Protein AF-A0A7Z8Z854-F1 (afdb_monomer)

InterPro domains:
  IPR005814 Aminotransferase class-III [PF00202] (10-277)
  IPR005814 Aminotransferase class-III [cd00610] (8-273)
  IPR015421 Pyridoxal phosphate-dependent transferase, major domain [G3DSA:3.40.640.10] (48-280)
  IPR015422 Pyridoxal phosphate-dependent transferase, small domain [G3DSA:3.90.1150.10] (11-47)
  IPR015424 Pyridoxal phosphate-dependent transferase [SSF53383] (7-282)
  IPR049704 Aminotransferases class-III pyridoxal-phosphate attachment site [PS00600] (237-274)

Foldseek 3Di:
DDPDDDPDPVDDDFAFDDWFFQWTAGPVRDIDRNPCLVVLFQPRTPPDPVLVVVVVVCCVPPVDDDPVVDDDPVVVVLLVVVQVQDDVQWRGKDKDQAQLVQQVLQLVVLQVLCVVVPLNLADEEEAELFAARDLDQARLLRHNPCVSQVVPVVSHDDYQYAHDQDCVPPADVVRDLVNSLVVRLVRVLVSCVVVDLSHHSAYEHECFGPPGRPRHHHRQCNVVSRQVSCVVSVHFYEYEQQNVACCNVPGNGSCVVNVDDGQKYKYFRNSCSVVGRIIIMTGGCVSPVDDDDDPDPDPDDDDDDDDDDDDDDDDDDDDDDDDDDDDDDDDDDDDDDDDDPPDPPPPPPPPPPDDDPDPVVVVVVVVVVVVVVVVPDD

Radius of gyration: 27.5 Å; Cα contacts (8 Å, |Δi|>4): 515; chains: 1; bounding box: 77×75×76 Å

Sequence (378 aa):
MSQIIHRSLRTTPVVAVGAQGAYITDVSGKRYLDACGGAAVSCLGHAHPDVLAAMHRQIDQLAYAHTSFFTSDTVEQLAEQLVRTAPDSLNYAYFVSGGSEAVETALKLARQYFVEIGQPERTLFIARKQSYHGNTLGALAVGGNEWRRRQFAPLLMDVVRVSACNEYRDRAAGESQQQYTERLLGELEAAILDAGPEKIIGFCAETVVGATTGATPPTPGYLQGVRRLCDKYGILYIADEVMCGMGRTGTLYAFEQDGIVPDIVTIAKGLGGATSPLARCWPVRKSFPHYRLVVECSSMVTPISATRRQQQLHWQCNRLSSGIICWNRCSSRARICSRHCMTCWASYLMLVIHAVGVCSLVWNWYAIKRAKRHSIQL

Solvent-accessible surface area (backbone atoms only — not comparable to full-atom values): 22849 Å² total; per-residue (Å²): 130,80,94,65,88,53,101,46,91,87,56,85,78,82,55,73,73,49,52,48,46,58,33,39,25,32,79,87,67,53,76,41,78,48,88,55,25,76,93,50,16,34,73,77,27,34,76,42,66,70,59,54,53,50,51,50,55,40,50,77,73,60,72,78,75,61,72,93,82,40,86,52,71,70,60,52,50,52,41,50,56,52,34,72,73,40,62,84,50,42,66,53,74,44,81,40,55,31,43,28,55,10,37,41,49,44,54,51,50,52,41,49,50,34,44,75,76,72,41,68,69,26,74,32,38,35,20,31,48,62,31,78,41,45,79,43,58,62,14,32,32,49,22,19,49,55,87,75,35,66,86,47,50,95,72,37,60,76,52,50,71,36,81,52,67,44,64,94,80,70,48,54,92,93,53,49,75,64,57,45,36,52,49,53,50,49,50,47,51,49,52,40,61,73,71,35,47,76,28,36,36,27,42,47,45,50,61,37,34,45,95,71,68,70,62,37,59,59,59,86,66,38,68,50,47,51,53,52,51,24,63,75,53,72,28,40,35,34,33,38,27,33,67,28,16,62,42,66,69,77,35,61,47,47,49,59,82,65,74,53,82,62,41,25,42,24,34,11,34,40,74,22,34,71,78,47,72,32,11,28,25,30,55,21,44,90,82,43,85,80,73,78,88,79,80,80,81,77,79,87,81,82,84,79,92,75,82,93,84,84,89,77,85,93,79,86,82,85,82,90,78,88,84,90,89,83,90,84,84,88,83,89,88,84,88,82,90,77,92,88,86,86,78,79,82,83,75,76,88,80,82,87,84,89,88,67,85,69,69,53,58,58,52,51,53,51,50,54,55,54,54,64,63,64,75,76,74,130

Mean predicted aligned error: 13.31 Å

Secondary structure (DSSP, 8-state):
--SS--S-TT-PPP-EEEEEBTEEEETT--EEE-TTHHHHT-TT-BT-HHHHHHHHHHHHH-S---TTT---HHHHHHHHHHHHHS-TTB---EEESSHHHHHHHHHHHHHHHHHHTT-TT--EEEEESS----SSHHHHHH---HHHHTTTGGGSPPEEEE----HHHHPPTT--HHHHHHHHHHHHHHHHHHH-GGGEEEEEEESSB-TTTTSBPPPTTHHHHHHHHHHHHTPEEEEE-TTTTTTTTSSSSGGGGGT---SEEEE-GGGTTTTS--EEEEEBGGG-TT-----------------S---------------------------------SSSSSSSSS----S--SHHHHHHHHHHHHHHHHSS--

Structure (mmCIF, N/CA/C/O backbone):
data_AF-A0A7Z8Z854-F1
#
_entry.id   AF-A0A7Z8Z854-F1
#
loop_
_atom_site.group_PDB
_atom_site.id
_atom_site.type_symbol
_atom_site.label_atom_id
_atom_site.label_alt_id
_atom_site.label_comp_id
_atom_site.label_asym_id
_atom_site.label_entity_id
_atom_site.label_seq_id
_atom_site.pdbx_PDB_ins_code
_atom_site.Cartn_x
_atom_site.Cartn_y
_atom_site.Cartn_z
_atom_site.occupancy
_atom_site.B_iso_or_equiv
_atom_site.auth_seq_id
_atom_site.auth_comp_id
_atom_site.auth_asym_id
_atom_site.auth_atom_id
_atom_site.pdbx_PDB_model_num
ATOM 1 N N . MET A 1 1 ? 30.293 16.445 -11.913 1.00 65.94 1 MET A N 1
ATOM 2 C CA . MET A 1 1 ? 29.413 16.099 -10.775 1.00 65.94 1 MET A CA 1
ATOM 3 C C . MET A 1 1 ? 28.111 15.536 -11.318 1.00 65.94 1 MET A C 1
ATOM 5 O O . MET A 1 1 ? 27.686 15.982 -12.380 1.00 65.94 1 MET A O 1
ATOM 9 N N . SER A 1 2 ? 27.528 14.542 -10.641 1.00 80.38 2 SER A N 1
ATOM 10 C CA . SER A 1 2 ? 26.195 14.029 -10.986 1.00 80.38 2 SER A CA 1
ATOM 11 C C . SER A 1 2 ? 25.181 15.172 -10.930 1.00 80.38 2 SER A C 1
ATOM 13 O O . SER A 1 2 ? 25.223 15.974 -10.001 1.00 80.38 2 SER A O 1
ATOM 15 N N . GLN A 1 3 ? 24.290 15.251 -11.918 1.00 86.69 3 GLN A N 1
ATOM 16 C CA . GLN A 1 3 ? 23.145 16.173 -11.895 1.00 86.69 3 GLN A CA 1
ATOM 17 C C . GLN A 1 3 ? 21.945 15.564 -11.145 1.00 86.69 3 GLN A C 1
ATOM 19 O O . GLN A 1 3 ? 20.874 16.159 -11.088 1.00 86.69 3 GLN A O 1
ATOM 24 N N . ILE A 1 4 ? 22.112 14.358 -10.589 1.00 84.69 4 ILE A N 1
ATOM 25 C CA . ILE A 1 4 ? 21.085 13.630 -9.848 1.00 84.69 4 ILE A CA 1
ATOM 26 C C . ILE A 1 4 ? 21.336 13.802 -8.352 1.00 84.69 4 ILE A C 1
ATOM 28 O O . ILE A 1 4 ? 22.421 13.503 -7.849 1.00 84.69 4 ILE A O 1
ATOM 32 N N . ILE A 1 5 ? 20.294 14.202 -7.625 1.00 86.56 5 ILE A N 1
ATOM 33 C CA . ILE A 1 5 ? 20.265 14.131 -6.164 1.00 86.56 5 ILE A CA 1
ATOM 34 C C . ILE A 1 5 ? 20.059 12.663 -5.777 1.00 86.56 5 ILE A C 1
ATOM 36 O O . ILE A 1 5 ? 18.952 12.128 -5.834 1.00 86.56 5 ILE A O 1
ATOM 40 N N . HIS A 1 6 ? 21.146 11.979 -5.428 1.00 86.94 6 HIS A N 1
ATOM 41 C CA . HIS A 1 6 ? 21.079 10.594 -4.973 1.00 86.94 6 HIS A CA 1
ATOM 42 C C . HIS A 1 6 ? 20.424 10.494 -3.588 1.00 86.94 6 HIS A C 1
ATOM 44 O O . HIS A 1 6 ? 20.469 11.428 -2.790 1.00 86.94 6 HIS A O 1
ATOM 50 N N . ARG A 1 7 ? 19.870 9.314 -3.268 1.00 83.00 7 ARG A N 1
ATOM 51 C CA . ARG A 1 7 ? 19.255 9.036 -1.952 1.00 83.00 7 ARG A CA 1
ATOM 52 C C . ARG A 1 7 ? 20.196 9.316 -0.773 1.00 83.00 7 ARG A C 1
ATOM 54 O O . ARG A 1 7 ? 19.732 9.648 0.310 1.00 83.00 7 ARG A O 1
ATOM 61 N N . SER A 1 8 ? 21.500 9.160 -0.989 1.00 86.25 8 SER A N 1
ATOM 62 C CA . SER A 1 8 ? 22.560 9.574 -0.074 1.00 86.25 8 SER A CA 1
ATOM 63 C C . SER A 1 8 ? 23.453 10.573 -0.798 1.00 86.25 8 SER A C 1
ATOM 65 O O . SER A 1 8 ? 24.000 10.258 -1.851 1.00 86.25 8 SER A O 1
ATOM 67 N N . LEU A 1 9 ? 23.640 11.752 -0.205 1.00 88.62 9 LEU A N 1
ATOM 68 C CA . LEU A 1 9 ? 24.570 12.768 -0.713 1.00 88.62 9 LEU A CA 1
ATOM 69 C C . LEU A 1 9 ? 26.034 12.459 -0.369 1.00 88.62 9 LEU A C 1
ATOM 71 O O . LEU A 1 9 ? 26.935 13.160 -0.813 1.00 88.62 9 LEU A O 1
ATOM 75 N N . ARG A 1 10 ? 26.278 11.425 0.445 1.00 91.88 10 ARG A N 1
ATOM 76 C CA . ARG A 1 10 ? 27.617 11.057 0.935 1.00 91.88 10 ARG A CA 1
ATOM 77 C C . ARG A 1 10 ? 28.313 10.023 0.058 1.00 91.88 10 ARG A C 1
ATOM 79 O O . ARG A 1 10 ? 29.500 9.779 0.222 1.00 91.88 10 ARG A O 1
ATOM 86 N N . THR A 1 11 ? 27.567 9.372 -0.826 1.00 89.81 11 THR A N 1
ATOM 87 C CA . THR A 1 11 ? 28.033 8.208 -1.580 1.00 89.81 11 THR A CA 1
ATOM 88 C C . THR A 1 11 ? 27.540 8.303 -3.010 1.00 89.81 11 THR A C 1
ATOM 90 O O . THR A 1 11 ? 26.337 8.436 -3.232 1.00 89.81 11 THR A O 1
ATOM 93 N N . THR A 1 12 ? 28.450 8.170 -3.971 1.00 89.75 12 THR A N 1
ATOM 94 C CA . THR A 1 12 ? 28.071 8.007 -5.378 1.00 89.75 12 THR A CA 1
ATOM 95 C C . THR A 1 12 ? 27.794 6.523 -5.631 1.00 89.75 12 THR A C 1
ATOM 97 O O . THR A 1 12 ? 28.685 5.710 -5.381 1.00 89.75 12 THR A O 1
ATOM 100 N N . PRO A 1 13 ? 26.582 6.135 -6.069 1.00 91.44 13 PRO A N 1
ATOM 101 C CA . PRO A 1 13 ? 26.278 4.739 -6.370 1.00 91.44 13 PRO A CA 1
ATOM 102 C C . PRO A 1 13 ? 27.127 4.198 -7.526 1.00 91.44 13 PRO A C 1
ATOM 104 O O . PRO A 1 13 ? 27.505 4.949 -8.427 1.00 91.44 13 PRO A O 1
ATOM 107 N N . VAL A 1 14 ? 27.369 2.884 -7.535 1.00 94.06 14 VAL A N 1
ATOM 108 C CA . VAL A 1 14 ? 27.942 2.204 -8.706 1.00 94.06 14 VAL A CA 1
ATOM 109 C C . VAL A 1 14 ? 26.974 2.268 -9.888 1.00 94.06 14 VAL A C 1
ATOM 111 O O . VAL A 1 14 ? 25.754 2.228 -9.713 1.00 94.06 14 VAL A O 1
ATOM 114 N N . VAL A 1 15 ? 27.517 2.376 -11.101 1.00 95.19 15 VAL A N 1
ATOM 115 C CA . VAL A 1 15 ? 26.716 2.437 -12.328 1.00 95.19 15 VAL A CA 1
ATOM 116 C C . VAL A 1 15 ? 26.328 1.019 -12.742 1.00 95.19 15 VAL A C 1
ATOM 118 O O . VAL A 1 15 ? 27.195 0.231 -13.113 1.00 95.19 15 VAL A O 1
ATOM 121 N N . ALA A 1 16 ? 25.034 0.704 -12.693 1.00 95.38 16 ALA A N 1
ATOM 122 C CA . ALA A 1 16 ? 24.479 -0.516 -13.275 1.00 95.38 16 ALA A CA 1
ATOM 123 C C . ALA A 1 16 ? 24.358 -0.365 -14.801 1.00 95.38 16 ALA A C 1
ATOM 125 O O . ALA A 1 16 ? 23.849 0.652 -15.274 1.00 95.38 16 ALA A O 1
ATOM 126 N N . VAL A 1 17 ? 24.815 -1.362 -15.563 1.00 97.44 17 VAL A N 1
ATOM 127 C CA . VAL A 1 17 ? 24.827 -1.340 -17.044 1.00 97.44 17 VAL A CA 1
ATOM 128 C C . VAL A 1 17 ? 23.985 -2.444 -17.678 1.00 97.44 17 VAL A C 1
ATOM 130 O O . VAL A 1 17 ? 23.707 -2.396 -18.872 1.00 97.44 17 VAL A O 1
ATOM 133 N N . GLY A 1 18 ? 23.549 -3.426 -16.893 1.00 94.81 18 GLY A N 1
ATOM 134 C CA . GLY A 1 18 ? 22.660 -4.480 -17.362 1.00 94.81 18 GLY A CA 1
ATOM 135 C C . GLY A 1 18 ? 22.049 -5.256 -16.207 1.00 94.81 18 GLY A C 1
ATOM 136 O O . GLY A 1 18 ? 22.552 -5.219 -15.084 1.00 94.81 18 GLY A O 1
ATOM 137 N N . ALA A 1 19 ? 20.965 -5.969 -16.483 1.00 95.12 19 ALA A N 1
ATOM 138 C CA . ALA A 1 19 ? 20.347 -6.874 -15.531 1.00 95.12 19 ALA A CA 1
ATOM 139 C C . ALA A 1 19 ? 19.609 -7.994 -16.275 1.00 95.12 19 ALA A C 1
ATOM 141 O O . ALA A 1 19 ? 18.987 -7.744 -17.305 1.00 95.12 19 ALA A O 1
ATOM 142 N N . GLN A 1 20 ? 19.701 -9.222 -15.767 1.00 95.31 20 GLN A N 1
ATOM 143 C CA . GLN A 1 20 ? 19.049 -10.400 -16.340 1.00 95.31 20 GLN A CA 1
ATOM 144 C C . GLN A 1 20 ? 18.732 -11.412 -15.238 1.00 95.31 20 GLN A C 1
ATOM 146 O O . GLN A 1 20 ? 19.588 -11.724 -14.402 1.00 95.31 20 GLN A O 1
ATOM 151 N N . GLY A 1 21 ? 17.506 -11.941 -15.243 1.00 94.25 21 GLY A N 1
ATOM 152 C CA . GLY A 1 21 ? 17.038 -12.851 -14.201 1.00 94.25 21 GLY A CA 1
ATOM 153 C C . GLY A 1 21 ? 17.165 -12.191 -12.827 1.00 94.25 21 GLY A C 1
ATOM 154 O O . GLY A 1 21 ? 16.740 -11.057 -12.640 1.00 94.25 21 GLY A O 1
ATOM 155 N N . ALA A 1 22 ? 17.806 -12.857 -11.871 1.00 95.06 22 ALA A N 1
ATOM 156 C CA . ALA A 1 22 ? 18.022 -12.305 -10.532 1.00 95.06 22 ALA A CA 1
ATOM 157 C C . ALA A 1 22 ? 19.314 -11.472 -10.392 1.00 95.06 22 ALA A C 1
ATOM 159 O O . ALA A 1 22 ? 19.744 -11.215 -9.272 1.00 95.06 22 ALA A O 1
ATOM 160 N N . TYR A 1 23 ? 19.979 -11.083 -11.486 1.00 96.44 23 TYR A N 1
ATOM 161 C CA . TYR A 1 23 ? 21.294 -10.440 -11.417 1.00 96.44 23 TYR A CA 1
ATOM 162 C C . TYR A 1 23 ? 21.320 -9.040 -12.020 1.00 96.44 23 TYR A C 1
ATOM 164 O O . TYR A 1 23 ? 20.758 -8.805 -13.085 1.00 96.44 23 TYR A O 1
ATOM 172 N N . ILE A 1 24 ? 22.074 -8.147 -11.377 1.00 96.81 24 ILE A N 1
ATOM 173 C CA . ILE A 1 24 ? 22.463 -6.828 -11.889 1.00 96.81 24 ILE A CA 1
ATOM 174 C C . ILE A 1 24 ? 23.969 -6.846 -12.163 1.00 96.81 24 ILE A C 1
ATOM 176 O O . ILE A 1 24 ? 24.735 -7.383 -11.367 1.00 96.81 24 ILE A O 1
ATOM 180 N N . THR A 1 25 ? 24.402 -6.267 -13.279 1.00 97.88 25 THR A N 1
ATOM 181 C CA . THR A 1 25 ? 25.814 -6.139 -13.662 1.00 97.88 25 THR A CA 1
ATOM 182 C C . THR A 1 25 ? 26.208 -4.667 -13.653 1.00 97.88 25 THR A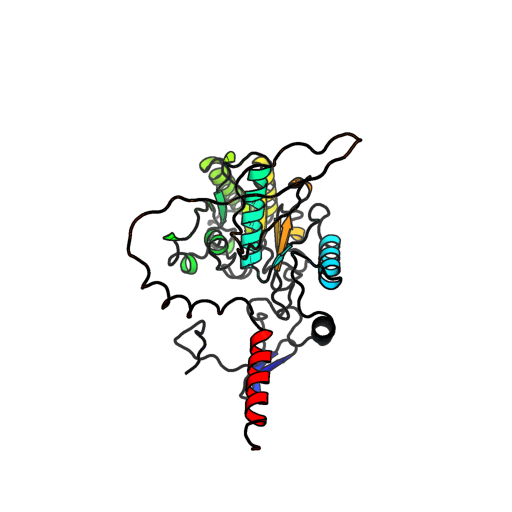 C 1
ATOM 184 O O . THR A 1 25 ? 25.513 -3.836 -14.246 1.00 97.88 25 THR A O 1
ATOM 187 N N . ASP A 1 26 ? 27.299 -4.330 -12.968 1.00 98.00 26 ASP A N 1
ATOM 188 C CA . ASP A 1 26 ? 27.839 -2.969 -12.963 1.00 98.00 26 ASP A CA 1
ATOM 189 C C . ASP A 1 26 ? 28.810 -2.705 -14.124 1.00 98.00 26 ASP A C 1
ATOM 191 O O . ASP A 1 26 ? 29.182 -3.605 -14.877 1.00 98.00 26 ASP A O 1
ATOM 195 N N . VAL A 1 27 ? 29.229 -1.448 -14.269 1.00 97.75 27 VAL A N 1
ATOM 196 C CA . VAL A 1 27 ? 30.158 -0.989 -15.315 1.00 97.75 27 VAL A CA 1
ATOM 197 C C . VAL A 1 27 ? 31.535 -1.671 -15.281 1.00 97.75 27 VAL A C 1
ATOM 199 O O . VAL A 1 27 ? 32.236 -1.662 -16.288 1.00 97.75 27 VAL A O 1
ATOM 202 N N . SER A 1 28 ? 31.929 -2.279 -14.156 1.00 97.75 28 SER A N 1
ATOM 203 C CA . SER A 1 28 ? 33.169 -3.062 -14.041 1.00 97.75 28 SER A CA 1
ATOM 204 C C . SER A 1 28 ? 32.997 -4.528 -14.460 1.00 97.75 28 SER A C 1
ATOM 206 O O . SER A 1 28 ? 33.971 -5.275 -14.504 1.00 97.75 28 SER A O 1
ATOM 208 N N . GLY A 1 29 ? 31.764 -4.951 -14.759 1.00 97.56 29 GLY A N 1
ATOM 209 C CA . GLY A 1 29 ? 31.407 -6.336 -15.056 1.00 97.56 29 GLY A CA 1
ATOM 210 C C . GLY A 1 29 ? 31.079 -7.170 -13.815 1.00 97.56 29 GLY A C 1
ATOM 211 O O . GLY A 1 29 ? 30.790 -8.363 -13.939 1.00 97.56 29 GLY A O 1
ATOM 212 N N . LYS A 1 30 ? 31.084 -6.583 -12.611 1.00 98.19 30 LYS A N 1
ATOM 213 C CA . LYS A 1 30 ? 30.727 -7.306 -11.389 1.00 98.19 30 LYS A CA 1
ATOM 214 C C . LYS A 1 30 ? 29.229 -7.591 -11.371 1.00 98.19 30 LYS A C 1
ATOM 216 O O . LYS A 1 30 ? 28.404 -6.702 -11.583 1.00 98.19 30 LYS A O 1
ATOM 221 N N . ARG A 1 31 ? 28.885 -8.845 -11.072 1.00 97.75 31 ARG A N 1
ATOM 222 C CA . ARG A 1 31 ? 27.504 -9.322 -10.961 1.00 97.75 31 ARG A CA 1
ATOM 223 C C . ARG A 1 31 ? 27.048 -9.345 -9.506 1.00 97.75 31 ARG A C 1
ATOM 225 O O . ARG A 1 31 ? 27.742 -9.862 -8.634 1.00 97.75 31 ARG A O 1
ATOM 232 N N . TYR A 1 32 ? 25.854 -8.823 -9.273 1.00 96.50 32 TYR A N 1
ATOM 233 C CA . TYR A 1 32 ? 25.183 -8.749 -7.984 1.00 96.50 32 TYR A CA 1
ATOM 234 C C . TYR A 1 32 ? 23.917 -9.587 -8.049 1.00 96.50 32 TYR A C 1
ATOM 236 O O . TYR A 1 32 ? 23.105 -9.385 -8.949 1.00 96.50 32 TYR A O 1
ATOM 244 N N . LEU A 1 33 ? 23.743 -10.508 -7.105 1.00 96.88 33 LEU A N 1
ATOM 245 C CA . LEU A 1 33 ? 22.457 -11.164 -6.897 1.00 96.88 33 LEU A CA 1
ATOM 246 C C . LEU A 1 33 ? 21.490 -10.155 -6.259 1.00 96.88 33 LEU A C 1
ATOM 248 O O . LEU A 1 33 ? 21.709 -9.713 -5.131 1.00 96.88 33 LEU A O 1
ATOM 252 N N . ASP A 1 34 ? 20.425 -9.801 -6.970 1.00 94.56 34 ASP A N 1
ATOM 253 C CA . ASP A 1 34 ? 19.329 -8.969 -6.476 1.00 94.56 34 ASP A CA 1
ATOM 254 C C . ASP A 1 34 ? 18.339 -9.831 -5.682 1.00 94.56 34 ASP A C 1
ATOM 256 O O . ASP A 1 34 ? 17.260 -10.193 -6.149 1.00 94.56 34 ASP A O 1
ATOM 260 N N . ALA A 1 35 ? 18.734 -10.192 -4.461 1.00 92.12 35 ALA A N 1
ATOM 261 C CA . ALA A 1 35 ? 17.943 -11.054 -3.584 1.00 92.12 35 ALA A CA 1
ATOM 262 C C . ALA A 1 35 ? 16.688 -10.370 -2.999 1.00 92.12 35 ALA A C 1
ATOM 264 O O . ALA A 1 35 ? 15.867 -11.037 -2.374 1.00 92.12 35 ALA A O 1
ATOM 265 N N . CYS A 1 36 ? 16.529 -9.052 -3.173 1.00 85.56 36 CYS A N 1
ATOM 266 C CA . CYS A 1 36 ? 15.380 -8.293 -2.668 1.00 85.56 36 CYS A CA 1
ATOM 267 C C . CYS A 1 36 ? 14.448 -7.765 -3.773 1.00 85.56 36 CYS A C 1
ATOM 269 O O . CYS A 1 36 ? 13.401 -7.187 -3.465 1.00 85.56 36 CYS A O 1
ATOM 271 N N . GLY A 1 37 ? 14.802 -7.949 -5.051 1.00 83.94 37 GLY A N 1
ATOM 272 C CA . GLY A 1 37 ? 14.068 -7.390 -6.188 1.00 83.94 37 GLY A CA 1
ATOM 273 C C . GLY A 1 37 ? 14.017 -5.859 -6.147 1.00 83.94 37 GLY A C 1
ATOM 274 O O . GLY A 1 37 ? 12.984 -5.259 -6.472 1.00 83.94 37 GLY A O 1
ATOM 275 N N . GLY A 1 38 ? 15.083 -5.221 -5.656 1.00 82.69 38 GLY A N 1
ATOM 276 C CA . GLY A 1 38 ? 15.146 -3.790 -5.365 1.00 82.69 38 GLY A CA 1
ATOM 277 C C . GLY A 1 38 ? 14.188 -3.363 -4.246 1.00 82.69 38 GLY A C 1
ATOM 278 O O . GLY A 1 38 ? 14.265 -3.826 -3.113 1.00 82.69 38 GLY A O 1
ATOM 279 N N . ALA A 1 39 ? 13.263 -2.448 -4.546 1.00 83.00 39 ALA A N 1
ATOM 280 C CA . ALA A 1 39 ? 12.190 -2.073 -3.620 1.00 83.00 39 ALA A CA 1
ATOM 281 C C . ALA A 1 39 ? 11.013 -3.069 -3.687 1.00 83.00 39 ALA A C 1
ATOM 283 O O . ALA A 1 39 ? 9.867 -2.630 -3.700 1.00 83.00 39 ALA A O 1
ATOM 284 N N . ALA A 1 40 ? 11.300 -4.376 -3.773 1.00 83.38 40 ALA A N 1
ATOM 285 C CA . ALA A 1 40 ? 10.345 -5.469 -3.996 1.00 83.38 40 ALA A CA 1
ATOM 286 C C . ALA A 1 40 ? 9.536 -5.370 -5.308 1.00 83.38 40 ALA A C 1
ATOM 288 O O . ALA A 1 40 ? 8.364 -5.738 -5.351 1.00 83.38 40 ALA A O 1
ATOM 289 N N . VAL A 1 41 ? 10.149 -4.854 -6.378 1.00 84.19 41 VAL A N 1
ATOM 290 C CA . VAL A 1 41 ? 9.496 -4.606 -7.678 1.00 84.19 41 VAL A CA 1
ATOM 291 C C . VAL A 1 41 ? 9.808 -5.670 -8.732 1.00 84.19 41 VAL A C 1
ATOM 293 O O . VAL A 1 41 ? 8.924 -6.024 -9.502 1.00 84.19 41 VAL A O 1
ATOM 296 N N . SER A 1 42 ? 11.035 -6.202 -8.764 1.00 85.25 42 SER A N 1
ATOM 297 C CA . SER A 1 42 ? 11.497 -7.126 -9.815 1.00 85.25 42 SER A CA 1
ATOM 298 C C . SER A 1 42 ? 11.108 -8.576 -9.492 1.00 85.25 42 SER A C 1
ATOM 300 O O . SER A 1 42 ? 11.948 -9.417 -9.185 1.00 85.25 42 SER A O 1
ATOM 302 N N . CYS A 1 43 ? 9.803 -8.867 -9.456 1.00 86.44 43 CYS A N 1
ATOM 303 C CA . CYS A 1 43 ? 9.285 -10.183 -9.060 1.00 86.44 43 CYS A CA 1
ATOM 304 C C . CYS A 1 43 ? 9.450 -11.270 -10.132 1.00 86.44 43 CYS A C 1
ATOM 306 O O . CYS A 1 43 ? 9.592 -12.434 -9.774 1.00 86.44 43 CYS A O 1
ATOM 308 N N . LEU A 1 44 ? 9.473 -10.894 -11.413 1.00 89.88 44 LEU A N 1
ATOM 309 C CA . LEU A 1 44 ? 9.687 -11.804 -12.549 1.00 89.88 44 LEU A CA 1
ATOM 310 C C . LEU A 1 44 ? 11.168 -11.914 -12.954 1.00 89.88 44 LEU A C 1
ATOM 312 O O . LEU A 1 44 ? 11.507 -12.602 -13.915 1.00 89.88 44 LEU A O 1
ATOM 316 N N . GLY A 1 45 ? 12.051 -11.223 -12.230 1.00 90.12 45 GLY A N 1
ATOM 317 C CA . GLY A 1 45 ? 13.431 -11.010 -12.638 1.00 90.12 45 GLY A CA 1
ATOM 318 C C . GLY A 1 45 ? 13.573 -9.949 -13.732 1.00 90.12 45 GLY A C 1
ATOM 319 O O . GLY A 1 45 ? 12.619 -9.495 -14.364 1.00 90.12 45 GLY A O 1
ATOM 320 N N . HIS A 1 46 ? 14.813 -9.528 -13.938 1.00 91.75 46 HIS A N 1
ATOM 321 C CA . HIS A 1 46 ? 15.187 -8.494 -14.890 1.00 91.75 46 HIS A CA 1
ATOM 322 C C . HIS A 1 46 ? 15.197 -9.032 -16.327 1.00 91.75 46 HIS A C 1
ATOM 324 O O . HIS A 1 46 ? 15.615 -10.167 -16.566 1.00 91.75 46 HIS A O 1
ATOM 330 N N . ALA A 1 47 ? 14.792 -8.189 -17.282 1.00 91.75 47 ALA A N 1
ATOM 331 C CA . ALA A 1 47 ? 14.819 -8.468 -18.723 1.00 91.75 47 ALA A CA 1
ATOM 332 C C . ALA A 1 47 ? 14.074 -9.753 -19.149 1.00 91.75 47 ALA A C 1
ATOM 334 O O . ALA A 1 47 ? 14.558 -10.507 -19.994 1.00 91.75 47 ALA A O 1
ATOM 335 N N . HIS A 1 48 ? 12.889 -10.006 -18.580 1.00 94.06 48 HIS A N 1
ATOM 336 C CA . HIS A 1 48 ? 12.055 -11.137 -18.992 1.00 94.06 48 HIS A CA 1
ATOM 337 C C . HIS A 1 48 ? 11.627 -10.987 -20.469 1.00 94.06 48 HIS A C 1
ATOM 339 O O . HIS A 1 48 ? 10.997 -9.979 -20.809 1.00 94.06 48 HIS A O 1
ATOM 345 N N . PRO A 1 49 ? 11.924 -11.962 -21.353 1.00 93.56 49 PRO A N 1
ATOM 346 C CA . PRO A 1 49 ? 11.755 -11.810 -22.801 1.00 93.56 49 PRO A CA 1
ATOM 347 C C . PRO A 1 49 ? 10.306 -11.511 -23.204 1.00 93.56 49 PRO A C 1
ATOM 349 O O . PRO A 1 49 ? 10.072 -10.604 -24.001 1.00 93.56 49 PRO A O 1
ATOM 352 N N . ASP A 1 50 ? 9.332 -12.187 -22.591 1.00 95.50 50 ASP A N 1
ATOM 353 C CA . ASP A 1 50 ? 7.912 -11.972 -22.907 1.00 95.50 50 ASP A CA 1
ATOM 354 C C . ASP A 1 50 ? 7.424 -10.570 -22.527 1.00 95.50 50 ASP A C 1
ATOM 356 O O . ASP A 1 50 ? 6.636 -9.964 -23.258 1.00 95.50 50 ASP A O 1
ATOM 360 N N . VAL A 1 51 ? 7.927 -10.024 -21.412 1.00 92.50 51 VAL A N 1
ATOM 361 C CA . VAL A 1 51 ? 7.563 -8.679 -20.948 1.00 92.50 51 VAL A CA 1
ATOM 362 C C . VAL A 1 51 ? 8.162 -7.632 -21.879 1.00 92.50 51 VAL A C 1
ATOM 364 O O . VAL A 1 51 ? 7.454 -6.725 -22.309 1.00 92.50 51 VAL A O 1
ATOM 367 N N . LEU A 1 52 ? 9.434 -7.788 -22.259 1.00 93.44 52 LEU A N 1
ATOM 368 C CA . LEU A 1 52 ? 10.083 -6.903 -23.229 1.00 93.44 52 LEU A CA 1
ATOM 369 C C . LEU A 1 52 ? 9.353 -6.924 -24.577 1.00 93.44 52 LEU A C 1
ATOM 371 O O . LEU A 1 52 ? 9.055 -5.868 -25.133 1.00 93.44 52 LEU A O 1
ATOM 375 N N . ALA A 1 53 ? 9.003 -8.109 -25.079 1.00 95.75 53 ALA A N 1
ATOM 376 C CA . ALA A 1 53 ? 8.262 -8.244 -26.327 1.00 95.75 53 ALA A CA 1
ATOM 377 C C . ALA A 1 53 ? 6.878 -7.573 -26.252 1.00 95.75 53 ALA A C 1
ATOM 379 O O . ALA A 1 53 ? 6.468 -6.913 -27.206 1.00 95.75 53 ALA A O 1
ATOM 380 N N . ALA A 1 54 ? 6.164 -7.700 -25.127 1.00 94.25 54 ALA A N 1
ATOM 381 C CA . ALA A 1 54 ? 4.884 -7.023 -24.914 1.00 94.25 54 ALA A CA 1
ATOM 382 C C . ALA A 1 54 ? 5.025 -5.494 -24.872 1.00 94.25 54 ALA A C 1
ATOM 384 O O . ALA A 1 54 ? 4.238 -4.793 -25.507 1.00 94.25 54 ALA A O 1
ATOM 385 N N . MET A 1 55 ? 6.054 -4.979 -24.191 1.00 92.31 55 MET A N 1
ATOM 386 C CA . MET A 1 55 ? 6.347 -3.543 -24.153 1.00 92.31 55 MET A CA 1
ATOM 387 C C . MET A 1 55 ? 6.648 -2.984 -25.545 1.00 92.31 55 MET A C 1
ATOM 389 O O . MET A 1 55 ? 6.116 -1.934 -25.896 1.00 92.31 55 MET A O 1
ATOM 393 N N . HIS A 1 56 ? 7.456 -3.689 -26.345 1.00 94.75 56 HIS A N 1
ATOM 394 C CA . HIS A 1 56 ? 7.760 -3.289 -27.720 1.00 94.75 56 HIS A CA 1
ATOM 395 C C . HIS A 1 56 ? 6.504 -3.242 -28.593 1.00 94.75 56 HIS A C 1
ATOM 397 O O . HIS A 1 56 ? 6.236 -2.223 -29.221 1.00 94.75 56 HIS A O 1
ATOM 403 N N . ARG A 1 57 ? 5.668 -4.289 -28.553 1.00 96.00 57 ARG A N 1
ATOM 404 C CA . ARG A 1 57 ? 4.397 -4.287 -29.295 1.00 96.00 57 ARG A CA 1
ATOM 405 C C . ARG A 1 57 ? 3.520 -3.090 -28.928 1.00 96.00 57 ARG A C 1
ATOM 407 O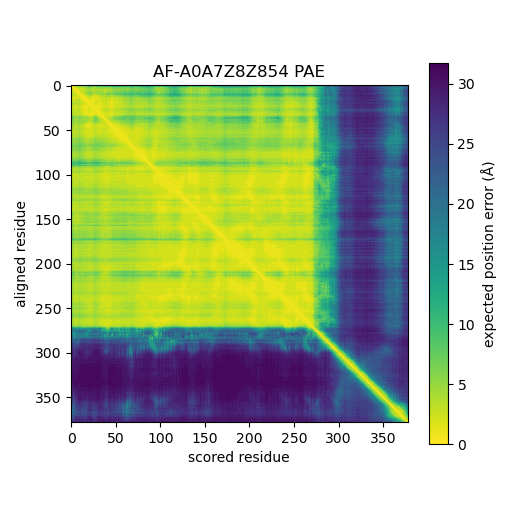 O . ARG A 1 57 ? 3.002 -2.425 -29.818 1.00 96.00 57 ARG A O 1
ATOM 414 N N . GLN A 1 58 ? 3.381 -2.796 -27.633 1.00 93.94 58 GLN A N 1
ATOM 415 C CA . GLN A 1 58 ? 2.548 -1.683 -27.187 1.00 93.94 58 GLN A CA 1
ATOM 416 C C . GLN A 1 58 ? 3.134 -0.325 -27.583 1.00 93.94 58 GLN A C 1
ATOM 418 O O . GLN A 1 58 ? 2.385 0.530 -28.042 1.00 93.94 58 GLN A O 1
ATOM 423 N N . ILE A 1 59 ? 4.439 -0.096 -27.409 1.00 93.81 59 ILE A N 1
ATOM 424 C CA . ILE A 1 59 ? 5.036 1.217 -27.695 1.00 93.81 59 ILE A CA 1
ATOM 425 C C . ILE A 1 59 ? 5.074 1.521 -29.197 1.00 93.81 59 ILE A C 1
ATOM 427 O O . ILE A 1 59 ? 4.891 2.678 -29.575 1.00 93.81 59 ILE A O 1
ATOM 431 N N . ASP A 1 60 ? 5.243 0.493 -30.035 1.00 95.88 60 ASP A N 1
ATOM 432 C CA . ASP A 1 60 ? 5.215 0.618 -31.495 1.00 95.88 60 ASP A CA 1
ATOM 433 C C . ASP A 1 60 ? 3.794 0.903 -32.014 1.00 95.88 60 ASP A C 1
ATOM 435 O O . ASP A 1 60 ? 3.629 1.589 -33.022 1.00 95.88 60 ASP A O 1
ATOM 439 N N . GLN A 1 61 ? 2.763 0.411 -31.315 1.00 96.00 61 GLN A N 1
ATOM 440 C CA . GLN A 1 61 ? 1.359 0.607 -31.682 1.00 96.00 61 GLN A CA 1
ATOM 441 C C . GLN A 1 61 ? 0.753 1.891 -31.092 1.00 96.00 61 GLN A C 1
ATOM 443 O O . GLN A 1 61 ? 0.129 2.674 -31.806 1.00 96.00 61 GLN A O 1
ATOM 448 N N . LEU A 1 62 ? 0.884 2.092 -29.779 1.00 93.88 62 LEU A N 1
ATOM 449 C CA . LEU A 1 62 ? 0.297 3.200 -29.031 1.00 93.88 62 LEU A CA 1
ATOM 450 C C . LEU A 1 62 ? 1.086 3.449 -27.737 1.00 93.88 62 LEU A C 1
ATOM 452 O O . LEU A 1 62 ? 0.805 2.866 -26.687 1.00 93.88 62 LEU A O 1
ATOM 456 N N . ALA A 1 63 ? 2.046 4.370 -27.804 1.00 90.56 63 ALA A N 1
ATOM 457 C CA . ALA A 1 63 ? 2.857 4.754 -26.650 1.00 90.56 63 ALA A CA 1
ATOM 458 C C . ALA A 1 63 ? 2.063 5.507 -25.564 1.00 90.56 63 ALA A C 1
ATOM 460 O O . ALA A 1 63 ? 2.378 5.388 -24.38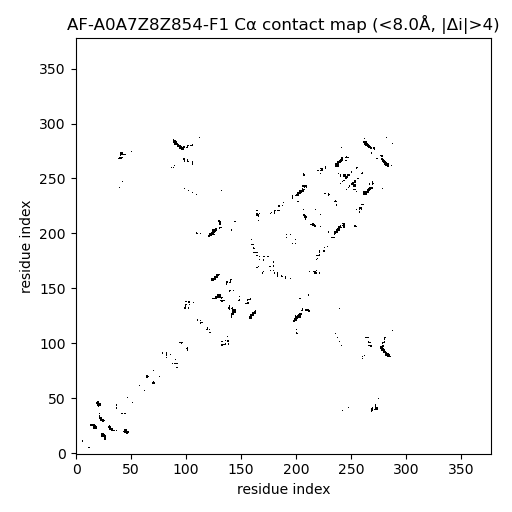2 1.00 90.56 63 ALA A O 1
ATOM 461 N N . TYR A 1 64 ? 1.061 6.306 -25.952 1.00 92.31 64 TYR A N 1
ATOM 462 C CA . TYR A 1 64 ? 0.263 7.101 -25.019 1.00 92.31 64 TYR A CA 1
ATOM 463 C C . TYR A 1 64 ? -1.090 7.508 -25.612 1.00 92.31 64 TYR A C 1
ATOM 465 O O . TYR A 1 64 ? -1.163 7.951 -26.758 1.00 92.31 64 TYR A O 1
ATOM 473 N N . ALA A 1 65 ? -2.136 7.441 -24.789 1.00 90.25 65 ALA A N 1
ATOM 474 C CA . ALA A 1 65 ? -3.437 8.040 -25.051 1.00 90.25 65 ALA A CA 1
ATOM 475 C C . ALA A 1 65 ? -3.970 8.692 -23.767 1.00 90.25 65 ALA A C 1
ATOM 477 O O . ALA A 1 65 ? -3.842 8.133 -22.677 1.00 90.25 65 ALA A O 1
ATOM 478 N N . HIS A 1 66 ? -4.550 9.887 -23.887 1.00 92.12 66 HIS A N 1
ATOM 479 C CA . HIS A 1 66 ? -5.069 10.624 -22.735 1.00 92.12 66 HIS A CA 1
ATOM 480 C C . HIS A 1 66 ? -6.394 10.021 -22.246 1.00 92.12 66 HIS A C 1
ATOM 482 O O . HIS A 1 66 ? -7.384 10.009 -22.982 1.00 92.12 66 HIS A O 1
ATOM 488 N N . THR A 1 67 ? -6.429 9.574 -20.990 1.00 88.25 67 THR A N 1
ATOM 489 C CA . THR A 1 67 ? -7.532 8.776 -20.425 1.00 88.25 67 THR A CA 1
ATOM 490 C C . THR A 1 67 ? -8.847 9.533 -20.240 1.00 88.25 67 THR A C 1
ATOM 492 O O . THR A 1 67 ? -9.884 8.903 -20.069 1.00 88.25 67 THR A O 1
ATOM 495 N N . SER A 1 68 ? -8.862 10.869 -20.333 1.00 89.25 68 SER A N 1
ATOM 496 C CA . SER A 1 68 ? -10.131 11.621 -20.350 1.00 89.25 68 SER A CA 1
ATOM 497 C C . SER A 1 68 ? -10.886 11.527 -21.678 1.00 89.25 68 SER A C 1
ATOM 499 O O . SER A 1 68 ? -12.047 11.920 -21.734 1.00 89.25 68 SER A O 1
ATOM 501 N N . PHE A 1 69 ? -10.241 11.049 -22.747 1.00 93.38 69 PHE A N 1
ATOM 502 C CA . PHE A 1 69 ? -10.844 10.972 -24.084 1.00 93.38 69 PHE A CA 1
ATOM 503 C C . PHE A 1 69 ? -10.757 9.580 -24.706 1.00 93.38 69 PHE A C 1
ATOM 505 O O . PHE A 1 69 ? -11.577 9.243 -25.556 1.00 93.38 69 PHE A O 1
ATOM 512 N N . PHE A 1 70 ? -9.769 8.784 -24.303 1.00 93.88 70 PHE A N 1
ATOM 513 C CA . PHE A 1 70 ? -9.450 7.518 -24.943 1.00 93.88 70 PHE A CA 1
ATOM 514 C C . PHE A 1 70 ? -9.258 6.409 -23.912 1.00 93.88 70 PHE A C 1
ATOM 516 O O . PHE A 1 70 ? -8.750 6.644 -22.817 1.00 93.88 70 PHE A O 1
ATOM 523 N N . THR A 1 71 ? -9.601 5.189 -24.313 1.00 94.44 71 THR A N 1
ATOM 524 C CA . THR A 1 71 ? -9.156 3.950 -23.663 1.00 94.44 71 THR A CA 1
ATOM 525 C C . THR A 1 71 ? -8.279 3.151 -24.637 1.00 94.44 71 THR A C 1
ATOM 527 O O . THR A 1 71 ? -8.033 3.591 -25.763 1.00 94.44 71 THR A O 1
ATOM 530 N N . SER A 1 72 ? -7.773 1.995 -24.211 1.00 92.88 72 SER A N 1
ATOM 531 C CA . SER A 1 72 ? -7.038 1.060 -25.068 1.00 92.88 72 SER A CA 1
ATOM 532 C C . SER A 1 72 ? -7.329 -0.383 -24.674 1.00 92.88 72 SER A C 1
ATOM 534 O O . SER A 1 72 ? -7.523 -0.672 -23.494 1.00 92.88 72 SER A O 1
ATOM 536 N N . ASP A 1 73 ? -7.274 -1.300 -25.638 1.00 94.00 73 ASP A N 1
ATOM 537 C CA . ASP A 1 73 ? -7.500 -2.726 -25.380 1.00 94.00 73 ASP A CA 1
ATOM 538 C C . ASP A 1 73 ? -6.588 -3.258 -24.266 1.00 94.00 73 ASP A C 1
ATOM 540 O O . ASP A 1 73 ? -7.022 -4.032 -23.421 1.00 94.00 73 ASP A O 1
ATOM 544 N N . THR A 1 74 ? -5.341 -2.784 -24.202 1.00 91.88 74 THR A N 1
ATOM 545 C CA . THR A 1 74 ? -4.360 -3.194 -23.190 1.00 91.88 74 THR A CA 1
ATOM 546 C C . THR A 1 74 ? -4.789 -2.838 -21.765 1.00 91.88 74 THR A C 1
ATOM 548 O O . THR A 1 74 ? -4.639 -3.661 -20.860 1.00 91.88 74 THR A O 1
ATOM 551 N N . VAL A 1 75 ? -5.331 -1.634 -21.532 1.00 90.44 75 VAL A N 1
ATOM 552 C CA . VAL A 1 75 ? -5.774 -1.236 -20.182 1.00 90.44 75 VAL A CA 1
ATOM 553 C C . VAL A 1 75 ? -7.098 -1.901 -19.799 1.00 90.44 75 VAL A C 1
ATOM 555 O O . VAL A 1 75 ? -7.250 -2.308 -18.648 1.00 90.44 75 VAL A O 1
ATOM 558 N N . GLU A 1 76 ? -8.012 -2.085 -20.756 1.00 94.06 76 GLU A N 1
ATOM 559 C CA . GLU A 1 76 ? -9.284 -2.791 -20.539 1.00 94.06 76 GLU A CA 1
ATOM 560 C C . GLU A 1 76 ? -9.049 -4.274 -20.223 1.00 94.06 76 GLU A C 1
ATOM 562 O O . GLU A 1 76 ? -9.568 -4.791 -19.235 1.00 94.06 76 GLU A O 1
ATOM 567 N N . GLN A 1 77 ? -8.178 -4.947 -20.984 1.00 94.56 77 GLN A N 1
ATOM 568 C CA . GLN A 1 77 ? -7.785 -6.332 -20.715 1.00 94.56 77 GLN A CA 1
ATOM 569 C C . GLN A 1 77 ? -7.109 -6.458 -19.350 1.00 94.56 77 GLN A C 1
ATOM 571 O O . GLN A 1 77 ? -7.418 -7.378 -18.597 1.00 94.56 77 GLN A O 1
ATOM 576 N N . LEU A 1 78 ? -6.215 -5.534 -18.978 1.00 90.56 78 LEU A N 1
ATOM 577 C CA . LEU A 1 78 ? -5.610 -5.543 -17.645 1.00 90.56 78 LEU A CA 1
ATOM 578 C C . LEU A 1 78 ? -6.667 -5.383 -16.540 1.00 90.56 78 LEU A C 1
ATOM 580 O O . LEU A 1 78 ? -6.606 -6.080 -15.524 1.00 90.56 78 LEU A O 1
ATOM 584 N N . ALA A 1 79 ? -7.632 -4.478 -16.721 1.00 89.06 79 ALA A N 1
ATOM 585 C CA . ALA A 1 79 ? -8.725 -4.291 -15.775 1.00 89.06 79 ALA A CA 1
ATOM 586 C C . ALA A 1 79 ? -9.555 -5.573 -15.625 1.00 89.06 79 ALA A C 1
ATOM 588 O O . ALA A 1 79 ? -9.758 -6.017 -14.493 1.00 89.06 79 ALA A O 1
ATOM 589 N N . GLU A 1 80 ? -9.952 -6.187 -16.742 1.00 91.88 80 GLU A N 1
ATOM 590 C CA . GLU A 1 80 ? -10.714 -7.437 -16.790 1.00 91.88 80 GLU A CA 1
ATOM 591 C C . GLU A 1 80 ? -9.970 -8.585 -16.102 1.00 91.88 80 GLU A C 1
ATOM 593 O O . GLU A 1 80 ? -10.539 -9.260 -15.247 1.00 91.88 80 GLU A O 1
ATOM 598 N N . GLN A 1 81 ? -8.690 -8.789 -16.431 1.00 91.06 81 GLN A N 1
ATOM 599 C CA . GLN A 1 81 ? -7.866 -9.857 -15.858 1.00 91.06 81 GLN A CA 1
ATOM 600 C C . GLN A 1 81 ? -7.823 -9.766 -14.340 1.00 91.06 81 GLN A C 1
ATOM 602 O O . GLN A 1 81 ? -8.073 -10.747 -13.648 1.00 91.06 81 GLN A O 1
ATOM 607 N N . LEU A 1 82 ? -7.551 -8.569 -13.833 1.00 86.88 82 LEU A N 1
ATOM 608 C CA . LEU A 1 82 ? -7.486 -8.335 -12.405 1.00 86.88 82 LEU A CA 1
ATOM 609 C C . LEU A 1 82 ? -8.859 -8.536 -11.750 1.00 86.88 82 LEU A C 1
ATOM 611 O O . LEU A 1 82 ? -8.930 -9.234 -10.745 1.00 86.88 82 LEU A O 1
ATOM 615 N N . VAL A 1 83 ? -9.939 -7.970 -12.314 1.00 86.88 83 VAL A N 1
ATOM 616 C CA . VAL A 1 83 ? -11.311 -8.133 -11.785 1.00 86.88 83 VAL A CA 1
ATOM 617 C C . VAL A 1 83 ? -11.715 -9.599 -11.729 1.00 86.88 83 VAL A C 1
ATOM 619 O O . VAL A 1 83 ? -12.238 -10.039 -10.715 1.00 86.88 83 VAL A O 1
ATOM 622 N N . ARG A 1 84 ? -11.405 -10.373 -12.770 1.00 90.31 84 ARG A N 1
ATOM 623 C CA . ARG A 1 84 ? -11.715 -11.804 -12.826 1.00 90.31 84 ARG A CA 1
ATOM 624 C C . ARG A 1 84 ? -11.016 -12.613 -11.734 1.00 90.31 84 ARG A C 1
ATOM 626 O O . ARG A 1 84 ? -11.523 -13.656 -11.341 1.00 90.31 84 ARG A O 1
ATOM 633 N N . THR A 1 85 ? -9.844 -12.174 -11.283 1.00 87.44 85 THR A N 1
ATOM 634 C CA . THR A 1 85 ? -9.071 -12.863 -10.241 1.00 87.44 85 THR A CA 1
ATOM 635 C C . THR A 1 85 ? -9.339 -12.356 -8.828 1.00 87.44 85 THR A C 1
ATOM 637 O O . THR A 1 85 ? -8.814 -12.936 -7.886 1.00 87.44 85 THR A O 1
ATOM 640 N N . ALA A 1 86 ? -10.105 -11.279 -8.663 1.00 85.56 86 ALA A N 1
ATOM 641 C CA . ALA A 1 86 ? -10.440 -10.736 -7.353 1.00 85.56 86 ALA A CA 1
ATOM 642 C C . ALA A 1 86 ? -11.808 -11.236 -6.865 1.00 85.56 86 ALA A C 1
ATOM 644 O O . ALA A 1 86 ? -12.635 -11.656 -7.673 1.00 85.56 86 ALA A O 1
ATOM 645 N N . PRO A 1 87 ? -12.082 -11.156 -5.550 1.00 84.88 87 PRO A N 1
ATOM 646 C CA . PRO A 1 87 ? -13.421 -11.392 -5.016 1.00 84.88 87 PRO A CA 1
ATOM 647 C C . PRO A 1 87 ? -14.492 -10.543 -5.719 1.00 84.88 87 PRO A C 1
ATOM 649 O O . PRO A 1 87 ? -14.271 -9.356 -5.939 1.00 84.88 87 PRO A O 1
ATOM 652 N N . ASP A 1 88 ? -15.685 -11.100 -5.964 1.00 81.12 88 ASP A N 1
ATOM 653 C CA . ASP A 1 88 ? -16.780 -10.472 -6.739 1.00 81.12 88 ASP A CA 1
ATOM 654 C C . ASP A 1 88 ? -17.130 -9.032 -6.336 1.00 81.12 88 ASP A C 1
ATOM 656 O O . ASP A 1 88 ? -17.597 -8.220 -7.140 1.00 81.12 88 ASP A O 1
ATOM 660 N N . SER A 1 89 ? -16.965 -8.710 -5.054 1.00 82.75 89 SER A N 1
ATOM 661 C CA . SER A 1 89 ? -17.272 -7.389 -4.522 1.00 82.75 89 SER A CA 1
ATOM 662 C C . SER A 1 89 ? -16.279 -6.328 -4.991 1.00 82.75 89 SER A C 1
ATOM 664 O O . SER A 1 89 ? -16.648 -5.160 -5.070 1.00 82.75 89 SER A O 1
ATOM 666 N N . LEU A 1 90 ? -15.056 -6.725 -5.330 1.00 85.50 90 LEU A N 1
ATOM 667 C CA . LEU A 1 90 ? -14.024 -5.913 -5.944 1.00 85.50 90 LEU A CA 1
ATOM 668 C C . LEU A 1 90 ? -14.192 -6.019 -7.471 1.00 85.50 90 LEU A C 1
ATOM 670 O O . LEU A 1 90 ? -13.709 -6.951 -8.093 1.00 85.50 90 LEU A O 1
ATOM 674 N N . ASN A 1 91 ? -14.818 -5.016 -8.109 1.00 87.00 91 ASN A N 1
ATOM 675 C CA . ASN A 1 91 ? -15.121 -5.048 -9.551 1.00 87.00 91 ASN A CA 1
ATOM 676 C C . ASN A 1 91 ? -14.655 -3.853 -10.425 1.00 87.00 91 ASN A C 1
ATOM 678 O O . ASN A 1 91 ? -14.917 -3.872 -11.625 1.00 87.00 91 ASN A O 1
ATOM 682 N N . TYR A 1 92 ? -13.943 -2.847 -9.894 1.00 87.44 92 TYR A N 1
ATOM 683 C CA . TYR A 1 92 ? -13.400 -1.727 -10.688 1.00 87.44 92 TYR A CA 1
ATOM 684 C C . TYR A 1 92 ? -11.892 -1.505 -10.518 1.00 87.44 92 TYR A C 1
ATOM 686 O O . TYR A 1 92 ? -11.314 -1.757 -9.461 1.00 87.44 92 TYR A O 1
ATOM 694 N N . ALA A 1 93 ? -11.243 -0.995 -11.565 1.00 88.00 93 ALA A N 1
ATOM 695 C CA . ALA A 1 93 ? -9.824 -0.656 -11.576 1.00 88.00 93 ALA A CA 1
ATOM 696 C C . ALA A 1 93 ? -9.631 0.838 -11.829 1.00 88.00 93 ALA A C 1
ATOM 698 O O . ALA A 1 93 ? -10.169 1.364 -12.800 1.00 88.00 93 ALA A O 1
ATOM 699 N N . TYR A 1 94 ? -8.815 1.501 -11.014 1.00 89.12 94 TYR A N 1
ATOM 700 C CA . TYR A 1 94 ? -8.286 2.820 -11.347 1.00 89.12 94 TYR A CA 1
ATOM 701 C C . TYR A 1 94 ? -6.760 2.774 -11.360 1.00 89.12 94 TYR A C 1
ATOM 703 O O . TYR A 1 94 ? -6.160 2.421 -10.343 1.00 89.12 94 TYR A O 1
ATOM 711 N N . PHE A 1 95 ? -6.143 3.106 -12.496 1.00 89.75 95 PHE A N 1
ATOM 712 C CA . PHE A 1 95 ? -4.700 2.979 -12.709 1.00 89.75 95 PHE A CA 1
ATOM 713 C C . PHE A 1 95 ? -3.962 4.304 -12.503 1.00 89.75 95 PHE A C 1
ATOM 715 O O . PHE A 1 95 ? -4.391 5.355 -12.975 1.00 89.75 95 PHE A O 1
ATOM 722 N N . VAL A 1 96 ? -2.826 4.228 -11.816 1.00 89.50 96 VAL A N 1
ATOM 723 C CA . VAL A 1 96 ? -1.898 5.333 -11.534 1.00 89.50 96 VAL A CA 1
ATOM 724 C C . VAL A 1 96 ? -0.455 4.839 -11.662 1.00 89.50 96 VAL A C 1
ATOM 726 O O . VAL A 1 96 ? -0.217 3.661 -11.919 1.00 89.50 96 VAL A O 1
ATOM 729 N N . SER A 1 97 ? 0.531 5.714 -11.497 1.00 85.31 97 SER A N 1
ATOM 730 C CA . SER A 1 97 ? 1.933 5.415 -11.816 1.00 85.31 97 SER A CA 1
ATOM 731 C C . SER A 1 97 ? 2.667 4.692 -10.683 1.00 85.31 97 SER A C 1
ATOM 733 O O . SER A 1 97 ? 3.689 4.041 -10.903 1.00 85.31 97 SER A O 1
ATOM 735 N N . GLY A 1 98 ? 2.195 4.803 -9.438 1.00 85.88 98 GLY A N 1
ATOM 736 C CA . GLY A 1 98 ? 2.907 4.227 -8.298 1.00 85.88 98 GLY A CA 1
ATOM 737 C C . GLY A 1 98 ? 2.082 4.067 -7.029 1.00 85.88 98 GLY A C 1
ATOM 738 O O . GLY A 1 98 ? 0.990 4.607 -6.890 1.00 85.88 98 GLY A O 1
ATOM 739 N N . GLY A 1 99 ? 2.637 3.323 -6.066 1.00 89.31 99 GLY A N 1
ATOM 740 C CA . GLY A 1 99 ? 1.933 2.975 -4.826 1.00 89.31 99 GLY A CA 1
ATOM 741 C C . GLY A 1 99 ? 1.488 4.186 -4.000 1.00 89.31 99 GLY A C 1
ATOM 742 O O . GLY A 1 99 ? 0.386 4.177 -3.473 1.00 89.31 99 GLY A O 1
ATOM 743 N N . SER A 1 100 ? 2.287 5.260 -3.945 1.00 94.06 100 SER A N 1
ATOM 744 C CA . SER A 1 100 ? 1.876 6.486 -3.238 1.00 94.06 100 SER A CA 1
ATOM 745 C C . SER A 1 100 ? 0.659 7.146 -3.888 1.00 94.06 100 SER A C 1
ATOM 747 O O . SER A 1 100 ? -0.259 7.540 -3.184 1.00 94.06 100 SER A O 1
ATOM 749 N N . GLU A 1 101 ? 0.608 7.205 -5.222 1.00 93.31 101 GLU A N 1
ATOM 750 C CA . GLU A 1 101 ? -0.554 7.732 -5.949 1.00 93.31 101 GLU A CA 1
ATOM 751 C C . GLU A 1 101 ? -1.783 6.833 -5.779 1.00 93.31 101 GLU A C 1
ATOM 753 O O . GLU A 1 101 ? -2.903 7.335 -5.697 1.00 93.31 101 GLU A O 1
ATOM 758 N N . ALA A 1 102 ? -1.587 5.512 -5.688 1.00 93.31 102 ALA A N 1
ATOM 759 C CA . ALA A 1 102 ? -2.676 4.575 -5.428 1.00 93.31 102 ALA A CA 1
ATOM 760 C C . ALA A 1 102 ? -3.270 4.798 -4.036 1.00 93.31 102 ALA A C 1
ATOM 762 O O . ALA A 1 102 ? -4.492 4.842 -3.910 1.00 93.31 102 ALA A O 1
ATOM 763 N N . VAL A 1 103 ? -2.425 5.023 -3.024 1.00 96.75 103 VAL A N 1
ATOM 764 C CA . VAL A 1 103 ? -2.878 5.391 -1.678 1.00 96.75 103 VAL A CA 1
ATOM 765 C C . VAL A 1 103 ? -3.593 6.742 -1.689 1.00 96.75 103 VAL A C 1
ATOM 767 O O . VAL A 1 103 ? -4.695 6.815 -1.160 1.00 96.75 103 VAL A O 1
ATOM 770 N N . GLU A 1 104 ? -3.087 7.784 -2.357 1.00 96.81 104 GLU A N 1
ATOM 771 C CA . GLU A 1 104 ? -3.845 9.052 -2.422 1.00 96.81 104 GLU A CA 1
ATOM 772 C C . GLU A 1 104 ? -5.181 8.918 -3.123 1.00 96.81 104 GLU A C 1
ATOM 774 O O . GLU A 1 104 ? -6.175 9.506 -2.698 1.00 96.81 104 GLU A O 1
ATOM 779 N N . THR A 1 105 ? -5.216 8.132 -4.192 1.00 95.44 105 THR A N 1
ATOM 780 C CA . THR A 1 105 ? -6.458 7.853 -4.899 1.00 95.44 105 THR A CA 1
ATOM 781 C C . THR A 1 105 ? -7.429 7.115 -3.983 1.00 95.44 105 THR A C 1
ATOM 783 O O . THR A 1 105 ? -8.595 7.489 -3.932 1.00 95.44 105 THR A O 1
ATOM 786 N N . ALA A 1 106 ? -6.960 6.125 -3.216 1.00 96.69 106 ALA A N 1
ATOM 787 C CA . ALA A 1 106 ? -7.765 5.404 -2.232 1.00 96.69 106 ALA A CA 1
ATOM 788 C C . ALA A 1 106 ? -8.327 6.329 -1.148 1.00 96.69 106 ALA A C 1
ATOM 790 O O . ALA A 1 106 ? -9.524 6.288 -0.876 1.00 96.69 106 ALA A O 1
ATOM 791 N N . LEU A 1 107 ? -7.498 7.204 -0.572 1.00 98.19 107 LEU A N 1
ATOM 792 C CA . LEU A 1 107 ? -7.927 8.153 0.456 1.00 98.19 107 LEU A CA 1
ATOM 793 C C . LEU A 1 107 ? -8.955 9.151 -0.099 1.00 98.19 107 LEU A C 1
ATOM 795 O O . LEU A 1 107 ? -9.993 9.385 0.521 1.00 98.19 107 LEU A O 1
ATOM 799 N N . LYS A 1 108 ? -8.722 9.698 -1.299 1.00 97.81 108 LYS A N 1
ATOM 800 C CA . LYS A 1 108 ? -9.672 10.605 -1.961 1.00 97.81 108 LYS A CA 1
ATOM 801 C C . LYS A 1 108 ? -10.982 9.909 -2.310 1.00 97.81 108 LYS A C 1
ATOM 803 O O . LYS A 1 108 ? -12.036 10.485 -2.073 1.00 97.81 108 LYS A O 1
ATOM 808 N N . LEU A 1 109 ? -10.924 8.686 -2.831 1.00 96.31 109 LEU A N 1
ATOM 809 C CA . LEU A 1 109 ? -12.103 7.894 -3.172 1.00 96.31 109 LEU A CA 1
ATOM 810 C C . LEU A 1 109 ? -12.931 7.557 -1.930 1.00 96.31 109 LEU A C 1
ATOM 812 O O . LEU A 1 109 ? -14.144 7.738 -1.932 1.00 96.31 109 LEU A O 1
ATOM 816 N N . ALA A 1 110 ? -12.270 7.138 -0.851 1.00 97.50 110 ALA A N 1
ATOM 817 C CA . ALA A 1 110 ? -12.906 6.869 0.432 1.00 97.50 110 ALA A CA 1
ATOM 818 C C . ALA A 1 110 ? -13.559 8.128 1.021 1.00 97.50 110 ALA A C 1
ATOM 820 O O . ALA A 1 110 ? -14.668 8.071 1.540 1.00 97.50 110 ALA A O 1
ATOM 821 N N . ARG A 1 111 ? -12.909 9.292 0.910 1.00 97.50 111 ARG A N 1
ATOM 822 C CA . ARG A 1 111 ? -13.515 10.568 1.309 1.00 97.50 111 ARG A CA 1
ATOM 823 C C . ARG A 1 111 ? -14.716 10.919 0.430 1.00 97.50 111 ARG A C 1
ATOM 825 O O . ARG A 1 111 ? -15.759 11.306 0.951 1.00 97.50 111 ARG A O 1
ATOM 832 N N . GLN A 1 112 ? -14.560 10.806 -0.885 1.00 97.19 112 GLN A N 1
ATOM 833 C CA . GLN A 1 112 ? -15.600 11.130 -1.853 1.00 97.19 112 GLN A CA 1
ATOM 834 C C . GLN A 1 112 ? -16.846 10.273 -1.616 1.00 97.19 112 GLN A C 1
ATOM 836 O O . GLN A 1 112 ? -17.938 10.833 -1.612 1.00 97.19 112 GLN A O 1
ATOM 841 N N . TYR A 1 113 ? -16.670 8.980 -1.309 1.00 96.44 113 TYR A N 1
ATOM 842 C CA . TYR A 1 113 ? -17.746 8.065 -0.911 1.00 96.44 113 TYR A CA 1
ATOM 843 C C . TYR A 1 113 ? -18.688 8.688 0.114 1.00 96.44 113 TYR A C 1
ATOM 845 O O . TYR A 1 113 ? -19.884 8.841 -0.132 1.00 96.44 113 TYR A O 1
ATOM 853 N N . PHE A 1 114 ? -18.129 9.089 1.256 1.00 98.06 114 PHE A N 1
ATOM 854 C CA . PHE A 1 114 ? -18.917 9.628 2.353 1.00 98.06 114 PHE A CA 1
ATOM 855 C C . PHE A 1 114 ? -19.542 10.976 2.022 1.00 98.06 114 PHE A C 1
ATOM 857 O O . PHE A 1 114 ? -20.666 11.235 2.439 1.00 98.06 114 PHE A O 1
ATOM 864 N N . VAL A 1 115 ? -18.873 11.809 1.221 1.00 97.69 115 VAL A N 1
ATOM 865 C CA . VAL A 1 115 ? -19.475 13.051 0.721 1.00 97.69 115 VAL A CA 1
ATOM 866 C C . VAL A 1 115 ? -20.721 12.756 -0.121 1.00 97.69 115 VAL A C 1
ATOM 868 O O . VAL A 1 115 ? -21.749 13.398 0.083 1.00 97.69 115 VAL A O 1
ATOM 871 N N . GLU A 1 116 ? -20.665 11.781 -1.029 1.00 96.62 116 GLU A N 1
ATOM 872 C CA . GLU A 1 116 ? -21.781 11.480 -1.937 1.00 96.62 116 GLU A CA 1
ATOM 873 C C . GLU A 1 116 ? -22.955 10.771 -1.254 1.00 96.62 116 GLU A C 1
ATOM 875 O O . GLU A 1 116 ? -24.098 10.986 -1.653 1.00 96.62 116 GLU A O 1
ATOM 880 N N . ILE A 1 117 ? -22.717 9.993 -0.193 1.00 96.31 117 ILE A N 1
ATOM 881 C CA . ILE A 1 117 ? -23.803 9.393 0.604 1.00 96.31 117 ILE A CA 1
ATOM 882 C C . ILE A 1 117 ? -24.343 10.321 1.706 1.00 96.31 117 ILE A C 1
ATOM 884 O O . ILE A 1 117 ? -25.117 9.880 2.555 1.00 96.31 117 ILE A O 1
ATOM 888 N N . GLY A 1 118 ? -23.943 11.597 1.713 1.00 97.69 118 GLY A N 1
ATOM 889 C CA . GLY A 1 118 ? -24.466 12.603 2.641 1.00 97.69 118 GLY A CA 1
ATOM 890 C C . GLY A 1 118 ? -23.855 12.579 4.045 1.00 97.69 118 GLY A C 1
ATOM 891 O O . GLY A 1 118 ? -24.493 13.062 4.973 1.00 97.69 118 GLY A O 1
ATOM 892 N N . GLN A 1 119 ? -22.633 12.059 4.197 1.00 97.94 119 GLN A N 1
ATOM 893 C CA . GLN A 1 119 ? -21.843 12.045 5.442 1.00 97.94 119 GLN A CA 1
ATOM 894 C C . GLN A 1 119 ? -20.531 12.860 5.307 1.00 97.94 119 GLN A C 1
ATOM 896 O O . GLN A 1 119 ? -19.424 12.337 5.502 1.00 97.94 119 GLN A O 1
ATOM 901 N N . PRO A 1 120 ? -20.590 14.150 4.912 1.00 97.50 120 PRO A N 1
ATOM 902 C CA . PRO A 1 120 ? -19.407 14.979 4.687 1.00 97.50 120 PRO A CA 1
ATOM 903 C C . PRO A 1 120 ? -18.616 15.300 5.967 1.00 97.50 120 PRO A C 1
ATOM 905 O O . PRO A 1 120 ? -17.509 15.826 5.871 1.00 97.50 120 PRO A O 1
ATOM 908 N N . GLU A 1 121 ? -19.114 14.987 7.152 1.00 97.25 121 GLU A N 1
ATOM 909 C CA . GLU A 1 121 ? -18.424 15.137 8.434 1.00 97.25 121 GLU A CA 1
ATOM 910 C C . GLU A 1 121 ? -17.289 14.118 8.645 1.00 97.25 121 GLU A C 1
ATOM 912 O O . GLU A 1 121 ? -16.385 14.371 9.442 1.00 97.25 121 GLU A O 1
ATOM 917 N N . ARG A 1 122 ? -17.265 13.013 7.882 1.00 98.12 122 ARG A N 1
ATOM 918 C CA . ARG A 1 122 ? -16.201 11.997 7.957 1.00 98.12 122 ARG A CA 1
ATOM 919 C C . ARG A 1 122 ? -14.892 12.475 7.345 1.00 98.12 122 ARG A C 1
ATOM 921 O O . ARG A 1 122 ? -14.725 12.445 6.127 1.00 98.12 122 ARG A O 1
ATOM 928 N N . THR A 1 123 ? -13.944 12.899 8.169 1.00 97.62 123 THR A N 1
ATOM 929 C CA . THR A 1 123 ? -12.678 13.516 7.740 1.00 97.62 123 THR A CA 1
ATOM 930 C C . THR A 1 123 ? -11.426 12.777 8.207 1.00 97.62 123 THR A C 1
ATOM 932 O O . THR A 1 123 ? -10.346 13.050 7.689 1.00 97.62 123 THR A O 1
ATOM 935 N N . LEU A 1 124 ? -11.550 11.835 9.146 1.00 98.44 124 LEU A N 1
ATOM 936 C CA . LEU A 1 124 ? -10.414 11.195 9.805 1.00 98.44 124 LEU A CA 1
ATOM 937 C C . LEU A 1 124 ? -10.096 9.824 9.213 1.00 98.44 124 LEU A C 1
ATOM 939 O O . LEU A 1 124 ? -10.987 9.026 8.941 1.00 98.44 124 LEU A O 1
ATOM 943 N N . PHE A 1 125 ? -8.814 9.504 9.096 1.00 98.81 125 PHE A N 1
ATOM 944 C CA . PHE A 1 125 ? -8.359 8.135 8.854 1.00 98.81 125 PHE A CA 1
ATOM 945 C C . PHE A 1 125 ? -7.753 7.548 10.125 1.00 98.81 125 PHE A C 1
ATOM 947 O O . PHE A 1 125 ? -7.200 8.274 10.954 1.00 98.81 125 PHE A O 1
ATOM 954 N N . ILE A 1 126 ? -7.809 6.224 10.242 1.00 98.81 126 ILE A N 1
ATOM 955 C CA . ILE A 1 126 ? -7.061 5.462 11.239 1.00 98.81 126 ILE A CA 1
ATOM 956 C C . ILE A 1 126 ? -5.940 4.712 10.521 1.00 98.81 126 ILE A C 1
ATOM 958 O O . ILE A 1 126 ? -6.163 4.088 9.485 1.00 98.81 126 ILE A O 1
ATOM 962 N N . ALA A 1 127 ? -4.731 4.750 11.072 1.00 98.44 127 ALA A N 1
ATOM 963 C CA . ALA A 1 127 ? -3.605 3.973 10.569 1.00 98.44 127 ALA A CA 1
ATOM 964 C C . ALA A 1 127 ? -2.691 3.514 11.708 1.00 98.44 127 ALA A C 1
ATOM 966 O O . ALA A 1 127 ? -2.766 3.989 12.843 1.00 98.44 127 ALA A O 1
ATOM 967 N N . ARG A 1 128 ? -1.790 2.581 11.410 1.00 97.88 128 ARG A N 1
ATOM 968 C CA . ARG A 1 128 ? -0.876 2.027 12.417 1.00 97.88 128 ARG A CA 1
ATOM 969 C C . ARG A 1 128 ? 0.282 2.981 12.726 1.00 97.88 128 ARG A C 1
ATOM 971 O O . ARG A 1 128 ? 0.708 3.773 11.883 1.00 97.88 128 ARG A O 1
ATOM 978 N N . LYS A 1 129 ? 0.838 2.870 13.934 1.00 95.44 129 LYS A N 1
ATOM 979 C CA . LYS A 1 129 ? 2.044 3.589 14.381 1.00 95.44 129 LYS A CA 1
ATOM 980 C C . LYS A 1 129 ? 3.293 3.176 13.604 1.00 95.44 129 LYS A C 1
ATOM 982 O O . LYS A 1 129 ? 4.148 4.014 13.387 1.00 95.44 129 LYS A O 1
ATOM 987 N N . GLN A 1 130 ? 3.388 1.926 13.146 1.00 95.06 130 GLN A N 1
ATOM 988 C CA . GLN A 1 130 ? 4.501 1.442 12.323 1.00 95.06 130 GLN A CA 1
ATOM 989 C C . GLN A 1 130 ? 3.965 0.856 11.009 1.00 95.06 130 GLN A C 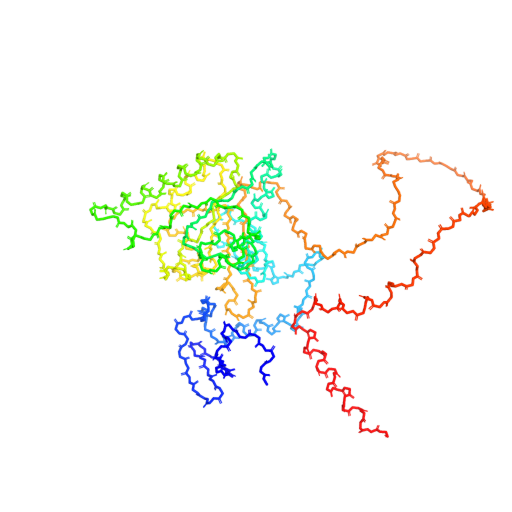1
ATOM 991 O O . GLN A 1 130 ? 3.502 -0.280 10.966 1.00 95.06 130 GLN A O 1
ATOM 996 N N . SER A 1 131 ? 4.009 1.650 9.938 1.00 96.38 131 SER A N 1
ATOM 997 C CA . SER A 1 131 ? 3.548 1.275 8.591 1.00 96.38 131 SER A CA 1
ATOM 998 C C . SER A 1 131 ? 4.210 2.126 7.505 1.00 96.38 131 SER A C 1
ATOM 1000 O O . SER A 1 131 ? 4.795 3.182 7.795 1.00 96.38 131 SER A O 1
ATOM 1002 N N . TYR A 1 132 ? 4.095 1.702 6.246 1.00 96.38 132 TYR A N 1
ATOM 1003 C CA . TYR A 1 132 ? 4.565 2.464 5.093 1.00 96.38 132 TYR A CA 1
ATOM 1004 C C . TYR A 1 132 ? 3.558 2.444 3.941 1.00 96.38 132 TYR A C 1
ATOM 1006 O O . TYR A 1 132 ? 3.357 1.410 3.319 1.00 96.38 132 TYR A O 1
ATOM 1014 N N . HIS A 1 133 ? 3.025 3.621 3.598 1.00 96.81 133 HIS A N 1
ATOM 1015 C CA . HIS A 1 133 ? 2.013 3.776 2.543 1.00 96.81 133 HIS A CA 1
ATOM 1016 C C . HIS A 1 133 ? 2.467 4.684 1.384 1.00 96.81 133 HIS A C 1
ATOM 1018 O O . HIS A 1 133 ? 1.798 4.800 0.362 1.00 96.81 133 HIS A O 1
ATOM 1024 N N . GLY A 1 134 ? 3.638 5.325 1.487 1.00 93.94 134 GLY A N 1
ATOM 1025 C CA . GLY A 1 134 ? 4.164 6.189 0.428 1.00 93.94 134 GLY A CA 1
ATOM 1026 C C . GLY A 1 134 ? 4.886 7.432 0.933 1.00 93.94 134 GLY A C 1
ATOM 1027 O O . GLY A 1 134 ? 5.196 7.536 2.116 1.00 93.94 134 GLY A O 1
ATOM 1028 N N . ASN A 1 135 ? 5.194 8.353 0.014 1.00 93.94 135 ASN A N 1
ATOM 1029 C CA . ASN A 1 135 ? 5.862 9.626 0.329 1.00 93.94 135 ASN A CA 1
ATOM 1030 C C . ASN A 1 135 ? 5.147 10.877 -0.237 1.00 93.94 135 ASN A C 1
ATOM 1032 O O . ASN A 1 135 ? 5.695 11.970 -0.119 1.00 93.94 135 ASN A O 1
ATOM 1036 N N . THR A 1 136 ? 3.969 10.756 -0.861 1.00 96.75 136 THR A N 1
ATOM 1037 C CA . THR A 1 136 ? 3.089 11.922 -1.097 1.00 96.75 136 THR A CA 1
ATOM 1038 C C . THR A 1 136 ? 2.474 12.372 0.234 1.00 96.75 136 THR A C 1
ATOM 1040 O O . THR A 1 136 ? 2.547 11.628 1.207 1.00 96.75 136 THR A O 1
ATOM 1043 N N . LEU A 1 137 ? 1.908 13.580 0.327 1.00 97.62 137 LEU A N 1
ATOM 1044 C CA . LEU A 1 137 ? 1.509 14.148 1.625 1.00 97.62 137 LEU A CA 1
ATOM 1045 C C . LEU A 1 137 ? 0.464 13.310 2.380 1.00 97.62 137 LEU A C 1
ATOM 1047 O O . LEU A 1 137 ? 0.672 13.028 3.556 1.00 97.62 137 LEU A O 1
ATOM 1051 N N . GLY A 1 138 ? -0.614 12.867 1.738 1.00 97.38 138 GLY A N 1
ATOM 1052 C CA . GLY A 1 138 ? -1.630 12.013 2.358 1.00 97.38 138 GLY A CA 1
ATOM 1053 C C . GLY A 1 138 ? -1.117 10.596 2.623 1.00 97.38 138 GLY A C 1
ATOM 1054 O O . GLY A 1 138 ? -1.273 10.088 3.732 1.00 97.38 138 GLY A O 1
ATOM 1055 N N . ALA A 1 139 ? -0.383 9.997 1.681 1.00 97.25 139 ALA A N 1
ATOM 1056 C CA . ALA A 1 139 ? 0.229 8.679 1.865 1.00 97.25 139 ALA A CA 1
ATOM 1057 C C . ALA A 1 139 ? 1.256 8.662 3.017 1.00 97.25 139 ALA A C 1
ATOM 1059 O O . ALA A 1 139 ? 1.320 7.715 3.802 1.00 97.25 139 ALA A O 1
ATOM 1060 N N . LEU A 1 140 ? 2.048 9.727 3.157 1.00 97.88 140 LEU A N 1
ATOM 1061 C CA . LEU A 1 140 ? 2.977 9.919 4.269 1.00 97.88 140 LEU A CA 1
ATOM 1062 C C . LEU A 1 140 ? 2.233 10.223 5.577 1.00 97.88 140 LEU A C 1
ATOM 1064 O O . LEU A 1 140 ? 2.667 9.774 6.639 1.00 97.88 140 LEU A O 1
ATOM 1068 N N . ALA A 1 141 ? 1.114 10.950 5.507 1.00 97.81 141 ALA A N 1
ATOM 1069 C CA . ALA A 1 141 ? 0.269 11.241 6.657 1.00 97.81 141 ALA A CA 1
ATOM 1070 C C . ALA A 1 141 ? -0.364 9.978 7.245 1.00 97.81 141 ALA A C 1
ATOM 1072 O O . ALA A 1 141 ? -0.389 9.863 8.468 1.00 97.81 141 ALA A O 1
ATOM 1073 N N . VAL A 1 142 ? -0.798 9.013 6.424 1.00 97.75 142 VAL A N 1
ATOM 1074 C CA . VAL A 1 142 ? -1.291 7.709 6.913 1.00 97.75 142 VAL A CA 1
ATOM 1075 C C . VAL A 1 142 ? -0.163 6.721 7.228 1.00 97.75 142 VAL A C 1
ATOM 1077 O O . VAL A 1 142 ? -0.322 5.867 8.094 1.00 97.75 142 VAL A O 1
ATOM 1080 N N . GLY A 1 143 ? 1.014 6.838 6.600 1.00 96.81 143 GLY A N 1
ATOM 1081 C CA . GLY A 1 143 ? 2.202 6.034 6.935 1.00 96.81 143 GLY A CA 1
ATOM 1082 C C . GLY A 1 143 ? 2.642 6.219 8.390 1.00 96.81 143 GLY A C 1
ATOM 1083 O O . GLY A 1 143 ? 2.461 7.289 8.948 1.00 96.81 143 GLY A O 1
ATOM 1084 N N . GLY A 1 144 ? 3.196 5.201 9.048 1.00 95.19 144 GLY A N 1
ATOM 1085 C CA . GLY A 1 144 ? 3.644 5.241 10.453 1.00 95.19 144 GLY A CA 1
ATOM 1086 C C . GLY A 1 144 ? 5.123 5.548 10.675 1.00 95.19 144 GLY A C 1
ATOM 1087 O O . GLY A 1 144 ? 5.539 5.812 11.794 1.00 95.19 144 GLY A O 1
ATOM 1088 N N . ASN A 1 145 ? 5.947 5.554 9.628 1.00 94.81 145 ASN A N 1
ATOM 1089 C CA . ASN A 1 145 ? 7.387 5.765 9.787 1.00 94.81 145 ASN A CA 1
ATOM 1090 C C . ASN A 1 145 ? 7.732 7.189 10.278 1.00 94.81 145 ASN A C 1
ATOM 1092 O O . ASN A 1 145 ? 7.893 8.113 9.478 1.00 94.81 145 ASN A O 1
ATOM 1096 N N . GLU A 1 146 ? 7.908 7.346 11.590 1.00 93.81 146 GLU A N 1
ATOM 1097 C CA . GLU A 1 146 ? 8.111 8.651 12.227 1.00 93.81 146 GLU A CA 1
ATOM 1098 C C . GLU A 1 146 ? 9.366 9.378 11.731 1.00 93.81 146 GLU A C 1
ATOM 1100 O O . GLU A 1 146 ? 9.348 10.586 11.496 1.00 93.81 146 GLU A O 1
ATOM 1105 N N . TRP A 1 147 ? 10.446 8.641 11.457 1.00 93.19 147 TRP A N 1
ATOM 1106 C CA . TRP A 1 147 ? 11.674 9.229 10.919 1.00 93.19 147 TRP A CA 1
ATOM 1107 C C . TRP A 1 147 ? 11.448 9.935 9.574 1.00 93.19 147 TRP A C 1
ATOM 1109 O O . TRP A 1 147 ? 12.054 10.982 9.330 1.00 93.19 147 TRP A O 1
ATOM 1119 N N . ARG A 1 148 ? 10.562 9.393 8.725 1.00 93.12 148 ARG A N 1
ATOM 1120 C CA . ARG A 1 148 ? 10.174 10.008 7.444 1.00 93.12 148 ARG A CA 1
ATOM 1121 C C . ARG A 1 148 ? 9.184 11.153 7.627 1.00 93.12 148 ARG A C 1
ATOM 1123 O O . ARG A 1 148 ? 9.244 12.113 6.870 1.00 93.12 148 ARG A O 1
ATOM 1130 N N . ARG A 1 149 ? 8.280 11.054 8.604 1.00 94.94 149 ARG A N 1
ATOM 1131 C CA . ARG A 1 149 ? 7.193 12.022 8.820 1.00 94.94 149 ARG A CA 1
ATOM 1132 C C . ARG A 1 149 ? 7.634 13.304 9.498 1.00 94.94 149 ARG A C 1
ATOM 1134 O O . ARG A 1 149 ? 7.194 14.369 9.083 1.00 94.94 149 ARG A O 1
ATOM 1141 N N . ARG A 1 150 ? 8.503 13.214 10.509 1.00 96.00 150 ARG A N 1
ATOM 1142 C CA . ARG A 1 150 ? 8.833 14.324 11.422 1.00 96.00 150 ARG A CA 1
ATOM 1143 C C . ARG A 1 150 ? 9.199 15.638 10.726 1.00 96.00 150 ARG A C 1
ATOM 1145 O O . ARG A 1 150 ? 8.871 16.706 11.221 1.00 96.00 150 ARG A O 1
ATOM 1152 N N . GLN A 1 151 ? 9.866 15.568 9.571 1.00 94.94 151 GLN A N 1
ATOM 1153 C CA . GLN A 1 151 ? 10.302 16.752 8.820 1.00 94.94 151 GLN A CA 1
ATOM 1154 C C . GLN A 1 151 ? 9.155 17.467 8.100 1.00 94.94 151 GLN A C 1
ATOM 1156 O O . GLN A 1 151 ? 9.274 18.647 7.789 1.00 94.94 151 GLN A O 1
ATOM 1161 N N . PHE A 1 152 ? 8.057 16.761 7.843 1.00 96.62 152 PHE A N 1
ATOM 1162 C CA . PHE A 1 152 ? 6.909 17.254 7.090 1.00 96.62 152 PHE A CA 1
ATOM 1163 C C . PHE A 1 152 ? 5.662 17.404 7.958 1.00 96.62 152 PHE A C 1
ATOM 1165 O O . PHE A 1 152 ? 4.629 17.778 7.422 1.00 96.62 152 PHE A O 1
ATOM 1172 N N . ALA A 1 153 ? 5.743 17.138 9.269 1.00 95.56 153 ALA A N 1
ATOM 1173 C CA . ALA A 1 153 ? 4.595 17.098 10.177 1.00 95.56 153 ALA A CA 1
ATOM 1174 C C . ALA A 1 153 ? 3.619 18.289 10.035 1.00 95.56 153 ALA A C 1
ATOM 1176 O O . ALA A 1 153 ? 2.423 18.022 9.972 1.00 95.56 153 ALA A O 1
ATOM 1177 N N . PRO A 1 154 ? 4.064 19.556 9.866 1.00 97.06 154 PRO A N 1
ATOM 1178 C CA . PRO A 1 154 ? 3.147 20.686 9.663 1.00 97.06 154 PRO A CA 1
ATOM 1179 C C . PRO A 1 154 ? 2.318 20.653 8.364 1.00 97.06 154 PRO A C 1
ATOM 1181 O O . PRO A 1 154 ? 1.396 21.446 8.217 1.00 97.06 154 PRO A O 1
ATOM 1184 N N . LEU A 1 155 ? 2.670 19.795 7.401 1.00 97.50 155 LEU A N 1
ATOM 1185 C CA . LEU A 1 155 ? 1.996 19.642 6.104 1.00 97.50 155 LEU A CA 1
ATOM 1186 C C . LEU A 1 155 ? 1.115 18.386 6.033 1.00 97.50 155 LEU A C 1
ATOM 1188 O O . LEU A 1 155 ? 0.459 18.160 5.016 1.00 97.50 155 LEU A O 1
ATOM 1192 N N . LEU A 1 156 ? 1.162 17.525 7.052 1.00 97.50 156 LEU A N 1
ATOM 1193 C CA . LEU A 1 156 ? 0.452 16.250 7.054 1.00 97.50 156 LEU A CA 1
ATOM 1194 C C . LEU A 1 156 ? -0.945 16.431 7.644 1.00 97.50 156 LEU A C 1
ATOM 1196 O O . LEU A 1 156 ? -1.115 17.133 8.635 1.00 97.50 156 LEU A O 1
ATOM 1200 N N . MET A 1 157 ? -1.933 15.761 7.050 1.00 96.31 157 MET A N 1
ATOM 1201 C CA . MET A 1 157 ? -3.268 15.670 7.641 1.00 96.31 157 MET A CA 1
ATOM 1202 C C . MET A 1 157 ? -3.248 14.840 8.931 1.00 96.31 157 MET A C 1
ATOM 1204 O O . MET A 1 157 ? -2.408 13.946 9.096 1.00 96.31 157 MET A O 1
ATOM 1208 N N . ASP A 1 158 ? -4.209 15.105 9.811 1.00 95.56 158 ASP A N 1
ATOM 1209 C CA . ASP A 1 158 ? -4.380 14.350 11.048 1.00 95.56 158 ASP A CA 1
ATOM 1210 C C . ASP A 1 158 ? -4.852 12.918 10.775 1.00 95.56 158 ASP A C 1
ATOM 1212 O O . ASP A 1 158 ? -5.698 12.656 9.917 1.00 95.56 158 ASP A O 1
ATOM 1216 N N . VAL A 1 159 ? -4.283 11.973 11.523 1.00 98.00 159 VAL A N 1
ATOM 1217 C CA . VAL A 1 159 ? -4.574 10.539 11.415 1.00 98.00 159 VAL A CA 1
ATOM 1218 C C . VAL A 1 159 ? -4.553 9.934 12.810 1.00 98.00 159 VAL A C 1
ATOM 1220 O O . VAL A 1 159 ? -3.561 10.071 13.530 1.00 98.00 159 VAL A O 1
ATOM 1223 N N . VAL A 1 160 ? -5.617 9.222 13.172 1.00 98.44 160 VAL A N 1
ATOM 1224 C CA . VAL A 1 160 ? -5.707 8.472 14.430 1.00 98.44 160 VAL A CA 1
ATOM 1225 C C . VAL A 1 160 ? -4.737 7.291 14.374 1.00 98.44 160 VAL A C 1
ATOM 1227 O O . VAL A 1 160 ? -4.688 6.559 13.381 1.00 98.44 160 VAL A O 1
ATOM 1230 N N . ARG A 1 161 ? -3.933 7.105 15.427 1.00 97.81 161 ARG A N 1
ATOM 1231 C CA . ARG A 1 161 ? -2.832 6.132 15.441 1.00 97.81 161 ARG A CA 1
ATOM 1232 C C . ARG A 1 161 ? -3.043 5.006 16.434 1.00 97.81 161 ARG A C 1
ATOM 1234 O O . ARG A 1 161 ? -2.988 5.228 17.639 1.00 97.81 161 ARG A O 1
ATOM 1241 N N . VAL A 1 162 ? -3.131 3.789 15.911 1.00 98.50 162 VAL A N 1
ATOM 1242 C CA . VAL A 1 162 ? -3.206 2.550 16.699 1.00 98.50 162 VAL A CA 1
ATOM 1243 C C . VAL A 1 162 ? -1.911 1.749 16.590 1.00 98.50 162 VAL A C 1
ATOM 1245 O O . VAL A 1 162 ? -1.114 1.950 15.669 1.00 98.50 162 VAL A O 1
ATOM 1248 N N . SER A 1 163 ? -1.655 0.850 17.530 1.00 97.56 163 SER A N 1
ATOM 1249 C CA . SER A 1 163 ? -0.485 -0.030 17.502 1.00 97.56 163 SER A CA 1
ATOM 1250 C C . SER A 1 163 ? -0.438 -0.900 16.239 1.00 97.56 163 SER A C 1
ATOM 1252 O O . SER A 1 163 ? -1.459 -1.244 15.640 1.00 97.56 163 SER A O 1
ATOM 1254 N N . ALA A 1 164 ? 0.777 -1.231 15.796 1.00 95.94 164 ALA A N 1
ATOM 1255 C CA . ALA A 1 164 ? 0.966 -2.209 14.732 1.00 95.94 164 ALA A CA 1
ATOM 1256 C C . ALA A 1 164 ? 0.865 -3.634 15.298 1.00 95.94 164 ALA A C 1
ATOM 1258 O O . ALA A 1 164 ? 1.167 -3.864 16.466 1.00 95.94 164 ALA A O 1
ATOM 1259 N N . CYS A 1 165 ? 0.484 -4.594 14.456 1.00 96.44 165 CYS A N 1
ATOM 1260 C CA . CYS A 1 165 ? 0.532 -6.009 14.809 1.00 96.44 165 CYS A CA 1
ATOM 1261 C C . CYS A 1 165 ? 1.963 -6.533 14.602 1.00 96.44 165 CYS A C 1
ATOM 1263 O O . CYS A 1 165 ? 2.332 -6.963 13.513 1.00 96.44 165 CYS A O 1
ATOM 1265 N N . ASN A 1 166 ? 2.796 -6.403 15.632 1.00 95.75 166 ASN A N 1
ATOM 1266 C CA . ASN A 1 166 ? 4.178 -6.871 15.669 1.00 95.75 166 ASN A CA 1
ATOM 1267 C C . ASN A 1 166 ? 4.405 -7.726 16.919 1.00 95.75 166 ASN A C 1
ATOM 1269 O O . ASN A 1 166 ? 5.024 -7.296 17.895 1.00 95.75 166 ASN A O 1
ATOM 1273 N N . GLU A 1 167 ? 3.887 -8.952 16.875 1.00 95.44 167 GLU A N 1
ATOM 1274 C CA . GLU A 1 167 ? 3.878 -9.877 18.011 1.00 95.44 167 GLU A CA 1
ATOM 1275 C C . GLU A 1 167 ? 5.261 -10.059 18.645 1.00 95.44 167 GLU A C 1
ATOM 1277 O O . GLU A 1 167 ? 5.389 -10.035 19.866 1.00 95.44 167 GLU A O 1
ATOM 1282 N N . TYR A 1 168 ? 6.308 -10.184 17.824 1.00 94.25 168 TYR A N 1
ATOM 1283 C CA . TYR A 1 168 ? 7.671 -10.397 18.309 1.00 94.25 168 TYR A CA 1
ATOM 1284 C C . TYR A 1 168 ? 8.176 -9.257 19.209 1.00 94.25 168 TYR A C 1
ATOM 1286 O O . TYR A 1 168 ? 8.988 -9.498 20.100 1.00 94.25 168 TYR A O 1
ATOM 1294 N N . ARG A 1 169 ? 7.729 -8.017 18.971 1.00 94.12 169 ARG A N 1
ATOM 1295 C CA . ARG A 1 169 ? 8.177 -6.838 19.730 1.00 94.12 169 ARG A CA 1
ATOM 1296 C C . ARG A 1 169 ? 7.205 -6.405 20.818 1.00 94.12 169 ARG A C 1
ATOM 1298 O O . ARG A 1 169 ? 7.661 -5.935 21.855 1.00 94.12 169 ARG A O 1
ATOM 1305 N N . ASP A 1 170 ? 5.906 -6.549 20.572 1.00 96.00 170 ASP A N 1
ATOM 1306 C CA . ASP A 1 170 ? 4.879 -5.852 21.350 1.00 96.00 170 ASP A CA 1
ATOM 1307 C C . ASP A 1 170 ? 3.989 -6.794 22.179 1.00 96.00 170 ASP A C 1
ATOM 1309 O O . ASP A 1 170 ? 3.133 -6.307 22.926 1.00 96.00 170 ASP A O 1
ATOM 1313 N N . ARG A 1 171 ? 4.148 -8.122 22.058 1.00 97.12 171 ARG A N 1
ATOM 1314 C CA . ARG A 1 171 ? 3.456 -9.089 22.924 1.00 97.12 171 ARG A CA 1
ATOM 1315 C C . ARG A 1 171 ? 4.112 -9.111 24.301 1.00 97.12 171 ARG A C 1
ATOM 1317 O O . ARG A 1 171 ? 5.319 -9.324 24.416 1.00 97.12 171 ARG A O 1
ATOM 1324 N N . ALA A 1 172 ? 3.321 -8.891 25.348 1.00 96.88 172 ALA A N 1
ATOM 1325 C CA . ALA A 1 172 ? 3.832 -8.840 26.712 1.00 96.88 172 ALA A CA 1
ATOM 1326 C C . ALA A 1 172 ? 4.300 -10.222 27.205 1.00 96.88 172 ALA A C 1
ATOM 1328 O O . ALA A 1 172 ? 3.863 -11.272 26.727 1.00 96.88 172 ALA A O 1
ATOM 1329 N N . ALA A 1 173 ? 5.184 -10.235 28.203 1.00 96.00 173 ALA A N 1
ATOM 1330 C CA . ALA A 1 173 ? 5.582 -11.477 28.857 1.00 96.00 173 ALA A CA 1
ATOM 1331 C C . ALA A 1 173 ? 4.360 -12.136 29.523 1.00 96.00 173 ALA A C 1
ATOM 1333 O O . ALA A 1 173 ? 3.659 -11.499 30.306 1.00 96.00 173 ALA A O 1
ATOM 1334 N N . GLY A 1 174 ? 4.105 -13.407 29.203 1.00 96.00 174 GLY A N 1
ATOM 1335 C CA . GLY A 1 174 ? 2.933 -14.146 29.689 1.00 96.00 174 GLY A CA 1
ATOM 1336 C C . GLY A 1 174 ? 1.632 -13.892 28.916 1.00 96.00 174 GLY A C 1
ATOM 1337 O O . GLY A 1 174 ? 0.636 -14.548 29.204 1.00 96.00 174 GLY A O 1
ATOM 1338 N N . GLU A 1 175 ? 1.629 -12.999 27.920 1.00 97.81 175 GLU A N 1
ATOM 1339 C CA . GLU A 1 175 ? 0.490 -12.779 27.021 1.00 97.81 175 GLU A CA 1
ATOM 1340 C C . GLU A 1 175 ? 0.491 -13.845 25.912 1.00 97.81 175 GLU A C 1
ATOM 1342 O O . GLU A 1 175 ? 1.489 -14.044 25.213 1.00 97.81 175 GLU A O 1
ATOM 1347 N N . SER A 1 176 ? -0.626 -14.553 25.740 1.00 98.12 176 SER A N 1
ATOM 1348 C CA . SER A 1 176 ? -0.821 -15.457 24.599 1.00 98.12 176 SER A CA 1
ATOM 1349 C C . SER A 1 176 ? -1.014 -14.673 23.292 1.00 98.12 176 SER A C 1
ATOM 1351 O O . SER A 1 176 ? -1.423 -13.513 23.299 1.00 98.12 176 SER A O 1
ATOM 1353 N N . GLN A 1 177 ? -0.774 -15.309 22.139 1.00 97.88 177 GLN A N 1
ATOM 1354 C CA . GLN A 1 177 ? -1.005 -14.689 20.821 1.00 97.88 177 GLN A CA 1
ATOM 1355 C C . GLN A 1 177 ? -2.461 -14.221 20.636 1.00 97.88 177 GLN A C 1
ATOM 1357 O O . GLN A 1 177 ? -2.718 -13.182 20.025 1.00 97.88 177 GLN A O 1
ATOM 1362 N N . GLN A 1 178 ? -3.415 -14.971 21.192 1.00 98.19 178 GLN A N 1
ATOM 1363 C CA . GLN A 1 178 ? -4.827 -14.606 21.160 1.00 98.19 178 GLN A CA 1
ATOM 1364 C C . GLN A 1 178 ? -5.087 -13.333 21.975 1.00 98.19 178 GLN A C 1
ATOM 1366 O O . GLN A 1 178 ? -5.650 -12.384 21.437 1.00 98.19 178 GLN A O 1
ATOM 1371 N N . GLN A 1 179 ? -4.610 -13.271 23.223 1.00 98.44 179 GLN A N 1
ATOM 1372 C CA . GLN A 1 179 ? -4.756 -12.085 24.079 1.00 98.44 179 GLN A CA 1
ATOM 1373 C C . GLN A 1 179 ? -4.097 -10.846 23.459 1.00 98.44 179 GLN A C 1
ATOM 1375 O O . GLN A 1 179 ? -4.679 -9.765 23.480 1.00 98.44 179 GLN A O 1
ATOM 1380 N N . TYR A 1 180 ? -2.925 -11.013 22.837 1.00 98.56 180 TYR A N 1
ATOM 1381 C CA . TYR A 1 180 ? -2.265 -9.951 22.076 1.00 98.56 180 TYR A CA 1
ATOM 1382 C C . TYR A 1 180 ? -3.161 -9.409 20.957 1.00 98.56 180 TYR A C 1
ATOM 1384 O O . TYR A 1 180 ? -3.345 -8.200 20.819 1.00 98.56 180 TYR A O 1
ATOM 1392 N N . THR A 1 181 ? -3.759 -10.310 20.177 1.00 98.56 181 THR A N 1
ATOM 1393 C CA . THR A 1 181 ? -4.662 -9.956 19.075 1.00 98.56 181 THR A CA 1
ATOM 1394 C C . THR A 1 181 ? -5.908 -9.234 19.585 1.00 98.56 181 THR A C 1
ATOM 1396 O O . THR A 1 181 ? -6.269 -8.182 19.060 1.00 98.56 181 THR A O 1
ATOM 1399 N N . GLU A 1 182 ? -6.541 -9.760 20.634 1.00 98.56 182 GLU A N 1
ATOM 1400 C CA . GLU A 1 182 ? -7.716 -9.164 21.277 1.00 98.56 182 GLU A CA 1
ATOM 1401 C C . GLU A 1 182 ? -7.411 -7.770 21.831 1.00 98.56 182 GLU A C 1
ATOM 1403 O O . GLU A 1 182 ? -8.197 -6.846 21.627 1.00 98.56 182 GLU A O 1
ATOM 1408 N N . ARG A 1 183 ? -6.238 -7.576 22.447 1.00 98.56 183 ARG A N 1
ATOM 1409 C CA . ARG A 1 183 ? -5.793 -6.267 22.933 1.00 98.56 183 ARG A CA 1
ATOM 1410 C C . ARG A 1 183 ? -5.651 -5.250 21.805 1.00 98.56 183 ARG A C 1
ATOM 1412 O O . ARG A 1 183 ? -6.096 -4.117 21.964 1.00 98.56 183 ARG A O 1
ATOM 1419 N N . LEU A 1 184 ? -5.054 -5.628 20.673 1.00 98.69 184 LEU A N 1
ATOM 1420 C CA . LEU A 1 184 ? -4.924 -4.725 19.523 1.00 98.69 184 LEU A CA 1
ATOM 1421 C C . LEU A 1 184 ? -6.282 -4.362 18.909 1.00 98.69 184 LEU A C 1
ATOM 1423 O O . LEU A 1 184 ? -6.481 -3.225 18.485 1.00 98.69 184 LEU A O 1
ATOM 1427 N N . LEU A 1 185 ? -7.216 -5.314 18.856 1.00 98.88 185 LEU A N 1
ATOM 1428 C CA . LEU A 1 185 ? -8.578 -5.062 18.383 1.00 98.88 185 LEU A CA 1
ATOM 1429 C C . LEU A 1 185 ? -9.354 -4.163 19.351 1.00 98.88 185 LEU A C 1
ATOM 1431 O O . LEU A 1 185 ? -10.040 -3.249 18.900 1.00 98.88 185 LEU A O 1
ATOM 1435 N N . GLY A 1 186 ? -9.184 -4.365 20.659 1.00 98.81 186 GLY A N 1
ATOM 1436 C CA . GLY A 1 186 ? -9.730 -3.484 21.689 1.00 98.81 186 GLY A CA 1
ATOM 1437 C C . GLY A 1 186 ? -9.154 -2.067 21.616 1.00 98.81 186 GLY A C 1
ATOM 1438 O O . GLY A 1 186 ? -9.904 -1.104 21.732 1.00 98.81 186 GLY A O 1
ATOM 1439 N N . GLU A 1 187 ? -7.850 -1.917 21.350 1.00 98.75 187 GLU A N 1
ATOM 1440 C CA . GLU A 1 187 ? -7.225 -0.607 21.102 1.00 98.75 187 GLU A CA 1
ATOM 1441 C C . GLU A 1 187 ? -7.826 0.076 19.866 1.00 98.75 187 GLU A C 1
ATOM 1443 O O . GLU A 1 187 ? -8.135 1.266 19.911 1.00 98.75 187 GLU A O 1
ATOM 1448 N N . LEU A 1 188 ? -8.015 -0.666 18.768 1.00 98.88 188 LEU A N 1
ATOM 1449 C CA . LEU A 1 188 ? -8.629 -0.129 17.554 1.00 98.88 188 LEU A CA 1
ATOM 1450 C C . LEU A 1 188 ? -10.074 0.317 17.800 1.00 98.88 188 LEU A C 1
ATOM 1452 O O . LEU A 1 188 ? -10.447 1.415 17.396 1.00 98.88 188 LEU A O 1
ATOM 1456 N N . GLU A 1 189 ? -10.877 -0.500 18.476 1.00 98.88 189 GLU A N 1
ATOM 1457 C CA . GLU A 1 189 ? -12.258 -0.158 18.817 1.00 98.88 189 GLU A CA 1
ATOM 1458 C C . GLU A 1 189 ? -12.333 1.059 19.748 1.00 98.88 189 GLU A C 1
ATOM 1460 O O . GLU A 1 189 ? -13.117 1.974 19.498 1.00 98.88 1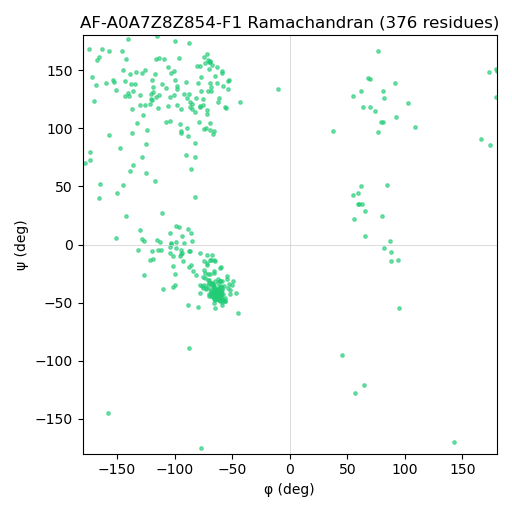89 GLU A O 1
ATOM 1465 N N . ALA A 1 190 ? -11.473 1.127 20.768 1.00 98.88 190 ALA A N 1
ATOM 1466 C CA . ALA A 1 190 ? -11.384 2.282 21.655 1.00 98.88 190 ALA A CA 1
ATOM 1467 C C . ALA A 1 190 ? -11.022 3.563 20.888 1.00 98.88 190 ALA A C 1
ATOM 1469 O O . ALA A 1 190 ? -11.656 4.594 21.092 1.00 98.88 190 ALA A O 1
ATOM 1470 N N . ALA A 1 191 ? -10.062 3.494 19.960 1.00 98.81 191 ALA A N 1
ATOM 1471 C CA . ALA A 1 191 ? -9.683 4.629 19.121 1.00 98.81 191 ALA A CA 1
ATOM 1472 C C . ALA A 1 191 ? -10.810 5.067 18.167 1.00 98.81 191 ALA A C 1
ATOM 1474 O O . ALA A 1 191 ? -10.975 6.261 17.918 1.00 98.81 191 ALA A O 1
ATOM 1475 N N . ILE A 1 192 ? -11.599 4.117 17.649 1.00 98.81 192 ILE A N 1
ATOM 1476 C CA . ILE A 1 192 ? -12.789 4.411 16.838 1.00 98.81 192 ILE A CA 1
ATOM 1477 C C . ILE A 1 192 ? -13.830 5.177 17.665 1.00 98.81 192 ILE A C 1
ATOM 1479 O O . ILE A 1 192 ? -14.372 6.179 17.201 1.00 98.81 192 ILE A O 1
ATOM 1483 N N . LEU A 1 193 ? -14.100 4.717 18.889 1.00 98.69 193 LEU A N 1
ATOM 1484 C CA . LEU A 1 193 ? -15.081 5.331 19.783 1.00 98.69 193 LEU A CA 1
ATOM 1485 C C . LEU A 1 193 ? -14.641 6.715 20.277 1.00 98.69 193 LEU A C 1
ATOM 1487 O O . LEU A 1 193 ? -15.459 7.629 20.294 1.00 98.69 193 LEU A O 1
ATOM 1491 N N . ASP A 1 194 ? -13.366 6.878 20.632 1.00 98.62 194 ASP A N 1
ATOM 1492 C CA . ASP A 1 194 ? -12.798 8.143 21.117 1.00 98.62 194 ASP A CA 1
ATOM 1493 C C . ASP A 1 194 ? -12.823 9.245 20.046 1.00 98.62 194 ASP A C 1
ATOM 1495 O O . ASP A 1 194 ? -13.244 10.374 20.303 1.00 98.62 194 ASP A O 1
ATOM 1499 N N . ALA A 1 195 ? -12.452 8.911 18.805 1.00 98.12 195 ALA A N 1
ATOM 1500 C CA . ALA A 1 195 ? -12.489 9.867 17.699 1.00 98.12 195 ALA A CA 1
ATOM 1501 C C . ALA A 1 195 ? -13.924 10.246 17.274 1.00 98.12 195 ALA A C 1
ATOM 1503 O O . ALA A 1 195 ? -14.144 11.338 16.734 1.00 98.12 195 ALA A O 1
ATOM 1504 N N . GLY A 1 196 ? -14.893 9.363 17.528 1.00 98.25 196 GLY A N 1
ATOM 1505 C CA . GLY A 1 196 ? -16.250 9.436 16.994 1.00 98.25 196 GLY A CA 1
ATOM 1506 C C . GLY A 1 196 ? -16.360 8.643 15.686 1.00 98.25 196 GLY A C 1
ATOM 1507 O O . GLY A 1 196 ? -15.809 9.079 14.666 1.00 98.25 196 GLY A O 1
ATOM 1508 N N . PRO A 1 197 ? -17.066 7.493 15.667 1.00 97.94 197 PRO A N 1
ATOM 1509 C CA . PRO A 1 197 ? -17.238 6.665 14.471 1.00 97.94 197 PRO A CA 1
ATOM 1510 C C . PRO A 1 197 ? -17.771 7.438 13.261 1.00 97.94 197 PRO A C 1
ATOM 1512 O O . PRO A 1 197 ? -17.378 7.169 12.128 1.00 97.94 197 PRO A O 1
ATOM 1515 N N . GLU A 1 198 ? -18.629 8.427 13.504 1.00 97.81 198 GLU A N 1
ATOM 1516 C CA . GLU A 1 198 ? -19.228 9.324 12.518 1.00 97.81 198 GLU A CA 1
ATOM 1517 C C . GLU A 1 198 ? -18.230 10.285 11.864 1.00 97.81 198 GLU A C 1
ATOM 1519 O O . GLU A 1 198 ? -18.549 10.884 10.848 1.00 97.81 198 GLU A O 1
ATOM 1524 N N . LYS A 1 199 ? -17.010 10.426 12.396 1.00 98.44 199 LYS A N 1
ATOM 1525 C CA . LYS A 1 199 ? -15.956 11.273 11.811 1.00 98.44 199 LYS A CA 1
ATOM 1526 C C . LYS A 1 199 ? -14.917 10.479 11.031 1.00 98.44 199 LYS A C 1
ATOM 1528 O O . LYS A 1 199 ? -14.083 11.076 10.349 1.00 98.44 199 LYS A O 1
ATOM 1533 N N . ILE A 1 200 ? -14.938 9.152 11.117 1.00 98.75 200 ILE A N 1
ATOM 1534 C CA . ILE A 1 200 ? -13.907 8.297 10.529 1.00 98.75 200 ILE A CA 1
ATOM 1535 C C . ILE A 1 200 ? -14.309 7.877 9.116 1.00 98.75 200 ILE A C 1
ATOM 1537 O O . ILE A 1 200 ? -15.398 7.371 8.882 1.00 98.75 200 ILE A O 1
ATOM 1541 N N . ILE A 1 201 ? -13.407 8.053 8.161 1.00 98.75 201 ILE A N 1
ATOM 1542 C CA . ILE A 1 201 ? -13.528 7.562 6.790 1.00 98.75 201 ILE A CA 1
ATOM 1543 C C . ILE A 1 201 ? -13.156 6.080 6.746 1.00 98.75 201 ILE A C 1
ATOM 1545 O O . ILE A 1 201 ? -13.915 5.249 6.257 1.00 98.75 201 ILE A O 1
ATOM 1549 N N . GLY A 1 202 ? -11.978 5.722 7.249 1.00 98.38 202 GLY A N 1
ATOM 1550 C CA . GLY A 1 202 ? -11.514 4.349 7.122 1.00 98.38 202 GLY A CA 1
ATOM 1551 C C . GLY A 1 202 ? -10.221 4.031 7.847 1.00 98.38 202 GLY A C 1
ATOM 1552 O O . GLY A 1 202 ? -9.490 4.920 8.288 1.00 98.38 202 GLY A O 1
ATOM 1553 N N . PHE A 1 203 ? -9.949 2.733 7.934 1.00 98.75 203 PHE A N 1
ATOM 1554 C CA . PHE A 1 203 ? -8.704 2.168 8.429 1.00 98.75 203 PHE A CA 1
ATOM 1555 C C . PHE A 1 203 ? -7.798 1.799 7.250 1.00 98.75 203 PHE A C 1
ATOM 1557 O O . PHE A 1 203 ? -8.177 0.986 6.409 1.00 98.75 203 PHE A O 1
ATOM 1564 N N . CYS A 1 204 ? -6.607 2.397 7.183 1.00 98.50 204 CYS A N 1
ATOM 1565 C CA . CYS A 1 204 ? -5.608 2.124 6.152 1.00 98.50 204 CYS A CA 1
ATOM 1566 C C . CYS A 1 204 ? -4.460 1.293 6.733 1.00 98.50 204 CYS A C 1
ATOM 1568 O O . CYS A 1 204 ? -3.779 1.722 7.673 1.00 98.50 204 CYS A O 1
ATOM 1570 N N . ALA A 1 205 ? -4.245 0.094 6.187 1.00 97.75 205 ALA A N 1
ATOM 1571 C CA . ALA A 1 205 ? -3.201 -0.808 6.657 1.00 97.75 205 ALA A CA 1
ATOM 1572 C C . ALA A 1 205 ? -2.711 -1.764 5.567 1.00 97.75 205 ALA A C 1
ATOM 1574 O O . ALA A 1 205 ? -3.496 -2.311 4.801 1.00 97.75 205 ALA A O 1
ATOM 1575 N N . GLU A 1 206 ? -1.404 -2.027 5.559 1.00 98.00 206 GLU A N 1
ATOM 1576 C CA . GLU A 1 206 ? -0.821 -3.141 4.806 1.00 98.00 206 GLU A CA 1
ATOM 1577 C C . GLU A 1 206 ? -1.266 -4.463 5.435 1.00 98.00 206 GLU A C 1
ATOM 1579 O O . GLU A 1 206 ? -1.168 -4.598 6.663 1.00 98.00 206 GLU A O 1
ATOM 1584 N N . THR A 1 207 ? -1.666 -5.434 4.610 1.00 96.50 207 THR A N 1
ATOM 1585 C CA . THR A 1 207 ? -1.979 -6.801 5.056 1.00 96.50 207 THR A CA 1
ATOM 1586 C C . THR A 1 207 ? -0.756 -7.424 5.730 1.00 96.50 207 THR A C 1
ATOM 1588 O O . THR A 1 207 ? -0.824 -7.823 6.887 1.00 96.50 207 THR A O 1
ATOM 1591 N N . VAL A 1 208 ? 0.398 -7.399 5.050 1.00 96.75 208 VAL A N 1
ATOM 1592 C CA . VAL A 1 208 ? 1.711 -7.780 5.598 1.00 96.75 208 VAL A CA 1
ATOM 1593 C C . VAL A 1 208 ? 2.642 -6.577 5.516 1.00 96.75 208 VAL A C 1
ATOM 1595 O O . VAL A 1 208 ? 2.855 -6.016 4.440 1.00 96.75 208 VAL A O 1
ATOM 1598 N N . VAL A 1 209 ? 3.213 -6.173 6.652 1.00 93.62 209 VAL A N 1
ATOM 1599 C CA . VAL A 1 209 ? 4.001 -4.937 6.742 1.00 93.62 209 VAL A CA 1
ATOM 1600 C C . VAL A 1 209 ? 5.390 -5.142 6.161 1.00 93.62 209 VAL A C 1
ATOM 1602 O O . VAL A 1 209 ? 6.179 -5.938 6.666 1.00 93.62 209 VAL A O 1
ATOM 1605 N N . GLY A 1 210 ? 5.713 -4.395 5.109 1.00 89.50 210 GLY A N 1
ATOM 1606 C CA . GLY A 1 210 ? 6.956 -4.570 4.366 1.00 89.50 210 GLY A CA 1
ATOM 1607 C C . GLY A 1 210 ? 8.115 -3.764 4.945 1.00 89.50 210 GLY A C 1
ATOM 1608 O O . GLY A 1 210 ? 8.893 -4.234 5.777 1.00 89.50 210 GLY A O 1
ATOM 1609 N N . ALA A 1 211 ? 8.246 -2.524 4.470 1.00 86.31 211 ALA A N 1
ATOM 1610 C CA . ALA A 1 211 ? 9.450 -1.707 4.624 1.00 86.31 211 ALA A CA 1
ATOM 1611 C C . ALA A 1 211 ? 9.777 -1.296 6.072 1.00 86.31 211 ALA A C 1
ATOM 1613 O O . ALA A 1 211 ? 10.920 -0.947 6.362 1.00 86.31 211 ALA A O 1
ATOM 1614 N N . THR A 1 212 ? 8.789 -1.283 6.968 1.00 91.19 212 THR A N 1
ATOM 1615 C CA . THR A 1 212 ? 8.928 -0.740 8.328 1.00 91.19 212 THR A CA 1
ATOM 1616 C C . THR A 1 212 ? 9.117 -1.783 9.418 1.00 91.19 212 THR A C 1
ATOM 1618 O O . THR A 1 212 ? 9.591 -1.423 10.495 1.00 91.19 212 THR A O 1
ATOM 1621 N N . THR A 1 213 ? 8.773 -3.046 9.172 1.00 90.44 213 THR A N 1
ATOM 1622 C CA . THR A 1 213 ? 8.916 -4.120 10.173 1.00 90.44 213 THR A CA 1
ATOM 1623 C C . THR A 1 213 ? 9.591 -5.380 9.629 1.00 90.44 213 THR A C 1
ATOM 1625 O O . THR A 1 213 ? 9.907 -6.266 10.413 1.00 90.44 213 THR A O 1
ATOM 1628 N N . GLY A 1 214 ? 9.897 -5.434 8.326 1.00 89.44 214 GLY A N 1
ATOM 1629 C CA . GLY A 1 214 ? 10.643 -6.538 7.726 1.00 89.44 214 GLY A CA 1
ATOM 1630 C C . GLY A 1 214 ? 9.767 -7.729 7.346 1.00 89.44 214 GLY A C 1
ATOM 1631 O O . GLY A 1 214 ? 10.097 -8.850 7.710 1.00 89.44 214 GLY A O 1
ATOM 1632 N N . ALA A 1 215 ? 8.681 -7.484 6.602 1.00 91.06 215 ALA A N 1
ATOM 1633 C CA . ALA A 1 215 ? 7.722 -8.505 6.156 1.00 91.06 215 ALA A CA 1
ATOM 1634 C C . ALA A 1 215 ? 7.010 -9.222 7.320 1.00 91.06 215 ALA A C 1
ATOM 1636 O O . ALA A 1 215 ? 6.963 -10.447 7.378 1.00 91.06 215 ALA A O 1
ATOM 1637 N N . THR A 1 216 ? 6.459 -8.450 8.261 1.00 94.06 216 THR A N 1
ATOM 1638 C CA . THR A 1 216 ? 5.757 -8.993 9.438 1.00 94.06 216 THR A CA 1
ATOM 1639 C C . THR A 1 216 ? 4.296 -9.301 9.098 1.00 94.06 216 THR A C 1
ATOM 1641 O O . THR A 1 216 ? 3.563 -8.360 8.765 1.00 94.06 216 THR A O 1
ATOM 1644 N N . PRO A 1 217 ? 3.860 -10.575 9.162 1.00 94.62 217 PRO A N 1
ATOM 1645 C CA . PRO A 1 217 ? 2.456 -10.929 9.005 1.00 94.62 217 PRO A CA 1
ATOM 1646 C C . PRO A 1 217 ? 1.651 -10.535 10.254 1.00 94.62 217 PRO A C 1
ATOM 1648 O O . PRO A 1 217 ? 2.224 -10.417 11.342 1.00 94.62 217 PRO A O 1
ATOM 1651 N N . PRO A 1 218 ? 0.332 -10.333 10.120 1.00 95.81 218 PRO A N 1
ATOM 1652 C CA . PRO A 1 218 ? -0.540 -10.134 11.266 1.00 95.81 218 PRO A CA 1
ATOM 1653 C C . PRO A 1 218 ? -0.673 -11.440 12.062 1.00 95.81 218 PRO A C 1
ATOM 1655 O O . PRO A 1 218 ? -0.468 -12.534 11.533 1.00 95.81 218 PRO A O 1
ATOM 1658 N N . THR A 1 219 ? -1.043 -11.342 13.336 1.00 97.56 219 THR A N 1
ATOM 1659 C CA . THR A 1 219 ? -1.431 -12.522 14.111 1.00 97.56 219 THR A CA 1
ATOM 1660 C C . THR A 1 219 ? -2.772 -13.077 13.617 1.00 97.56 219 THR A C 1
ATOM 1662 O O . THR A 1 219 ? -3.619 -12.309 13.142 1.00 97.56 219 THR A O 1
ATOM 1665 N N . PRO A 1 220 ? -3.007 -14.397 13.740 1.00 97.44 220 PRO A N 1
ATOM 1666 C CA . PRO A 1 220 ? -4.269 -15.008 13.338 1.00 97.44 220 PRO A CA 1
ATOM 1667 C C . PRO A 1 220 ? -5.475 -14.320 13.987 1.00 97.44 220 PRO A C 1
ATOM 1669 O O . PRO A 1 220 ? -5.476 -14.059 15.189 1.00 97.44 220 PRO A O 1
ATOM 1672 N N . GLY A 1 221 ? -6.516 -14.029 13.206 1.00 97.88 221 GLY A N 1
ATOM 1673 C CA . GLY A 1 221 ? -7.734 -13.385 13.709 1.00 97.88 221 GLY A CA 1
ATOM 1674 C C . GLY A 1 221 ? -7.700 -11.852 13.698 1.00 97.88 221 GLY A C 1
ATOM 1675 O O . GLY A 1 221 ? -8.762 -11.231 13.827 1.00 97.88 221 GLY A O 1
ATOM 1676 N N . TYR A 1 222 ? -6.526 -11.228 13.529 1.00 98.56 222 TYR A N 1
ATOM 1677 C CA . TYR A 1 222 ? -6.390 -9.770 13.569 1.00 98.56 222 TYR A CA 1
ATOM 1678 C C . TYR A 1 222 ? -7.142 -9.095 12.417 1.00 98.56 222 TYR A C 1
ATOM 1680 O O . TYR A 1 222 ? -8.005 -8.253 12.666 1.00 98.56 222 TYR A O 1
ATOM 1688 N N . LEU A 1 223 ? -6.888 -9.475 11.158 1.00 98.25 223 LEU A N 1
ATOM 1689 C CA . LEU A 1 223 ? -7.542 -8.827 10.012 1.00 98.25 223 LEU A CA 1
ATOM 1690 C C . LEU A 1 223 ? -9.037 -9.154 9.921 1.00 98.25 223 LEU A C 1
ATOM 1692 O O . LEU A 1 223 ? -9.831 -8.293 9.541 1.00 98.25 223 LEU A O 1
ATOM 1696 N N . GLN A 1 224 ? -9.453 -10.341 10.367 1.00 98.56 224 GLN A N 1
ATOM 1697 C CA . GLN A 1 224 ? -10.866 -10.683 10.544 1.00 98.56 224 GLN A CA 1
ATOM 1698 C C . GLN A 1 224 ? -11.524 -9.763 11.581 1.00 98.56 224 GLN A C 1
ATOM 1700 O O . GLN A 1 224 ? -12.646 -9.302 11.376 1.00 98.56 224 GLN A O 1
ATOM 1705 N N . GLY A 1 225 ? -10.837 -9.468 12.687 1.00 98.62 225 GLY A N 1
ATOM 1706 C CA . GLY A 1 225 ? -11.298 -8.510 13.691 1.00 98.62 225 GLY A CA 1
ATOM 1707 C C . GLY A 1 225 ? -11.387 -7.082 13.160 1.00 98.62 225 GLY A C 1
ATOM 1708 O O . GLY A 1 225 ? -12.413 -6.434 13.354 1.00 98.62 225 GLY A O 1
ATOM 1709 N N . VAL A 1 226 ? -10.367 -6.623 12.430 1.00 98.56 226 VAL A N 1
ATOM 1710 C CA . VAL A 1 226 ? -10.364 -5.314 11.759 1.00 98.56 226 VAL A CA 1
ATOM 1711 C C . VAL A 1 226 ? -11.560 -5.190 10.820 1.00 98.56 226 VAL A C 1
ATOM 1713 O O . VAL A 1 226 ? -12.295 -4.209 10.909 1.00 98.56 226 VAL A O 1
ATOM 1716 N N . ARG A 1 227 ? -11.803 -6.195 9.968 1.00 98.38 227 ARG A N 1
ATOM 1717 C CA . ARG A 1 227 ? -12.951 -6.216 9.051 1.00 98.38 227 ARG A CA 1
ATOM 1718 C C . ARG A 1 227 ? -14.277 -6.104 9.803 1.00 98.38 227 ARG A C 1
ATOM 1720 O O . ARG A 1 227 ? -15.088 -5.251 9.456 1.00 98.38 227 ARG A O 1
ATOM 1727 N N . ARG A 1 228 ? -14.467 -6.896 10.869 1.00 98.69 228 ARG A N 1
ATOM 1728 C CA . ARG A 1 228 ? -15.677 -6.841 11.713 1.00 98.69 228 ARG A CA 1
ATOM 1729 C C . ARG A 1 228 ? -15.889 -5.467 12.346 1.00 98.69 228 ARG A C 1
ATOM 1731 O O . ARG A 1 228 ? -17.018 -4.989 12.377 1.00 98.69 228 ARG A O 1
ATOM 1738 N N . LEU A 1 229 ? -14.829 -4.834 12.853 1.00 98.75 229 LEU A N 1
ATOM 1739 C CA . LEU A 1 229 ? -14.910 -3.485 13.421 1.00 98.75 229 LEU A CA 1
ATOM 1740 C C . LEU A 1 229 ? -15.251 -2.453 12.344 1.00 98.75 229 LEU A C 1
ATOM 1742 O O . LEU A 1 229 ? -16.097 -1.592 12.572 1.00 98.75 229 LEU A O 1
ATOM 1746 N N . CYS A 1 230 ? -14.657 -2.577 11.156 1.00 98.56 230 CYS A N 1
ATOM 1747 C CA . CYS A 1 230 ? -14.976 -1.701 10.037 1.00 98.56 230 CYS A CA 1
ATOM 1748 C C . CYS A 1 230 ? -16.463 -1.788 9.659 1.00 98.56 230 CYS A C 1
ATOM 1750 O O . CYS A 1 230 ? -17.134 -0.762 9.549 1.00 98.56 230 CYS A O 1
ATOM 1752 N N . ASP A 1 231 ? -17.003 -3.008 9.589 1.00 98.44 231 ASP A N 1
ATOM 1753 C CA . ASP A 1 231 ? -18.420 -3.253 9.301 1.00 98.44 231 ASP A CA 1
ATOM 1754 C C . ASP A 1 231 ? -19.335 -2.723 10.414 1.00 98.44 231 ASP A C 1
ATOM 1756 O O . ASP A 1 231 ? -20.338 -2.067 10.134 1.00 98.44 231 ASP A O 1
ATOM 1760 N N . LYS A 1 232 ? -18.974 -2.959 11.683 1.00 98.62 232 LYS A N 1
ATOM 1761 C CA . LYS A 1 232 ? -19.748 -2.530 12.860 1.00 98.62 232 LYS A CA 1
ATOM 1762 C C . LYS A 1 232 ? -19.940 -1.013 12.918 1.00 98.62 232 LYS A C 1
ATOM 1764 O O . LYS A 1 232 ? -21.011 -0.555 13.304 1.00 98.62 232 LYS A O 1
ATOM 1769 N N . TYR A 1 233 ? -18.911 -0.247 12.560 1.00 98.56 233 TYR A N 1
ATOM 1770 C CA . TYR A 1 233 ? -18.903 1.215 12.679 1.00 98.56 233 TYR A CA 1
ATOM 1771 C C . TYR A 1 233 ? -19.128 1.950 11.349 1.00 98.56 233 TYR A C 1
ATOM 1773 O O . TYR A 1 233 ? -19.142 3.183 11.318 1.00 98.56 233 TYR A O 1
ATOM 1781 N N . GLY A 1 234 ? -19.319 1.210 10.252 1.00 97.81 234 GLY A N 1
ATOM 1782 C CA . GLY A 1 234 ? -19.523 1.782 8.923 1.00 97.81 234 GLY A CA 1
ATOM 1783 C C . GLY A 1 234 ? -18.319 2.581 8.420 1.00 97.81 234 GLY A C 1
ATOM 1784 O O . GLY A 1 234 ? -18.502 3.598 7.756 1.00 97.81 234 GLY A O 1
ATOM 1785 N N . ILE A 1 235 ? -17.102 2.151 8.765 1.00 98.25 235 ILE A N 1
ATOM 1786 C CA . ILE A 1 235 ? -15.847 2.740 8.278 1.00 98.25 235 ILE A CA 1
ATOM 1787 C C . ILE A 1 235 ? -15.256 1.838 7.190 1.00 98.25 235 ILE A C 1
ATOM 1789 O O . ILE A 1 235 ? -15.412 0.619 7.231 1.00 98.25 235 ILE A O 1
ATOM 1793 N N . LEU A 1 236 ? -14.567 2.417 6.209 1.00 98.56 236 LEU A N 1
ATOM 1794 C CA . LEU A 1 236 ? -13.991 1.648 5.104 1.00 98.56 236 LEU A CA 1
ATOM 1795 C C . LEU A 1 236 ? -12.682 0.970 5.518 1.00 98.56 236 LEU A C 1
ATOM 1797 O O . LEU A 1 236 ? -11.827 1.593 6.149 1.00 98.56 236 LEU A O 1
ATOM 1801 N N . TYR A 1 237 ? -12.471 -0.275 5.096 1.00 98.44 237 TYR A N 1
ATOM 1802 C CA . TYR A 1 237 ? -11.163 -0.919 5.193 1.00 98.44 237 TYR A CA 1
ATOM 1803 C C . TYR A 1 237 ? -10.374 -0.747 3.889 1.00 98.44 237 TYR A C 1
ATOM 1805 O O . TYR A 1 237 ? -10.774 -1.254 2.840 1.00 98.44 237 TYR A O 1
ATOM 1813 N N . ILE A 1 238 ? -9.238 -0.050 3.964 1.00 98.38 238 ILE A N 1
ATOM 1814 C CA . ILE A 1 238 ? -8.292 0.144 2.862 1.00 98.38 238 ILE A CA 1
ATOM 1815 C C . ILE A 1 238 ? -7.084 -0.775 3.092 1.00 98.38 238 ILE A C 1
ATOM 1817 O O . ILE A 1 238 ? -6.246 -0.509 3.959 1.00 98.38 238 ILE A O 1
ATOM 1821 N N . ALA A 1 239 ? -6.994 -1.853 2.314 1.00 97.62 239 ALA A N 1
ATOM 1822 C CA . ALA A 1 239 ? -5.869 -2.779 2.333 1.00 97.62 239 ALA A CA 1
ATOM 1823 C C . ALA A 1 239 ? -4.753 -2.304 1.396 1.00 97.62 239 ALA A C 1
ATOM 1825 O O . ALA A 1 239 ? -4.928 -2.219 0.176 1.00 97.62 239 ALA A O 1
ATOM 1826 N N . ASP A 1 240 ? -3.585 -2.033 1.974 1.00 97.38 240 ASP A N 1
ATOM 1827 C CA . ASP A 1 240 ? -2.384 -1.705 1.219 1.00 97.38 240 ASP A CA 1
ATOM 1828 C C . ASP A 1 240 ? -1.599 -2.968 0.839 1.00 97.38 240 ASP A C 1
ATOM 1830 O O . ASP A 1 240 ? -0.760 -3.478 1.581 1.00 97.38 240 ASP A O 1
ATOM 1834 N N . GLU A 1 241 ? -1.877 -3.473 -0.358 1.00 95.69 241 GLU A N 1
ATOM 1835 C CA . GLU A 1 241 ? -1.261 -4.655 -0.961 1.00 95.69 241 GLU A CA 1
ATOM 1836 C C . GLU A 1 241 ? -0.095 -4.277 -1.898 1.00 95.69 241 GLU A C 1
ATOM 1838 O O . GLU A 1 241 ? 0.389 -5.098 -2.680 1.00 95.69 241 GLU A O 1
ATOM 1843 N N . VAL A 1 242 ? 0.413 -3.037 -1.827 1.00 94.50 242 VAL A N 1
ATOM 1844 C CA . VAL A 1 242 ? 1.464 -2.524 -2.721 1.00 94.50 242 VAL A CA 1
ATOM 1845 C C . VAL A 1 242 ? 2.747 -3.357 -2.664 1.00 94.50 242 VAL A C 1
ATOM 1847 O O . VAL A 1 242 ? 3.474 -3.404 -3.655 1.00 94.50 242 VAL A O 1
ATOM 1850 N N . MET A 1 243 ? 3.077 -3.968 -1.522 1.00 93.75 243 MET A N 1
ATOM 1851 C CA . MET A 1 243 ? 4.258 -4.834 -1.383 1.00 93.75 243 MET A CA 1
ATOM 1852 C C . MET A 1 243 ? 3.927 -6.316 -1.211 1.00 93.75 243 MET A C 1
ATOM 1854 O O . MET A 1 243 ? 4.668 -7.146 -1.734 1.00 93.75 243 MET A O 1
ATOM 1858 N N . CYS A 1 244 ? 2.873 -6.647 -0.467 1.00 94.69 244 CYS A N 1
ATOM 1859 C CA . CYS A 1 244 ? 2.523 -8.030 -0.148 1.00 94.69 244 CYS A CA 1
ATOM 1860 C C . CYS A 1 244 ? 1.636 -8.704 -1.202 1.00 94.69 244 CYS A C 1
ATOM 1862 O O . CYS A 1 244 ? 1.622 -9.930 -1.273 1.00 94.69 244 CYS A O 1
ATOM 1864 N N . GLY A 1 245 ? 0.957 -7.925 -2.043 1.00 92.38 245 GLY A N 1
ATOM 1865 C CA . GLY A 1 245 ? 0.111 -8.455 -3.101 1.00 92.38 245 GLY A CA 1
ATOM 1866 C C . GLY A 1 245 ? 0.897 -8.953 -4.309 1.00 92.38 245 GLY A C 1
ATOM 1867 O O . GLY A 1 245 ? 2.131 -8.945 -4.356 1.00 92.38 245 GLY A O 1
ATOM 1868 N N . MET A 1 246 ? 0.147 -9.352 -5.331 1.00 92.00 246 MET A N 1
ATOM 1869 C CA . MET A 1 246 ? 0.642 -9.846 -6.617 1.00 92.00 246 MET A CA 1
ATOM 1870 C C . MET A 1 246 ? 1.536 -11.086 -6.473 1.00 92.00 246 MET A C 1
ATOM 1872 O O . MET A 1 246 ? 2.606 -11.171 -7.074 1.00 92.00 246 MET A O 1
ATOM 1876 N N . GLY A 1 247 ? 1.111 -12.047 -5.646 1.00 92.31 247 GLY A N 1
ATOM 1877 C CA . GLY A 1 247 ? 1.781 -13.345 -5.507 1.00 92.31 247 GLY A CA 1
ATOM 1878 C C . GLY A 1 247 ? 2.907 -13.391 -4.474 1.00 92.31 247 GLY A C 1
ATOM 1879 O O . GLY A 1 247 ? 3.435 -14.468 -4.201 1.00 92.31 247 GLY A O 1
ATOM 1880 N N . ARG A 1 248 ? 3.303 -12.256 -3.877 1.00 92.81 248 ARG A N 1
ATOM 1881 C CA . ARG A 1 248 ? 4.482 -12.194 -2.994 1.00 92.81 248 ARG A CA 1
ATOM 1882 C C . ARG A 1 248 ? 4.357 -13.088 -1.760 1.00 92.81 248 ARG A C 1
ATOM 1884 O O . ARG A 1 248 ? 5.361 -13.656 -1.338 1.00 92.81 248 ARG A O 1
ATOM 1891 N N . THR A 1 249 ? 3.163 -13.200 -1.188 1.00 94.62 249 THR A N 1
ATOM 1892 C CA . THR A 1 249 ? 2.890 -14.014 0.007 1.00 94.62 249 THR A CA 1
ATOM 1893 C C . THR A 1 249 ? 2.401 -15.429 -0.321 1.00 94.62 249 THR A C 1
ATOM 1895 O O . THR A 1 249 ? 2.001 -16.150 0.587 1.00 94.62 249 THR A O 1
ATOM 1898 N N . GLY A 1 250 ? 2.419 -15.841 -1.595 1.00 94.25 250 GLY A N 1
ATOM 1899 C CA . GLY A 1 250 ? 1.930 -17.149 -2.056 1.00 94.25 250 GLY A CA 1
ATOM 1900 C C . GLY A 1 250 ? 0.477 -17.159 -2.549 1.00 94.25 250 GLY A C 1
ATOM 1901 O O . GLY A 1 250 ? 0.084 -18.097 -3.234 1.00 94.25 250 GLY A O 1
ATOM 1902 N N . THR A 1 251 ? -0.292 -16.104 -2.276 1.00 94.25 251 THR A N 1
ATOM 1903 C CA . THR A 1 251 ? -1.617 -15.837 -2.868 1.00 94.25 251 THR A CA 1
ATOM 1904 C C . THR A 1 251 ? -1.561 -14.593 -3.750 1.00 94.25 251 THR A C 1
ATOM 1906 O O . THR A 1 251 ? -0.637 -13.781 -3.622 1.00 94.25 251 THR A O 1
ATOM 1909 N N . LEU A 1 252 ? -2.519 -14.425 -4.670 1.00 91.38 252 LEU A N 1
ATOM 1910 C CA . LEU A 1 252 ? -2.512 -13.257 -5.557 1.00 91.38 252 LEU A CA 1
ATOM 1911 C C . LEU A 1 252 ? -2.726 -11.966 -4.759 1.00 91.38 252 LEU A C 1
ATOM 1913 O O . LEU A 1 252 ? -2.024 -10.983 -5.001 1.00 91.38 252 LEU A O 1
ATOM 1917 N N . TYR A 1 253 ? -3.622 -11.995 -3.775 1.00 93.12 253 TYR A N 1
ATOM 1918 C CA . TYR A 1 253 ? -3.781 -10.939 -2.778 1.00 93.12 253 TYR A CA 1
ATOM 1919 C C . TYR A 1 253 ? -3.515 -11.522 -1.388 1.00 93.12 253 TYR A C 1
ATOM 1921 O O . TYR A 1 253 ? -3.979 -12.621 -1.078 1.00 93.12 253 TYR A O 1
ATOM 1929 N N . ALA A 1 254 ? -2.754 -10.833 -0.537 1.00 95.75 254 ALA A N 1
ATOM 1930 C CA . ALA A 1 254 ? -2.385 -11.385 0.764 1.00 95.75 254 ALA A CA 1
ATOM 1931 C C . ALA A 1 254 ? -3.603 -11.543 1.691 1.00 95.75 254 ALA A C 1
ATOM 1933 O O . ALA A 1 254 ? -3.668 -12.519 2.434 1.00 95.75 254 ALA A O 1
ATOM 1934 N N . PHE A 1 255 ? -4.593 -10.646 1.607 1.00 94.94 255 PHE A N 1
ATOM 1935 C CA . PHE A 1 255 ? -5.801 -10.699 2.441 1.00 94.94 255 PHE A CA 1
ATOM 1936 C C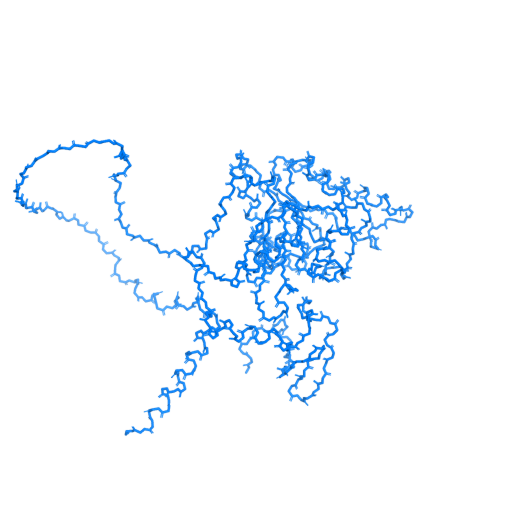 . PHE A 1 255 ? -6.640 -11.977 2.254 1.00 94.94 255 PHE A C 1
ATOM 1938 O O . PHE A 1 255 ? -7.439 -12.319 3.126 1.00 94.94 255 PHE A O 1
ATOM 1945 N N . GLU A 1 256 ? -6.470 -12.699 1.138 1.00 94.56 256 GLU A N 1
ATOM 1946 C CA . GLU A 1 256 ? -7.174 -13.964 0.875 1.00 94.56 256 GLU A CA 1
ATOM 1947 C C . GLU A 1 256 ? -6.849 -15.023 1.930 1.00 94.56 256 GLU A C 1
ATOM 1949 O O . GLU A 1 256 ? -7.704 -15.835 2.276 1.00 94.56 256 GLU A O 1
ATOM 1954 N N . GLN A 1 257 ? -5.634 -14.979 2.483 1.00 95.38 257 GLN A N 1
ATOM 1955 C CA . GLN A 1 257 ? -5.165 -15.915 3.507 1.00 95.38 257 GLN A CA 1
ATOM 1956 C C . GLN A 1 257 ? -5.950 -15.775 4.817 1.00 95.38 257 GLN A C 1
ATOM 1958 O O . GLN A 1 257 ? -6.068 -16.735 5.574 1.00 95.38 257 GLN A O 1
ATOM 1963 N N . ASP A 1 258 ? -6.534 -14.599 5.054 1.00 95.62 258 ASP A N 1
ATOM 1964 C CA . ASP A 1 258 ? -7.376 -14.306 6.210 1.00 95.62 258 ASP A CA 1
ATOM 1965 C C . ASP A 1 258 ? -8.875 -14.501 5.934 1.00 95.62 258 ASP A C 1
ATOM 1967 O O . ASP A 1 258 ? -9.688 -14.385 6.855 1.00 95.62 258 ASP A O 1
ATOM 1971 N N . GLY A 1 259 ? -9.265 -14.807 4.692 1.00 95.19 259 GLY A N 1
ATOM 1972 C CA . GLY A 1 259 ? -10.666 -15.008 4.313 1.00 95.19 259 GLY A CA 1
ATOM 1973 C C . GLY A 1 259 ? -11.526 -13.744 4.430 1.00 95.19 259 GLY A C 1
ATOM 1974 O O . GLY A 1 259 ? -12.723 -13.835 4.699 1.00 95.19 259 GLY A O 1
ATOM 1975 N N . ILE A 1 260 ? -10.926 -12.561 4.264 1.00 95.44 260 ILE A N 1
ATOM 1976 C CA . ILE A 1 260 ? -11.611 -11.263 4.341 1.00 95.44 260 ILE A CA 1
ATOM 1977 C C . ILE A 1 260 ? -11.577 -10.538 3.001 1.00 95.44 260 ILE A C 1
ATOM 1979 O O . ILE A 1 260 ? -10.722 -10.806 2.165 1.00 95.44 260 ILE A O 1
ATOM 1983 N N . VAL A 1 261 ? -12.485 -9.576 2.811 1.00 95.62 261 VAL A N 1
ATOM 1984 C CA . VAL A 1 261 ? -12.454 -8.676 1.652 1.00 95.62 261 VAL A CA 1
ATOM 1985 C C . VAL A 1 261 ? -12.459 -7.214 2.129 1.00 95.62 261 VAL A C 1
ATOM 1987 O O . VAL A 1 261 ? -13.380 -6.805 2.849 1.00 95.62 261 VAL A O 1
ATOM 1990 N N . PRO A 1 262 ? -11.430 -6.417 1.795 1.00 95.94 262 PRO A N 1
ATOM 1991 C CA . PRO A 1 262 ? -11.392 -4.986 2.105 1.00 95.94 262 PRO A CA 1
ATOM 1992 C C . PRO A 1 262 ? -12.334 -4.189 1.192 1.00 95.94 262 PRO A C 1
ATOM 1994 O O . PRO A 1 262 ? -12.705 -4.657 0.120 1.00 95.94 262 PRO A O 1
ATOM 1997 N N . ASP A 1 263 ? -12.695 -2.970 1.600 1.00 96.94 263 ASP A N 1
ATOM 1998 C CA . ASP A 1 263 ? -13.501 -2.055 0.777 1.00 96.94 263 ASP A CA 1
ATOM 1999 C C . ASP A 1 263 ? -12.688 -1.435 -0.354 1.00 96.94 263 ASP A C 1
ATOM 2001 O O . ASP A 1 263 ? -13.225 -1.165 -1.433 1.00 96.94 263 ASP A O 1
ATOM 2005 N N . ILE A 1 264 ? -11.403 -1.179 -0.082 1.00 97.06 264 ILE A N 1
ATOM 2006 C CA . ILE A 1 264 ? -10.460 -0.663 -1.062 1.00 97.06 264 ILE A CA 1
ATOM 2007 C C . ILE A 1 264 ? -9.141 -1.422 -1.021 1.00 97.06 264 ILE A C 1
ATOM 2009 O O . ILE A 1 264 ? -8.619 -1.693 0.054 1.00 97.06 264 ILE A O 1
ATOM 2013 N N . VAL A 1 265 ? -8.577 -1.731 -2.191 1.00 96.38 265 VAL A N 1
ATOM 2014 C CA . VAL A 1 265 ? -7.252 -2.364 -2.314 1.00 96.38 265 VAL A CA 1
ATOM 2015 C C . VAL A 1 265 ? -6.318 -1.474 -3.118 1.00 96.38 265 VAL A C 1
ATOM 2017 O O . VAL A 1 265 ? -6.664 -1.073 -4.233 1.00 96.38 265 VAL A O 1
ATOM 2020 N N . THR A 1 266 ? -5.119 -1.213 -2.597 1.00 96.00 266 THR A N 1
ATOM 2021 C CA . THR A 1 266 ? -4.028 -0.596 -3.364 1.00 96.00 266 THR A CA 1
ATOM 2022 C C . THR A 1 266 ? -2.984 -1.635 -3.748 1.00 96.00 266 THR A C 1
ATOM 2024 O O . THR A 1 266 ? -2.461 -2.339 -2.895 1.00 96.00 266 THR A O 1
ATOM 2027 N N . ILE A 1 267 ? -2.645 -1.726 -5.034 1.00 92.94 267 ILE A N 1
ATOM 2028 C CA . ILE A 1 267 ? -1.597 -2.622 -5.550 1.00 92.94 267 ILE A CA 1
ATOM 2029 C C . ILE A 1 267 ? -0.616 -1.831 -6.414 1.00 92.94 267 ILE A C 1
ATOM 2031 O O . ILE A 1 267 ? -0.991 -0.861 -7.064 1.00 92.94 267 ILE A O 1
ATOM 2035 N N . ALA A 1 268 ? 0.653 -2.224 -6.429 1.00 91.31 268 ALA A N 1
ATOM 2036 C CA . ALA A 1 268 ? 1.677 -1.671 -7.317 1.00 91.31 268 ALA A CA 1
ATOM 2037 C C . ALA A 1 268 ? 2.807 -2.701 -7.434 1.00 91.31 268 ALA A C 1
ATOM 2039 O O . ALA A 1 268 ? 2.537 -3.897 -7.391 1.00 91.31 268 ALA A O 1
ATOM 2040 N N . LYS A 1 269 ? 4.064 -2.250 -7.543 1.00 90.12 269 LYS A N 1
ATOM 2041 C CA . LYS A 1 269 ? 5.285 -3.072 -7.505 1.00 90.12 269 LYS A CA 1
ATOM 2042 C C . LYS A 1 269 ? 5.187 -4.330 -8.368 1.00 90.12 269 LYS A C 1
ATOM 2044 O O . LYS A 1 269 ? 5.430 -4.224 -9.563 1.00 90.12 269 LYS A O 1
ATOM 2049 N N . GLY A 1 270 ? 4.816 -5.473 -7.784 1.00 86.00 270 GLY A N 1
ATOM 2050 C CA . GLY A 1 270 ? 4.630 -6.736 -8.496 1.00 86.00 270 GLY A CA 1
ATOM 2051 C C . GLY A 1 270 ? 3.657 -6.644 -9.675 1.00 86.00 270 GLY A C 1
ATOM 2052 O O . GLY A 1 270 ? 3.860 -7.341 -10.657 1.00 86.00 270 GLY A O 1
ATOM 2053 N N . LEU A 1 271 ? 2.689 -5.716 -9.642 1.00 86.00 271 LEU A N 1
ATOM 2054 C CA . LEU A 1 271 ? 1.785 -5.455 -10.768 1.00 86.00 271 LEU A CA 1
ATOM 2055 C C . LEU A 1 271 ? 2.546 -4.982 -12.016 1.00 86.00 271 LEU A C 1
ATOM 2057 O O . LEU A 1 271 ? 2.260 -5.417 -13.125 1.00 86.00 271 LEU A O 1
ATOM 2061 N N . GLY A 1 272 ? 3.501 -4.069 -11.826 1.00 72.44 272 GLY A N 1
ATOM 2062 C CA . GLY A 1 272 ? 4.314 -3.508 -12.903 1.00 72.44 272 GLY A CA 1
ATOM 2063 C C . GLY A 1 272 ? 5.650 -4.220 -13.107 1.00 72.44 272 GLY A C 1
ATOM 2064 O O . GLY A 1 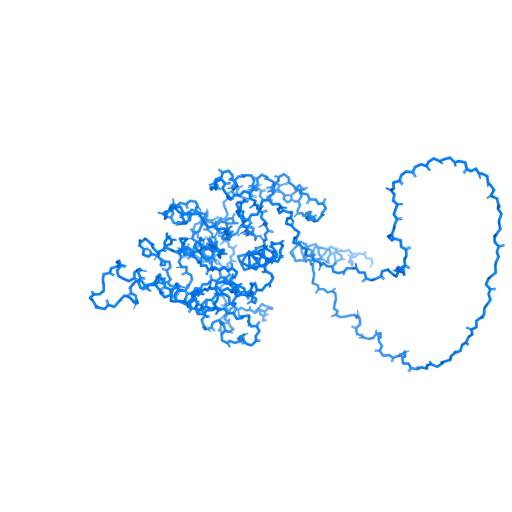272 ? 6.363 -3.877 -14.040 1.00 72.44 272 GLY A O 1
ATOM 2065 N N . GLY A 1 273 ? 6.048 -5.146 -12.226 1.00 58.62 273 GLY A N 1
ATOM 2066 C CA . GLY A 1 273 ? 7.254 -5.973 -12.368 1.00 58.62 273 GLY A CA 1
ATOM 2067 C C . GLY A 1 273 ? 8.578 -5.212 -12.547 1.00 58.62 273 GLY A C 1
ATOM 2068 O O . GLY A 1 273 ? 9.520 -5.773 -13.094 1.00 58.62 273 GLY A O 1
ATOM 2069 N N . ALA A 1 274 ? 8.651 -3.939 -12.135 1.00 49.00 274 ALA A N 1
ATOM 2070 C CA . ALA A 1 274 ? 9.738 -2.994 -12.446 1.00 49.00 274 ALA A CA 1
ATOM 2071 C C . ALA A 1 274 ? 9.885 -2.594 -13.933 1.00 49.00 274 ALA A C 1
ATOM 2073 O O . ALA A 1 274 ? 10.839 -1.896 -14.275 1.00 49.00 274 ALA A O 1
ATOM 2074 N N . THR A 1 275 ? 8.954 -2.993 -14.803 1.00 35.81 275 THR A N 1
ATOM 2075 C CA . THR A 1 275 ? 9.002 -2.738 -16.251 1.00 35.81 275 THR A CA 1
ATOM 2076 C C . THR A 1 275 ? 8.140 -1.556 -16.687 1.00 35.81 275 THR A C 1
ATOM 2078 O O . THR A 1 275 ? 8.472 -0.890 -17.665 1.00 35.81 275 THR A O 1
ATOM 2081 N N . SER A 1 276 ? 7.090 -1.226 -15.929 1.00 39.75 276 SER A N 1
ATOM 2082 C CA . SER A 1 276 ? 6.304 -0.000 -16.102 1.00 39.75 276 SER A CA 1
ATOM 2083 C C . SER A 1 276 ? 5.855 0.561 -14.746 1.00 39.75 276 SER A C 1
ATOM 2085 O O . SER A 1 276 ? 5.506 -0.222 -13.854 1.00 39.75 276 SER A O 1
ATOM 2087 N N . PRO A 1 277 ? 5.864 1.894 -14.542 1.00 49.66 277 PRO A N 1
ATOM 2088 C CA . PRO A 1 277 ? 5.240 2.503 -13.376 1.00 49.66 277 PRO A CA 1
ATOM 2089 C C . PRO A 1 277 ? 3.723 2.291 -13.452 1.00 49.66 277 PRO A C 1
ATOM 2091 O O . PRO A 1 277 ? 3.017 3.004 -14.159 1.00 49.66 277 PRO A O 1
ATOM 2094 N N . LEU A 1 278 ? 3.234 1.272 -12.746 1.00 50.88 278 LEU A N 1
ATOM 2095 C CA . LEU A 1 278 ? 1.819 0.934 -12.658 1.00 50.88 278 LEU A CA 1
ATOM 2096 C C . LEU A 1 278 ? 1.445 0.604 -11.217 1.00 50.88 278 LEU A C 1
ATOM 2098 O O . LEU A 1 278 ? 2.094 -0.185 -10.522 1.00 50.88 278 LEU A O 1
ATOM 2102 N N . ALA A 1 279 ? 0.356 1.211 -10.789 1.00 46.94 279 ALA A N 1
ATOM 2103 C CA . ALA A 1 279 ? -0.330 0.947 -9.550 1.00 46.94 279 ALA A CA 1
ATOM 2104 C C . ALA A 1 279 ? -1.836 1.047 -9.783 1.00 46.94 279 ALA A C 1
ATOM 2106 O O . ALA A 1 279 ? -2.294 1.642 -10.758 1.00 46.94 279 ALA A O 1
ATOM 2107 N N . ARG A 1 280 ? -2.615 0.443 -8.894 1.00 38.81 280 ARG A N 1
ATOM 2108 C CA . ARG A 1 280 ? -4.068 0.396 -8.984 1.00 38.81 280 ARG A CA 1
ATOM 2109 C C . ARG A 1 280 ? -4.711 0.619 -7.621 1.00 38.81 280 ARG A C 1
ATOM 2111 O O . ARG A 1 280 ? -4.176 0.173 -6.609 1.00 38.81 280 ARG A O 1
ATOM 2118 N N . CYS A 1 281 ? -5.874 1.266 -7.634 1.00 39.66 281 CYS A N 1
ATOM 2119 C CA . CYS A 1 281 ? -6.819 1.381 -6.523 1.00 39.66 281 CYS A CA 1
ATOM 2120 C C . CYS A 1 281 ? -8.159 0.704 -6.894 1.00 39.66 281 CYS A C 1
ATOM 2122 O O . CYS A 1 281 ? -8.542 0.707 -8.069 1.00 39.66 281 CYS A O 1
ATOM 2124 N N . TRP A 1 282 ? -8.852 0.110 -5.918 1.00 46.47 282 TRP A N 1
ATOM 2125 C CA . TRP A 1 282 ? -10.069 -0.688 -6.114 1.00 46.47 282 TRP A CA 1
ATOM 2126 C C . TRP A 1 282 ? -11.198 -0.253 -5.176 1.00 46.47 282 TRP A C 1
ATOM 2128 O O . TRP A 1 282 ? -10.934 -0.223 -3.996 1.00 46.47 282 TRP A O 1
ATOM 2138 N N . PRO A 1 283 ? -12.430 0.042 -5.614 1.00 37.47 283 PRO A N 1
ATOM 2139 C CA . PRO A 1 283 ? -13.601 0.145 -4.725 1.00 37.47 283 PRO A CA 1
ATOM 2140 C C . PRO A 1 283 ? -14.513 -1.102 -4.719 1.00 37.47 283 PRO A C 1
ATOM 2142 O O . PRO A 1 283 ? -14.671 -1.759 -5.750 1.00 37.47 283 PRO A O 1
ATOM 2145 N N . VAL A 1 284 ? -15.178 -1.395 -3.590 1.00 41.88 284 VAL A N 1
ATOM 2146 C CA . VAL A 1 284 ? -16.173 -2.484 -3.455 1.00 41.88 284 VAL A CA 1
ATOM 2147 C C . VAL A 1 284 ? -17.613 -2.083 -3.825 1.00 41.88 284 VAL A C 1
ATOM 2149 O O . VAL A 1 284 ? -18.185 -1.175 -3.235 1.00 41.88 284 VAL A O 1
ATOM 2152 N N . ARG A 1 285 ? -18.299 -2.849 -4.687 1.00 38.06 285 ARG A N 1
ATOM 2153 C CA . ARG A 1 285 ? -19.683 -2.578 -5.149 1.00 38.06 285 ARG A CA 1
ATOM 2154 C C . ARG A 1 285 ? -20.723 -2.347 -4.040 1.00 38.06 285 ARG A C 1
ATOM 2156 O O . ARG A 1 285 ? -21.586 -1.491 -4.213 1.00 38.06 285 ARG A O 1
ATOM 2163 N N . LYS A 1 286 ? -20.679 -3.087 -2.919 1.00 41.16 286 LYS A N 1
ATOM 2164 C CA . LYS A 1 286 ? -21.636 -2.900 -1.799 1.00 41.16 286 LYS A CA 1
ATOM 2165 C C . LYS A 1 286 ? -21.527 -1.510 -1.170 1.00 41.16 286 LYS A C 1
ATOM 2167 O O . LYS A 1 286 ? -22.542 -0.952 -0.770 1.00 41.16 286 LYS A O 1
ATOM 2172 N N . SER A 1 287 ? -20.320 -0.962 -1.154 1.00 44.94 287 SER A N 1
ATOM 2173 C CA . SER A 1 287 ? -20.019 0.378 -0.664 1.00 44.94 287 SER A CA 1
ATOM 2174 C C . SER A 1 287 ? -20.186 1.425 -1.769 1.00 44.94 287 SER A C 1
ATOM 2176 O O . SER A 1 287 ? -20.069 2.598 -1.504 1.00 44.94 287 SER A O 1
ATOM 2178 N N . PHE A 1 288 ? -20.463 1.060 -3.024 1.00 50.31 288 PHE A N 1
ATOM 2179 C CA . PHE A 1 288 ? -20.464 2.009 -4.146 1.00 50.31 288 PHE A CA 1
ATOM 2180 C C . PHE A 1 288 ? -21.548 1.691 -5.209 1.00 50.31 288 PHE A C 1
ATOM 2182 O O . PHE A 1 288 ? -21.232 1.616 -6.398 1.00 50.31 288 PHE A O 1
ATOM 2189 N N . PRO A 1 289 ? -22.838 1.497 -4.852 1.00 36.19 289 PRO A N 1
ATOM 2190 C CA . PRO A 1 289 ? -23.853 0.970 -5.778 1.00 36.19 289 PRO A CA 1
ATOM 2191 C C . PRO A 1 289 ? -24.200 1.885 -6.973 1.00 36.19 289 PRO A C 1
ATOM 2193 O O . PRO A 1 289 ? -24.808 1.409 -7.933 1.00 36.19 289 PRO A O 1
ATOM 2196 N N . HIS A 1 290 ? -23.797 3.163 -6.955 1.00 33.16 290 HIS A N 1
ATOM 2197 C CA . HIS A 1 290 ? -24.120 4.160 -7.993 1.00 33.16 290 HIS A CA 1
ATOM 2198 C C . HIS A 1 290 ? -22.915 4.944 -8.540 1.00 33.16 290 HIS A C 1
ATOM 2200 O O . HIS A 1 290 ? -23.093 5.943 -9.237 1.00 33.16 290 HIS A O 1
ATOM 2206 N N . TYR A 1 291 ? -21.687 4.516 -8.251 1.00 35.38 291 TYR A N 1
ATOM 2207 C CA . TYR A 1 291 ? -20.517 5.355 -8.501 1.00 35.38 291 TYR A CA 1
ATOM 2208 C C . TYR A 1 291 ? -20.069 5.390 -9.968 1.00 35.38 291 TYR A C 1
ATOM 2210 O O . TYR A 1 291 ? -19.629 4.390 -10.534 1.00 35.38 291 TYR A O 1
ATOM 2218 N N . ARG A 1 292 ? -20.095 6.592 -10.556 1.00 24.69 292 ARG A N 1
ATOM 2219 C CA . ARG A 1 292 ? -19.238 6.981 -11.684 1.00 24.69 292 ARG A CA 1
ATOM 2220 C C . ARG A 1 292 ? -18.027 7.695 -11.098 1.00 24.69 292 ARG A C 1
ATOM 2222 O O . ARG A 1 292 ? -18.125 8.838 -10.673 1.00 24.69 292 ARG A O 1
ATOM 2229 N N . LEU A 1 293 ? -16.894 7.008 -11.044 1.00 30.14 293 LEU A N 1
ATOM 2230 C CA . LEU A 1 293 ? -15.654 7.550 -10.500 1.00 30.14 293 LEU A CA 1
ATOM 2231 C C . LEU A 1 293 ? -15.121 8.653 -11.435 1.00 30.14 293 LEU A C 1
ATOM 2233 O O . LEU A 1 293 ? -14.506 8.362 -12.457 1.00 30.14 293 LEU A O 1
ATOM 2237 N N . VAL A 1 294 ? -15.382 9.922 -11.108 1.00 21.00 294 VAL A N 1
ATOM 2238 C CA . VAL A 1 294 ? -14.714 11.077 -11.728 1.00 21.00 294 VAL A CA 1
ATOM 2239 C C . VAL A 1 294 ? -13.538 11.455 -10.836 1.00 21.00 294 VAL A C 1
ATOM 2241 O O . VAL A 1 294 ? -13.697 12.175 -9.854 1.00 21.00 294 VAL A O 1
ATOM 2244 N N . VAL A 1 295 ? -12.347 10.960 -11.170 1.00 27.02 295 VAL A N 1
ATOM 2245 C CA . VAL A 1 295 ? -11.097 11.540 -10.666 1.00 27.02 295 VAL A CA 1
ATOM 2246 C C . VAL A 1 295 ? -10.630 12.527 -11.721 1.00 27.02 295 VAL A C 1
ATOM 2248 O O . VAL A 1 295 ? -10.058 12.162 -12.744 1.00 27.02 295 VAL A O 1
ATOM 2251 N N . GLU A 1 296 ? -10.936 13.797 -11.491 1.00 20.88 296 GLU A N 1
ATOM 2252 C CA . GLU A 1 296 ? -10.445 14.878 -12.330 1.00 20.88 296 GLU A CA 1
ATOM 2253 C C . GLU A 1 296 ? -8.942 15.063 -12.057 1.00 20.88 296 GLU A C 1
ATOM 2255 O O . GLU A 1 296 ? -8.523 15.441 -10.960 1.00 20.88 296 GLU A O 1
ATOM 2260 N N . CYS A 1 297 ? -8.112 14.753 -13.053 1.00 22.23 297 CYS A N 1
ATOM 2261 C CA . CYS A 1 297 ? -6.745 15.248 -13.129 1.00 22.23 297 CYS A CA 1
ATOM 2262 C C . CYS A 1 297 ? -6.801 16.569 -13.904 1.00 22.23 297 CYS A C 1
ATOM 2264 O O . CYS A 1 297 ? -6.537 16.609 -15.103 1.00 22.23 297 CYS A O 1
ATOM 2266 N N . SER A 1 298 ? -7.242 17.643 -13.250 1.00 21.11 298 SER A N 1
ATOM 2267 C CA . SER A 1 298 ? -7.374 18.951 -13.888 1.00 21.11 298 SER A CA 1
ATOM 2268 C C . SER A 1 298 ? -5.978 19.516 -14.182 1.00 21.11 298 SER A C 1
ATOM 2270 O O . SER A 1 298 ? -5.297 20.021 -13.291 1.00 21.11 298 SER A O 1
ATOM 2272 N N . SER A 1 299 ? -5.550 19.492 -15.444 1.00 22.70 299 SER A N 1
ATOM 2273 C CA . SER A 1 299 ? -4.765 20.605 -15.973 1.00 22.70 299 SER A CA 1
ATOM 2274 C C . SER A 1 299 ? -5.763 21.716 -16.294 1.00 22.70 299 SER A C 1
ATOM 2276 O O . SER A 1 299 ? -6.566 21.626 -17.219 1.00 22.70 299 SER A O 1
ATOM 2278 N N . MET A 1 300 ? -5.780 22.747 -15.448 1.00 21.09 300 MET A N 1
ATOM 2279 C CA . MET A 1 300 ? -6.615 23.927 -15.650 1.00 21.09 300 MET A CA 1
ATOM 2280 C C . MET A 1 300 ? -6.314 24.556 -17.016 1.00 21.09 300 MET A C 1
ATOM 2282 O O . MET A 1 300 ? -5.220 25.067 -17.246 1.00 21.09 300 MET A O 1
ATOM 2286 N N . VAL A 1 301 ? -7.321 24.607 -17.881 1.00 23.00 301 VAL A N 1
ATOM 2287 C CA . VAL A 1 301 ? -7.469 25.676 -18.869 1.00 23.00 301 VAL A CA 1
ATOM 2288 C C . VAL A 1 301 ? -8.872 26.229 -18.700 1.00 23.00 301 VAL A C 1
ATOM 2290 O O . VAL A 1 301 ? -9.835 25.524 -18.980 1.00 23.00 301 VAL A O 1
ATOM 2293 N N . THR A 1 302 ? -8.993 27.469 -18.219 1.00 23.64 302 THR A N 1
ATOM 2294 C CA . THR A 1 302 ? -9.869 28.537 -18.758 1.00 23.64 302 THR A CA 1
ATOM 2295 C C . THR A 1 302 ? -9.855 29.764 -17.825 1.00 23.64 302 THR A C 1
ATOM 2297 O O . THR A 1 302 ? -9.628 29.634 -16.624 1.00 23.64 302 THR A O 1
ATOM 2300 N N . PRO A 1 303 ? -10.007 30.980 -18.386 1.00 26.58 303 PRO A N 1
ATOM 2301 C CA . PRO A 1 303 ? -11.352 31.516 -18.582 1.00 26.58 303 PRO A CA 1
ATOM 2302 C C . PRO A 1 303 ? -11.574 32.019 -20.016 1.00 26.58 303 PRO A C 1
ATOM 2304 O O . PRO A 1 303 ? -10.940 32.974 -20.457 1.00 26.58 303 PRO A O 1
ATOM 2307 N N . ILE A 1 304 ? -12.548 31.430 -20.715 1.00 27.67 304 ILE A N 1
ATOM 2308 C CA . ILE A 1 304 ? -13.362 32.198 -21.661 1.00 27.67 304 ILE A CA 1
ATOM 2309 C C . ILE A 1 304 ? -14.499 32.783 -20.830 1.00 27.67 304 ILE A C 1
ATOM 2311 O O . ILE A 1 304 ? -15.232 32.071 -20.147 1.00 27.67 304 ILE A O 1
ATOM 2315 N N . SER A 1 305 ? -14.606 34.103 -20.861 1.00 26.45 305 SER A N 1
ATOM 2316 C CA . SER A 1 305 ? -15.714 34.863 -20.303 1.00 26.45 305 SER A CA 1
ATOM 2317 C C . SER A 1 305 ? -17.047 34.389 -20.887 1.00 26.45 305 SER A C 1
ATOM 2319 O O . SER A 1 305 ? -17.291 34.570 -22.079 1.00 26.45 305 SER A O 1
ATOM 2321 N N . ALA A 1 306 ? -17.936 33.861 -20.051 1.00 26.61 306 ALA A N 1
ATOM 2322 C CA . ALA A 1 306 ? -19.355 33.758 -20.367 1.00 26.61 306 ALA A CA 1
ATOM 2323 C C . ALA A 1 306 ? -20.166 34.261 -19.168 1.00 26.61 306 ALA A C 1
ATOM 2325 O O . ALA A 1 306 ? -20.260 33.624 -18.119 1.00 26.61 306 ALA A O 1
ATOM 2326 N N . THR A 1 307 ? -20.711 35.464 -19.313 1.00 30.00 307 THR A N 1
ATOM 2327 C CA . THR A 1 307 ? -21.674 36.060 -18.392 1.00 30.00 307 THR A CA 1
ATOM 2328 C C . THR A 1 307 ? -22.962 35.234 -18.342 1.00 30.00 307 THR A C 1
ATOM 2330 O O . THR A 1 307 ? -23.472 34.766 -19.356 1.00 30.00 307 THR A O 1
ATOM 2333 N N . ARG A 1 308 ? -23.492 35.089 -17.122 1.00 29.95 308 ARG A N 1
ATOM 2334 C CA . ARG A 1 308 ? -24.771 34.458 -16.764 1.00 29.95 308 ARG A CA 1
ATOM 2335 C C . ARG A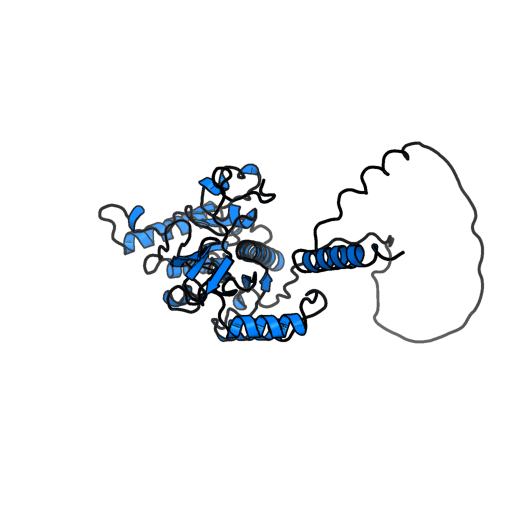 1 308 ? -25.922 34.850 -17.700 1.00 29.95 308 ARG A C 1
ATOM 2337 O O . ARG A 1 308 ? -26.292 36.021 -17.721 1.00 29.95 308 ARG A O 1
ATOM 2344 N N . ARG A 1 309 ? -26.558 33.858 -18.331 1.00 27.61 309 ARG A N 1
ATOM 2345 C CA . ARG A 1 309 ? -28.024 33.668 -18.472 1.00 27.61 309 ARG A CA 1
ATOM 2346 C C . ARG A 1 309 ? -28.288 32.605 -19.544 1.00 27.61 309 ARG A C 1
ATOM 2348 O O . ARG A 1 309 ? -28.411 32.958 -20.705 1.00 27.61 309 ARG A O 1
ATOM 2355 N N . GLN A 1 310 ? -28.377 31.334 -19.148 1.00 26.80 310 GLN A N 1
ATOM 2356 C CA . GLN A 1 310 ? -29.167 30.293 -19.834 1.00 26.80 310 GLN A CA 1
ATOM 2357 C C . GLN A 1 310 ? -29.068 28.963 -19.064 1.00 26.80 310 GLN A C 1
ATOM 2359 O O . GLN A 1 310 ? -28.450 27.995 -19.484 1.00 26.80 310 GLN A O 1
ATOM 2364 N N . GLN A 1 311 ? -29.698 28.917 -17.894 1.00 27.41 311 GLN A N 1
ATOM 2365 C CA . GLN A 1 311 ? -30.414 27.713 -17.488 1.00 27.41 311 GLN A CA 1
ATOM 2366 C C . GLN A 1 311 ? -31.884 28.074 -17.620 1.00 27.41 311 GLN A C 1
ATOM 2368 O O . GLN A 1 311 ? -32.364 28.873 -16.823 1.00 27.41 311 GLN A O 1
ATOM 2373 N N . GLN A 1 312 ? -32.552 27.564 -18.653 1.00 26.08 312 GLN A N 1
ATOM 2374 C CA . GLN A 1 312 ? -33.956 27.154 -18.600 1.00 26.08 312 GLN A CA 1
ATOM 2375 C C . GLN A 1 312 ? -34.408 26.625 -19.968 1.00 26.08 312 GLN A C 1
ATOM 2377 O O . GLN A 1 312 ? -34.313 27.321 -20.972 1.00 26.08 312 GLN A O 1
ATOM 2382 N N . LEU A 1 313 ? -34.967 25.411 -19.920 1.00 25.67 313 LEU A N 1
ATOM 2383 C CA . LEU A 1 313 ? -35.996 24.870 -20.812 1.00 25.67 313 LEU A CA 1
ATOM 2384 C C . LEU A 1 313 ? -35.551 24.404 -22.210 1.00 25.67 313 LEU A C 1
ATOM 2386 O O . LEU A 1 313 ? -35.581 25.150 -23.179 1.00 25.67 313 LEU A O 1
ATOM 2390 N N . HIS A 1 314 ? -35.316 23.094 -22.338 1.00 24.00 314 HIS A N 1
ATOM 2391 C CA . HIS A 1 314 ? -35.664 22.373 -23.563 1.00 24.00 314 HIS A CA 1
ATOM 2392 C C . HIS A 1 314 ? -36.567 21.183 -23.225 1.00 24.00 314 HIS A C 1
ATOM 2394 O O . HIS A 1 314 ? -36.113 20.065 -23.013 1.00 24.00 314 HIS A O 1
ATOM 2400 N N . TRP A 1 315 ? -37.868 21.472 -23.173 1.00 24.06 315 TRP A N 1
ATOM 2401 C CA . TRP A 1 315 ? -38.952 20.549 -23.496 1.00 24.06 315 TRP A CA 1
ATOM 2402 C C . TRP A 1 315 ? -40.031 21.343 -24.252 1.00 24.06 315 TRP A C 1
ATOM 2404 O O . TRP A 1 315 ? -40.469 22.387 -23.785 1.00 24.06 315 TRP A O 1
ATOM 2414 N N . GLN A 1 316 ? -40.442 20.781 -25.392 1.00 23.17 316 GLN A N 1
ATOM 2415 C CA . GLN A 1 316 ? -41.652 21.039 -26.189 1.00 23.17 316 GLN A CA 1
ATOM 2416 C C . GLN A 1 316 ? -41.740 22.215 -27.193 1.00 23.17 316 GLN A C 1
ATOM 2418 O O . GLN A 1 316 ? -41.658 23.389 -26.864 1.00 23.17 316 GLN A O 1
ATOM 2423 N N . CYS A 1 317 ? -42.108 21.784 -28.412 1.00 22.19 317 CYS A N 1
ATOM 2424 C CA . CYS A 1 317 ? -43.069 22.353 -29.370 1.00 22.19 317 CYS A CA 1
ATOM 2425 C C . CYS A 1 317 ? -42.702 23.520 -30.313 1.00 22.19 317 CYS A C 1
ATOM 2427 O O . CYS A 1 317 ? -42.757 24.687 -29.963 1.00 22.19 317 CYS A O 1
ATOM 2429 N N . ASN A 1 318 ? -42.522 23.127 -31.584 1.00 24.53 318 ASN A N 1
ATOM 2430 C CA . ASN A 1 318 ? -43.325 23.490 -32.766 1.00 24.53 318 ASN A CA 1
ATOM 2431 C C . ASN A 1 318 ? -43.587 24.965 -33.158 1.00 24.53 318 ASN A C 1
ATOM 2433 O O . ASN A 1 318 ? -44.311 25.686 -32.487 1.00 24.53 318 ASN A O 1
ATOM 2437 N N . ARG A 1 319 ? -43.258 25.201 -34.445 1.00 24.25 319 ARG A N 1
ATOM 2438 C CA . ARG A 1 319 ? -43.958 25.996 -35.482 1.00 24.25 319 ARG A CA 1
ATOM 2439 C C . ARG A 1 319 ? -43.803 27.526 -35.530 1.00 24.25 319 ARG A C 1
ATOM 2441 O O . ARG A 1 319 ? -44.144 28.219 -34.587 1.00 24.25 319 ARG A O 1
ATOM 2448 N N . LEU A 1 320 ? -43.536 27.961 -36.780 1.00 24.00 320 LEU A N 1
ATOM 2449 C CA . LEU A 1 320 ? -43.872 29.247 -37.430 1.00 24.00 320 LEU A CA 1
ATOM 2450 C C . LEU A 1 320 ? -43.090 30.462 -36.886 1.00 24.00 320 LEU A C 1
ATOM 2452 O O . LEU A 1 320 ? -42.851 30.564 -35.699 1.00 24.00 320 LEU A O 1
ATOM 2456 N N . SER A 1 321 ? -42.651 31.468 -37.635 1.00 23.55 321 SER A N 1
ATOM 2457 C CA . SER A 1 321 ? -42.631 31.824 -39.055 1.00 23.55 321 SER A CA 1
ATOM 2458 C C . SER A 1 321 ? -41.928 33.197 -39.128 1.00 23.55 321 SER A C 1
ATOM 2460 O O . SER A 1 321 ? -42.120 34.006 -38.227 1.00 23.55 321 SER A O 1
ATOM 2462 N N . SER A 1 322 ? -41.225 33.482 -40.234 1.00 23.58 322 SER A N 1
ATOM 2463 C CA . SER A 1 322 ? -41.036 34.818 -40.860 1.00 23.58 322 SER A CA 1
ATOM 2464 C C . SER A 1 322 ? -40.326 35.987 -40.129 1.00 23.58 322 SER A C 1
ATOM 2466 O O . SER A 1 322 ? -40.743 36.425 -39.066 1.00 23.58 322 SER A O 1
ATOM 2468 N N . GLY A 1 323 ? -39.382 36.616 -40.857 1.00 23.52 323 GLY A N 1
ATOM 2469 C CA . GLY A 1 323 ? -39.038 38.056 -40.796 1.00 23.52 323 GLY A CA 1
ATOM 2470 C C . GLY A 1 323 ? -37.673 38.373 -40.153 1.00 23.52 323 GLY A C 1
ATOM 2471 O O . GLY A 1 323 ? -37.515 38.178 -38.960 1.00 23.52 323 GLY A O 1
ATOM 2472 N N . ILE A 1 324 ? -36.582 38.668 -40.879 1.00 22.89 324 ILE A N 1
ATOM 2473 C CA . ILE A 1 324 ? -36.223 39.895 -41.635 1.00 22.89 324 ILE A CA 1
ATOM 2474 C C . ILE A 1 324 ? -35.905 41.127 -40.737 1.00 22.89 324 ILE A C 1
ATOM 2476 O O . ILE A 1 324 ? -36.792 41.673 -40.096 1.00 22.89 324 ILE A O 1
ATOM 2480 N N . ILE A 1 325 ? -34.645 41.599 -40.861 1.00 24.30 325 ILE A N 1
ATOM 2481 C CA . ILE A 1 325 ? -34.118 42.994 -40.813 1.00 24.30 325 ILE A CA 1
ATOM 2482 C C . ILE A 1 325 ? -33.397 43.580 -39.561 1.00 24.30 325 ILE A C 1
ATOM 2484 O O . ILE A 1 325 ? -33.955 43.772 -38.490 1.00 24.30 325 ILE A O 1
ATOM 2488 N N . CYS A 1 326 ? -32.152 43.992 -39.870 1.00 21.31 326 CYS A N 1
ATOM 2489 C CA . CYS A 1 326 ? -31.319 45.151 -39.480 1.00 21.31 326 CYS A CA 1
ATOM 2490 C C . CYS A 1 326 ? -30.627 45.334 -38.113 1.00 21.31 326 CYS A C 1
ATOM 2492 O O . CYS A 1 326 ? -31.215 45.677 -37.095 1.00 21.31 326 CYS A O 1
ATOM 2494 N N . TRP A 1 327 ? -29.288 45.329 -38.227 1.00 22.30 327 TRP A N 1
ATOM 2495 C CA . TRP A 1 327 ? -28.312 46.331 -37.759 1.00 22.30 327 TRP A CA 1
ATOM 2496 C C . TRP A 1 327 ? -28.859 47.682 -37.250 1.00 22.30 327 TRP A C 1
ATOM 2498 O O . TRP A 1 327 ? -29.534 48.379 -38.004 1.00 22.30 327 TRP A O 1
ATOM 2508 N N . ASN A 1 328 ? -28.357 48.165 -36.098 1.00 22.42 328 ASN A N 1
ATOM 2509 C CA . ASN A 1 328 ? -27.382 49.276 -36.058 1.00 22.42 328 ASN A CA 1
ATOM 2510 C C . ASN A 1 328 ? -26.939 49.716 -34.642 1.00 22.42 328 ASN A C 1
ATOM 2512 O O . ASN A 1 328 ? -27.722 49.753 -33.703 1.00 22.42 328 ASN A O 1
ATOM 2516 N N . ARG A 1 329 ? -25.698 50.230 -34.621 1.00 23.22 329 ARG A N 1
ATOM 2517 C CA . ARG A 1 329 ? -25.123 51.313 -33.790 1.00 23.22 329 ARG A CA 1
ATOM 2518 C C . ARG A 1 329 ? -24.678 51.082 -32.337 1.00 23.22 329 ARG A C 1
ATOM 2520 O O . ARG A 1 329 ? -25.418 51.149 -31.367 1.00 23.22 329 ARG A O 1
ATOM 2527 N N . CYS A 1 330 ? -23.350 51.044 -32.263 1.00 22.80 330 CYS A N 1
ATOM 2528 C CA . CYS A 1 330 ? -22.453 51.565 -31.239 1.00 22.80 330 CYS A CA 1
ATOM 2529 C C . CYS A 1 330 ? -22.668 53.067 -30.932 1.00 22.80 330 CYS A C 1
ATOM 2531 O O . CYS A 1 330 ? -22.784 53.852 -31.873 1.00 22.80 330 CYS A O 1
ATOM 2533 N N . SER A 1 331 ? -22.591 53.471 -29.653 1.00 25.27 331 SER A N 1
ATOM 2534 C CA . SER A 1 331 ? -21.918 54.720 -29.238 1.00 25.27 331 SER A CA 1
ATOM 2535 C C . SER A 1 331 ? -21.748 54.862 -27.712 1.00 25.27 331 SER A C 1
ATOM 2537 O O . SER A 1 331 ? -22.721 54.946 -26.969 1.00 25.27 331 SER A O 1
ATOM 2539 N N . SER A 1 332 ? -20.482 55.033 -27.312 1.00 24.06 332 SER A N 1
ATOM 2540 C CA . SER A 1 332 ? -19.958 55.974 -26.300 1.00 24.06 332 SER A CA 1
ATOM 2541 C C . SER A 1 332 ? -20.367 55.875 -24.818 1.00 24.06 332 SER A C 1
ATOM 2543 O O . SER A 1 332 ? -21.465 56.274 -24.444 1.00 24.06 332 SER A O 1
ATOM 2545 N N . ARG A 1 333 ? -19.373 55.627 -23.947 1.00 25.67 333 ARG A N 1
ATOM 2546 C CA . ARG A 1 333 ? -18.839 56.638 -23.003 1.00 25.67 333 ARG A CA 1
ATOM 2547 C C . ARG A 1 333 ? -17.532 56.171 -22.345 1.00 25.67 333 ARG A C 1
ATOM 2549 O O . ARG A 1 333 ? -17.377 55.014 -21.984 1.00 25.67 333 ARG A O 1
ATOM 2556 N N . ALA A 1 334 ? -16.592 57.106 -22.254 1.00 26.03 334 ALA A N 1
ATOM 2557 C CA . ALA A 1 334 ? -15.208 56.940 -21.823 1.00 26.03 334 ALA A CA 1
ATOM 2558 C C . ALA A 1 334 ? -14.951 57.353 -20.355 1.00 26.03 334 ALA A C 1
ATOM 2560 O O . ALA A 1 334 ? -15.795 58.026 -19.767 1.00 26.03 334 ALA A O 1
ATOM 2561 N N . ARG A 1 335 ? -13.695 57.109 -19.914 1.00 24.53 335 ARG A N 1
ATOM 2562 C CA . ARG A 1 335 ? -12.904 57.773 -18.836 1.00 24.53 335 ARG A CA 1
ATOM 2563 C C . ARG A 1 335 ? -13.022 57.138 -17.436 1.00 24.53 335 ARG A C 1
ATOM 2565 O O . ARG A 1 335 ? -14.118 56.787 -17.044 1.00 24.53 335 ARG A O 1
ATOM 2572 N N . ILE A 1 336 ? -11.976 56.986 -16.605 1.00 25.97 336 ILE A N 1
ATOM 2573 C CA . ILE A 1 336 ? -10.588 57.504 -16.562 1.00 25.97 336 ILE A CA 1
ATOM 2574 C C . ILE A 1 336 ? -9.773 56.695 -15.507 1.00 25.97 336 ILE A C 1
ATOM 2576 O O . ILE A 1 336 ? -10.370 56.184 -14.567 1.00 25.97 336 ILE A O 1
ATOM 2580 N N . CYS A 1 337 ? -8.430 56.716 -15.625 1.00 22.98 337 CYS A N 1
ATOM 2581 C CA . CYS A 1 337 ? -7.380 56.408 -14.616 1.00 22.98 337 CYS A CA 1
ATOM 2582 C C . CYS A 1 337 ? -7.208 54.956 -14.116 1.00 22.98 337 CYS A C 1
ATOM 2584 O O . CYS A 1 337 ? -8.169 54.252 -13.875 1.00 22.98 337 CYS A O 1
ATOM 2586 N N . SER A 1 338 ? -6.004 54.439 -13.849 1.00 25.69 338 SER A N 1
ATOM 2587 C CA . SER A 1 338 ? -4.633 54.965 -13.956 1.00 25.69 338 SER A CA 1
ATOM 2588 C C . SER A 1 338 ? -3.635 53.828 -13.701 1.00 25.69 338 SER A C 1
ATOM 2590 O O . SER A 1 338 ? -3.862 53.011 -12.819 1.00 25.69 338 SER A O 1
ATOM 2592 N N . ARG A 1 339 ? -2.506 53.864 -14.424 1.00 25.09 339 ARG A N 1
ATOM 2593 C CA . ARG A 1 339 ? -1.149 53.444 -14.013 1.00 25.09 339 ARG A CA 1
ATOM 2594 C C . ARG A 1 339 ? -1.040 52.196 -13.119 1.00 25.09 339 ARG A C 1
ATOM 2596 O O . ARG A 1 339 ? -1.097 52.334 -11.908 1.00 25.09 339 ARG A O 1
ATOM 2603 N N . HIS A 1 340 ? -0.754 51.044 -13.731 1.00 26.92 340 HIS A N 1
ATOM 2604 C CA . HIS A 1 340 ? 0.216 50.013 -13.297 1.00 26.92 340 HIS A CA 1
ATOM 2605 C C . HIS A 1 340 ? 0.306 48.962 -14.419 1.00 26.92 340 HIS A C 1
ATOM 2607 O O . HIS A 1 340 ? -0.251 47.876 -14.341 1.00 26.92 340 HIS A O 1
ATOM 2613 N N . CYS A 1 341 ? 0.944 49.319 -15.534 1.00 29.38 341 CYS A N 1
ATOM 2614 C CA . CYS A 1 341 ? 1.134 48.403 -16.659 1.00 29.38 341 CYS A CA 1
ATOM 2615 C C . CYS A 1 341 ? 2.551 48.569 -17.203 1.00 29.38 341 CYS A C 1
ATOM 2617 O O . CYS A 1 341 ? 2.742 49.062 -18.307 1.00 29.38 341 CYS A O 1
ATOM 2619 N N . MET A 1 342 ? 3.549 48.257 -16.372 1.00 26.70 342 MET A N 1
ATOM 2620 C CA . MET A 1 342 ? 4.942 48.115 -16.809 1.00 26.70 342 MET A CA 1
ATOM 2621 C C . MET A 1 342 ? 5.799 47.401 -15.747 1.00 26.70 342 MET A C 1
ATOM 2623 O O . MET A 1 342 ? 6.834 47.895 -15.336 1.00 26.70 342 MET A O 1
ATOM 2627 N N . THR A 1 343 ? 5.358 46.227 -15.283 1.00 27.55 343 THR A N 1
ATOM 2628 C CA . THR A 1 343 ? 6.215 45.284 -14.520 1.00 27.55 343 THR A CA 1
ATOM 2629 C C . THR A 1 343 ? 5.820 43.807 -14.673 1.00 27.55 343 THR A C 1
ATOM 2631 O O . THR A 1 343 ? 6.437 42.948 -14.058 1.00 27.55 343 THR A O 1
ATOM 2634 N N . CYS A 1 344 ? 4.853 43.453 -15.530 1.00 27.19 344 CYS A N 1
ATOM 2635 C CA . CYS A 1 344 ? 4.345 42.072 -15.620 1.00 27.19 344 CYS A CA 1
ATOM 2636 C C . CYS A 1 344 ? 4.834 41.259 -16.835 1.00 27.19 344 CYS A C 1
ATOM 2638 O O . CYS A 1 344 ? 4.337 40.166 -17.074 1.00 27.19 344 CYS A O 1
ATOM 2640 N N . TRP A 1 345 ? 5.810 41.753 -17.603 1.00 24.23 345 TRP A N 1
ATOM 2641 C CA . TRP A 1 345 ? 6.309 41.045 -18.798 1.00 24.23 345 TRP A CA 1
ATOM 2642 C C . TRP A 1 345 ? 7.664 40.343 -18.623 1.00 24.23 345 TRP A C 1
ATOM 2644 O O . TRP A 1 345 ? 8.101 39.642 -19.527 1.00 24.23 345 TRP A O 1
ATOM 2654 N N . ALA A 1 346 ? 8.301 40.447 -17.451 1.00 26.25 346 ALA A N 1
ATOM 2655 C CA . ALA A 1 346 ? 9.596 39.806 -17.185 1.00 26.25 346 ALA A CA 1
ATOM 2656 C C . ALA A 1 346 ? 9.519 38.526 -16.325 1.00 26.25 346 ALA A C 1
ATOM 2658 O O . ALA A 1 346 ? 10.547 37.911 -16.064 1.00 26.25 346 ALA A O 1
ATOM 2659 N N . SER A 1 347 ? 8.326 38.080 -15.912 1.00 27.75 347 SER A N 1
ATOM 2660 C CA . SER A 1 347 ? 8.166 36.882 -15.059 1.00 27.75 347 SER A CA 1
ATOM 2661 C C . SER A 1 347 ? 7.417 35.725 -15.728 1.00 27.75 347 SER A C 1
ATOM 2663 O O . SER A 1 347 ? 7.195 34.699 -15.096 1.00 27.75 347 SER A O 1
ATOM 2665 N N . TYR A 1 348 ? 7.060 35.849 -17.010 1.00 26.33 348 TYR A N 1
ATOM 2666 C CA . TYR A 1 348 ? 6.278 34.832 -17.730 1.00 26.33 348 TYR A CA 1
ATOM 2667 C C . TYR A 1 348 ? 7.111 33.880 -18.607 1.00 26.33 348 TYR A C 1
ATOM 2669 O O . TYR A 1 348 ? 6.555 32.989 -19.241 1.00 26.33 348 TYR A O 1
ATOM 2677 N N . LEU A 1 349 ? 8.445 34.011 -18.614 1.00 25.80 349 LEU A N 1
ATOM 2678 C CA . LEU A 1 349 ? 9.341 33.184 -19.437 1.00 25.80 349 LEU A CA 1
ATOM 2679 C C . LEU A 1 349 ? 10.216 32.206 -18.631 1.00 25.80 349 LEU A C 1
ATOM 2681 O O . LEU A 1 349 ? 11.303 31.844 -19.075 1.00 25.80 349 LEU A O 1
ATOM 2685 N N . MET A 1 350 ? 9.773 31.765 -17.448 1.00 26.25 350 MET A N 1
ATOM 2686 C CA . MET A 1 350 ? 10.539 30.777 -16.669 1.00 26.25 350 MET A CA 1
ATOM 2687 C C . MET A 1 350 ? 9.721 29.723 -15.913 1.00 26.25 350 MET A C 1
ATOM 2689 O O . MET A 1 350 ? 10.215 29.152 -14.946 1.00 26.25 350 MET A O 1
ATOM 2693 N N . LEU A 1 351 ? 8.493 29.408 -16.346 1.00 27.69 351 LEU A N 1
ATOM 2694 C CA . LEU A 1 351 ? 7.701 28.388 -15.643 1.00 27.69 351 LEU A CA 1
ATOM 2695 C C . LEU A 1 351 ? 6.707 27.594 -16.506 1.00 27.69 351 LEU A C 1
ATOM 2697 O O . LEU A 1 351 ? 5.587 27.332 -16.086 1.00 27.69 351 LEU A O 1
ATOM 2701 N N . VAL A 1 352 ? 7.126 27.147 -17.695 1.00 26.02 352 VAL A N 1
ATOM 2702 C CA . VAL A 1 352 ? 6.439 26.053 -18.416 1.00 26.02 352 VAL A CA 1
ATOM 2703 C C . VAL A 1 352 ? 7.470 25.082 -18.989 1.00 26.02 352 VAL A C 1
ATOM 2705 O O . VAL A 1 352 ? 7.687 24.977 -20.190 1.00 26.02 352 VAL A O 1
ATOM 2708 N N . ILE A 1 353 ? 8.139 24.361 -18.096 1.00 28.77 353 ILE A N 1
ATOM 2709 C CA . ILE A 1 353 ? 8.735 23.059 -18.397 1.00 28.77 353 ILE A CA 1
ATOM 2710 C C . ILE A 1 353 ? 8.394 22.203 -17.188 1.00 28.77 353 ILE A C 1
ATOM 2712 O O . ILE A 1 353 ? 9.083 22.328 -16.188 1.00 28.77 353 ILE A O 1
ATOM 2716 N N . HIS A 1 354 ? 7.312 21.421 -17.246 1.00 28.78 354 HIS A N 1
ATOM 2717 C CA . HIS A 1 354 ? 7.121 20.143 -16.535 1.00 28.78 354 HIS A CA 1
ATOM 2718 C C . HIS A 1 354 ? 5.686 19.642 -16.748 1.00 28.78 354 HIS A C 1
ATOM 2720 O O . HIS A 1 354 ? 4.803 19.901 -15.941 1.00 28.78 354 HIS A O 1
ATOM 2726 N N . ALA A 1 355 ? 5.469 18.924 -17.851 1.00 28.38 355 ALA A N 1
ATOM 2727 C CA . ALA A 1 355 ? 4.414 17.913 -17.981 1.00 28.38 355 ALA A CA 1
ATOM 2728 C C . ALA A 1 355 ? 4.650 17.028 -19.221 1.00 28.38 355 ALA A C 1
ATOM 2730 O O . ALA A 1 355 ? 3.714 16.714 -19.940 1.00 28.38 355 ALA A O 1
ATOM 2731 N N . VAL A 1 356 ? 5.899 16.647 -19.521 1.00 32.66 356 VAL A N 1
ATOM 2732 C CA . VAL A 1 356 ? 6.167 15.563 -20.485 1.00 32.66 356 VAL A CA 1
ATOM 2733 C C . VAL A 1 356 ? 7.429 14.816 -20.058 1.00 32.66 356 VAL A C 1
ATOM 2735 O O . VAL A 1 356 ? 8.546 15.125 -20.470 1.00 32.66 356 VAL A O 1
ATOM 2738 N N . GLY A 1 357 ? 7.262 13.874 -19.134 1.00 31.86 357 GLY A N 1
ATOM 2739 C CA . GLY A 1 357 ? 8.351 13.053 -18.618 1.00 31.86 357 GLY A CA 1
ATOM 2740 C C . GLY A 1 357 ? 8.533 11.794 -19.459 1.00 31.86 357 GLY A C 1
ATOM 2741 O O . GLY A 1 357 ? 7.603 11.015 -19.608 1.00 31.86 357 GLY A O 1
ATOM 2742 N N . VAL A 1 358 ? 9.759 11.582 -19.939 1.00 34.41 358 VAL A N 1
ATOM 2743 C CA . VAL A 1 358 ? 10.320 10.367 -20.569 1.00 34.41 358 VAL A CA 1
ATOM 2744 C C . VAL A 1 358 ? 10.282 10.296 -22.109 1.00 34.41 358 VAL A C 1
ATOM 2746 O O . VAL A 1 358 ? 11.363 10.205 -22.689 1.00 34.41 358 VAL A O 1
ATOM 2749 N N . CYS A 1 359 ? 9.157 10.449 -22.820 1.00 30.52 359 CYS A N 1
ATOM 2750 C CA . CYS A 1 359 ? 9.191 10.375 -24.302 1.00 30.52 359 CYS A CA 1
ATOM 2751 C C . CYS A 1 359 ? 9.786 11.626 -24.987 1.00 30.52 359 CYS A C 1
ATOM 2753 O O . CYS A 1 359 ? 10.550 11.507 -25.948 1.00 30.52 359 CYS A O 1
ATOM 2755 N N . SER A 1 360 ? 9.520 12.833 -24.477 1.00 32.53 360 SER A N 1
ATOM 2756 C CA . SER A 1 360 ? 9.998 14.072 -25.118 1.00 32.53 360 SER A CA 1
ATOM 2757 C C . SER A 1 360 ? 11.490 14.340 -24.947 1.00 32.53 360 SER A C 1
ATOM 2759 O O . SER A 1 360 ? 12.074 15.021 -25.784 1.00 32.53 360 SER A O 1
ATOM 2761 N N . LEU A 1 361 ? 12.137 13.799 -23.911 1.00 33.62 361 LEU A N 1
ATOM 2762 C CA . LEU A 1 361 ? 13.576 13.995 -23.693 1.00 33.62 361 LEU A CA 1
ATOM 2763 C C . LEU A 1 361 ? 14.421 13.205 -24.698 1.00 33.62 361 LEU A C 1
ATOM 2765 O O . LEU A 1 361 ? 15.420 13.725 -25.195 1.00 33.62 361 LEU A O 1
ATOM 2769 N N . VAL A 1 362 ? 13.990 11.991 -25.056 1.00 40.28 362 VAL A N 1
ATOM 2770 C CA . VAL A 1 362 ? 14.659 11.186 -26.088 1.00 40.28 362 VAL A CA 1
ATOM 2771 C C . VAL A 1 362 ? 14.491 11.845 -27.457 1.00 40.28 362 VAL A C 1
ATOM 2773 O O . VAL A 1 362 ? 15.473 11.982 -28.185 1.00 40.28 362 VAL A O 1
ATOM 2776 N N . TRP A 1 363 ? 13.291 12.346 -27.771 1.00 34.84 363 TRP A N 1
ATOM 2777 C CA . TRP A 1 363 ? 13.013 13.029 -29.039 1.00 34.84 363 TRP A CA 1
ATOM 2778 C C . TRP A 1 363 ? 13.743 14.372 -29.171 1.00 34.84 363 TRP A C 1
ATOM 2780 O O . TRP A 1 363 ? 14.369 14.614 -30.201 1.00 34.84 363 TRP A O 1
ATOM 2790 N N . ASN A 1 364 ? 13.765 15.210 -28.125 1.00 37.72 364 ASN A N 1
ATOM 2791 C CA . ASN A 1 364 ? 14.508 16.476 -28.157 1.00 37.72 364 ASN A CA 1
ATOM 2792 C C . ASN A 1 364 ? 16.018 16.251 -28.270 1.00 37.72 364 ASN A C 1
ATOM 2794 O O . ASN A 1 364 ? 16.687 16.957 -29.018 1.00 37.72 364 ASN A O 1
ATOM 2798 N N . TRP A 1 365 ? 16.575 15.248 -27.588 1.00 37.28 365 TRP A N 1
ATOM 2799 C CA . TRP A 1 365 ? 18.005 14.959 -27.699 1.00 37.28 365 TRP A CA 1
ATOM 2800 C C . TRP A 1 365 ? 18.383 14.396 -29.078 1.00 37.28 365 TRP A C 1
ATOM 2802 O O . TRP A 1 365 ? 19.409 14.789 -29.642 1.00 37.28 365 TRP A O 1
ATOM 2812 N N . TYR A 1 366 ? 17.536 13.541 -29.666 1.00 38.47 366 TYR A N 1
ATOM 2813 C CA . TYR A 1 366 ? 17.717 13.059 -31.040 1.00 38.47 366 TYR A CA 1
ATOM 2814 C C . TYR A 1 366 ? 17.573 14.186 -32.073 1.00 38.47 366 TYR A C 1
ATOM 2816 O O . TYR A 1 366 ? 18.406 14.291 -32.974 1.00 38.47 366 TYR A O 1
ATOM 2824 N N . ALA A 1 367 ? 16.583 15.071 -31.919 1.00 41.03 367 ALA A N 1
ATOM 2825 C CA . ALA A 1 367 ? 16.377 16.231 -32.787 1.00 41.03 367 ALA A CA 1
ATOM 2826 C C . ALA A 1 367 ? 17.550 17.225 -32.708 1.00 41.03 367 ALA A C 1
ATOM 2828 O O . ALA A 1 367 ? 18.047 17.670 -33.742 1.00 41.03 367 ALA A O 1
ATOM 2829 N N . ILE A 1 368 ? 18.080 17.491 -31.508 1.00 49.31 368 ILE A N 1
ATOM 2830 C CA . ILE A 1 368 ? 19.255 18.35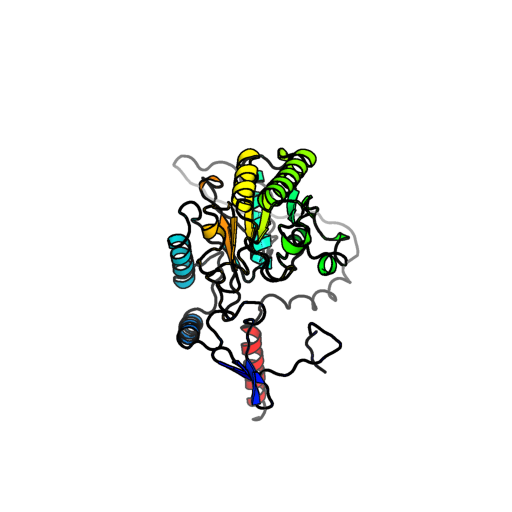4 -31.300 1.00 49.31 368 ILE A CA 1
ATOM 2831 C C . ILE A 1 368 ? 20.525 17.733 -31.908 1.00 49.31 368 ILE A C 1
ATOM 2833 O O . ILE A 1 368 ? 21.329 18.442 -32.519 1.00 49.31 368 ILE A O 1
ATOM 2837 N N . LYS A 1 369 ? 20.717 16.409 -31.805 1.00 44.62 369 LYS A N 1
ATOM 2838 C CA . LYS A 1 369 ? 21.841 15.723 -32.469 1.00 44.62 369 LYS A CA 1
ATOM 2839 C C . LYS A 1 369 ? 21.722 15.718 -33.993 1.00 44.62 369 LYS A C 1
ATOM 2841 O O . LYS A 1 369 ? 22.744 15.821 -34.670 1.00 44.62 369 LYS A O 1
ATOM 2846 N N . ARG A 1 370 ? 20.506 15.614 -34.535 1.00 42.69 370 ARG A N 1
ATOM 2847 C CA . ARG A 1 370 ? 20.256 15.640 -35.984 1.00 42.69 370 ARG A CA 1
ATOM 2848 C C . ARG A 1 370 ? 20.429 17.050 -36.559 1.00 42.69 370 ARG A C 1
ATOM 2850 O O . ARG A 1 370 ? 21.054 17.192 -37.604 1.00 42.69 370 ARG A O 1
ATOM 2857 N N . ALA A 1 371 ? 20.008 18.085 -35.829 1.00 44.69 371 ALA A N 1
ATOM 2858 C CA . ALA A 1 371 ? 20.226 19.485 -36.196 1.00 44.69 371 ALA A CA 1
ATOM 2859 C C . ALA A 1 371 ? 21.720 19.858 -36.247 1.00 44.69 371 ALA A C 1
ATOM 2861 O O . ALA A 1 371 ? 22.146 20.544 -37.169 1.00 44.69 371 ALA A O 1
ATOM 2862 N N . LYS A 1 372 ? 22.548 19.332 -35.330 1.00 44.41 372 LYS A N 1
ATOM 2863 C CA . LYS A 1 372 ? 24.010 19.547 -35.347 1.00 44.41 372 LYS A CA 1
ATOM 2864 C C . LYS A 1 372 ? 24.761 18.809 -36.463 1.00 44.41 372 LYS A C 1
ATOM 2866 O O . LYS A 1 372 ? 25.908 19.149 -36.725 1.00 44.41 372 LYS A O 1
ATOM 2871 N N . ARG A 1 373 ? 24.157 17.806 -37.114 1.00 44.00 373 ARG A N 1
ATOM 2872 C CA . ARG A 1 373 ? 24.761 17.127 -38.279 1.00 44.00 373 ARG A CA 1
ATOM 2873 C C . ARG A 1 373 ? 24.474 17.832 -39.607 1.00 44.00 373 ARG A C 1
ATOM 2875 O O . ARG A 1 373 ? 25.198 17.583 -40.559 1.00 44.00 373 ARG A O 1
ATOM 2882 N N . HIS A 1 374 ? 23.476 18.715 -39.665 1.00 42.12 374 HIS A N 1
ATOM 2883 C CA . HIS A 1 374 ? 23.123 19.466 -40.878 1.00 42.12 374 HIS A CA 1
ATOM 2884 C C . HIS A 1 374 ? 23.686 20.895 -40.926 1.00 42.12 374 HIS A C 1
ATOM 2886 O O . HIS A 1 374 ? 23.538 21.562 -41.940 1.00 42.12 374 HIS A O 1
ATOM 2892 N N . SER A 1 375 ? 24.368 21.361 -39.876 1.00 39.06 375 SER A N 1
ATOM 2893 C CA . SER A 1 375 ? 25.036 22.671 -39.839 1.00 39.06 375 SER A CA 1
ATOM 2894 C C . SER A 1 375 ? 26.547 22.619 -40.126 1.00 39.06 375 SER A C 1
ATOM 2896 O O . SER A 1 375 ? 27.255 23.587 -39.872 1.00 39.06 375 SER A O 1
ATOM 2898 N N . ILE A 1 376 ? 27.043 21.507 -40.682 1.00 42.25 376 ILE A N 1
ATOM 2899 C CA . ILE A 1 376 ? 28.402 21.374 -41.237 1.00 42.25 376 ILE A CA 1
ATOM 2900 C C . ILE A 1 376 ? 28.270 20.903 -42.690 1.00 42.25 376 ILE A C 1
ATOM 2902 O O . ILE A 1 376 ? 28.643 19.789 -43.034 1.00 42.25 376 ILE A O 1
ATOM 2906 N N . GLN A 1 377 ? 27.613 21.716 -43.510 1.00 39.41 377 GLN A N 1
ATOM 2907 C CA . GLN A 1 377 ? 27.672 21.711 -44.974 1.00 39.41 377 GLN A CA 1
ATOM 2908 C C . GLN A 1 377 ? 26.872 22.929 -45.440 1.00 39.41 377 GLN A C 1
ATOM 2910 O O . GLN A 1 377 ? 25.693 22.813 -45.755 1.00 39.41 377 GLN A O 1
ATOM 2915 N N . LEU A 1 378 ? 27.504 24.100 -45.369 1.00 36.34 378 LEU A N 1
ATOM 2916 C CA . LEU A 1 378 ? 27.267 25.280 -46.203 1.00 36.34 378 LEU A CA 1
ATOM 2917 C C . LEU A 1 378 ? 28.494 26.183 -46.081 1.00 36.34 378 LEU A C 1
ATOM 2919 O O . LEU A 1 378 ? 28.894 26.452 -44.924 1.00 36.34 378 LEU A O 1
#

Nearest PDB structures (foldseek):
  7b4i-assembly1_AAA  TM=9.577E-01  e=1.210E-28  Pseudomonas sp.
  6tb0-assembly1_A  TM=9.579E-01  e=2.443E-27  Pseudomonas sp.
  3i5t-assembly1_B  TM=9.510E-01  e=1.098E-26  Cereibacter sphaeroides 2.4.1
  3i5t-assembly1_A  TM=9.497E-01  e=3.183E-26  Cereibacter sphaeroides 2.4.1
  6zhk-assembly1_B  TM=9.136E-01  e=1.644E-24  Methanocaldococcus jannaschii DSM 2661

Organism: Raoultella terrigena (NCBI:txid577)

pLDDT: mean 76.59, std 28.9, range [20.88, 98.88]